Protein AF-A0A955NQJ9-F1 (afdb_monomer)

Nearest PDB structures (foldseek):
  6jz8-assembly1_B  TM=4.207E-01  e=6.990E-09  Mediterraneibacter gnavus
  6jz1-assembly1_A  TM=3.235E-01  e=3.595E-09  Mediterraneibacter gnavus
  5z18-assembly1_B  TM=3.178E-01  e=2.880E-09  Mediterraneibacter gnavus
  1nqj-assembly2_B  TM=5.755E-01  e=1.131E-02  Hathewaya histolytica
  5iku-assembly1_A  TM=2.889E-01  e=1.303E-03  Hathewaya histolytica

Radius of gyration: 28.22 Å; Cα contacts (8 Å, |Δi|>4): 952; chains: 1; bounding box: 62×56×79 Å

Mean predicted aligned error: 14.25 Å

Foldseek 3Di:
DVVQLQLAWPRDCVVPDDDDFQAWVCLVQPVPDAWKDKDKDKDAAAQVCQPFFKKFKFQFFAFWKWKHKNSHTFDIGWDDPDVPDPDDDDPVPTHGRRRPMDMTGCNVRDDHRDMMMMMMMGTHNDDIGGSNFDDGDMDSDPVPDDPDWGWGWGADPPVQFIKIKTAPPVVDQVCPPKDKFKWWDAPVDIFGFPDWDDDDRGMIIGGHHPVRHDAQQRTWIWIAIGDPDDDPTDTHGGHHSPDPADDPPGRVWADPDSFKIWQDKDKDFAPDKDKDKGQAQAWDKKKKKKADPDQKDKWKAKPVVRQTADWQQQQPHRITMFMAIDGGGMIMMIMHMHGIIMMIMMGGHAFEDEEPFDDDPDNVVGTCHPVVCSHPNLRPHQEYEYADDDDPVVLCSNVSSNGAYEYEDEQPAPPHNHDDPVVRCVRQCPTCLNVPPSHPHYDYD

Solvent-accessible surface area (backbone atoms only — not comparable to full-atom values): 25281 Å² total; per-residue (Å²): 94,78,95,73,41,57,44,38,61,83,52,88,57,90,88,56,85,92,78,69,77,28,33,41,43,41,78,72,78,42,72,84,66,65,38,78,50,77,49,75,49,78,46,74,37,60,52,86,52,62,94,49,66,31,35,39,37,34,30,6,30,20,26,15,37,37,41,21,35,57,47,40,81,73,51,76,41,45,56,74,66,60,95,92,54,91,62,82,77,61,85,88,78,59,46,68,22,42,90,38,67,46,78,47,80,43,51,91,58,62,48,62,61,34,76,38,28,39,19,37,43,30,38,21,92,60,89,69,23,35,44,38,22,44,58,68,49,76,38,72,62,73,83,78,52,89,88,70,66,45,66,39,65,48,73,34,79,93,79,68,26,30,36,38,40,36,46,36,56,90,70,47,84,80,50,82,81,51,48,74,45,62,37,42,38,36,103,88,48,76,40,69,46,80,41,76,46,80,45,92,81,46,32,34,43,32,33,28,57,63,88,72,51,62,67,81,20,53,34,28,37,36,46,39,62,46,63,93,59,82,63,81,70,48,76,43,78,36,70,48,78,76,71,82,55,48,63,82,96,43,46,86,43,49,57,77,53,102,59,32,32,45,52,41,75,46,82,42,58,40,82,41,82,44,79,44,75,34,66,32,93,53,63,44,39,33,38,39,38,41,40,55,102,55,93,72,52,73,51,38,28,34,63,71,90,64,43,65,62,40,74,42,70,35,73,90,77,60,28,40,34,34,39,34,71,44,66,55,44,82,43,41,40,39,36,31,28,71,41,68,32,38,40,40,34,28,39,41,67,90,32,75,46,78,49,52,77,40,70,57,94,53,73,92,70,50,67,48,42,74,67,50,32,57,66,76,40,55,84,77,38,47,29,42,26,21,78,70,93,70,62,67,66,61,53,49,54,46,47,55,31,43,38,45,35,30,21,49,43,70,61,78,36,86,90,56,76,75,62,54,73,66,59,50,47,63,55,56,59,71,32,64,13,64,69,35,89,82,29,79,27,70,47,75,97

pLDDT: mean 86.45, std 10.1, range [50.06, 98.38]

Sequence (445 aa):
GFKQAWYAPYCQDDDWAVIDAGLRWEDQGFSDLDGTAWYRKRFDVPKDWEGQAVWFLLGGANDSYILYCNGQEVARFGDRPDPGSDRKMNAAEQTTVAQIATMADLSPFLQYGAENSIALSFHDWGGSGGPWREPCLLTTDVDSLPRIPQVHQYPSERLGGFVVEIDGKGLGQDFSASNIEVQIESDSKSVSPMSLKREGKGEWIALFDPKELPKDGAGVIRVVPKGWVSFPSEEIPLRSQRERGWPEPNDNLKVLNNFVTELASRDLQGDSWSGVEVANPRKGWVFVSISSDRPVKAEAKWLEGAKQIQWRTNPDNGNLESITELAEGEHRLSVEVSHEAKLVIRRIPELAYSYYPCTPHLEPHGDYDWNYLTQYVLPHVTTLITHGDIDEAIKKEWLNEGRLWVGNASLPGLSGPPPNATEVYEYWSKNIGIQSPDFGGLIVD

Structure (mmCIF, N/CA/C/O backbone):
data_AF-A0A955NQJ9-F1
#
_entry.id   AF-A0A955NQJ9-F1
#
loop_
_atom_site.group_PDB
_atom_site.id
_atom_site.type_symbol
_atom_site.label_atom_id
_atom_site.label_alt_id
_atom_site.label_comp_id
_atom_site.label_asym_id
_atom_site.label_entity_id
_atom_site.label_seq_id
_atom_site.pdbx_PDB_ins_code
_atom_site.Cartn_x
_atom_site.Cartn_y
_atom_site.Cartn_z
_atom_site.occupancy
_atom_site.B_iso_or_equiv
_atom_site.auth_seq_id
_atom_site.auth_comp_id
_atom_site.auth_asym_id
_atom_site.auth_atom_id
_atom_site.pdbx_PDB_model_num
ATOM 1 N N . GLY A 1 1 ? 16.981 -8.842 -2.970 1.00 80.56 1 GLY A N 1
ATOM 2 C CA . GLY A 1 1 ? 17.189 -9.411 -4.312 1.00 80.56 1 GLY A CA 1
ATOM 3 C C . GLY A 1 1 ? 18.507 -10.108 -4.507 1.00 80.56 1 GLY A C 1
ATOM 4 O O . GLY A 1 1 ? 18.541 -11.329 -4.473 1.00 80.56 1 GLY A O 1
ATOM 5 N N . PHE A 1 2 ? 19.594 -9.367 -4.732 1.00 84.81 2 PHE A N 1
ATOM 6 C CA . PHE A 1 2 ? 20.868 -9.970 -5.150 1.00 84.81 2 PHE A CA 1
ATOM 7 C C . PHE A 1 2 ? 21.432 -11.004 -4.174 1.00 84.81 2 PHE A C 1
ATOM 9 O O . PHE A 1 2 ? 21.787 -12.100 -4.594 1.00 84.81 2 PHE A O 1
ATOM 16 N N . LYS A 1 3 ? 21.458 -10.689 -2.871 1.00 85.81 3 LYS A N 1
ATOM 17 C CA . LYS A 1 3 ? 21.929 -11.623 -1.831 1.00 85.81 3 LYS A CA 1
ATOM 18 C C . LYS A 1 3 ? 21.057 -12.878 -1.729 1.00 85.81 3 LYS A C 1
ATOM 20 O O . LYS A 1 3 ? 21.552 -13.935 -1.370 1.00 85.81 3 LYS A O 1
ATOM 25 N N . GLN A 1 4 ? 19.775 -12.744 -2.052 1.00 88.38 4 GLN A N 1
ATOM 26 C CA . GLN A 1 4 ? 18.789 -13.822 -2.055 1.00 88.38 4 GLN A CA 1
ATOM 27 C C . GLN A 1 4 ? 18.729 -14.567 -3.399 1.00 88.38 4 GLN A C 1
ATOM 29 O O . GLN A 1 4 ? 17.891 -15.443 -3.565 1.00 88.38 4 GLN A O 1
ATOM 34 N N . ALA A 1 5 ? 19.591 -14.215 -4.360 1.00 91.88 5 ALA A N 1
ATOM 35 C CA . ALA A 1 5 ? 19.650 -14.818 -5.687 1.00 91.88 5 ALA A CA 1
ATOM 36 C C . ALA A 1 5 ? 18.301 -14.835 -6.435 1.00 91.88 5 ALA A C 1
ATOM 38 O O . ALA A 1 5 ? 18.008 -15.774 -7.169 1.00 91.88 5 ALA A O 1
ATOM 39 N N . TRP A 1 6 ? 17.499 -13.769 -6.318 1.00 94.06 6 TRP A N 1
ATOM 40 C CA . TRP A 1 6 ? 16.193 -13.669 -6.997 1.00 94.06 6 TRP A CA 1
ATOM 41 C C . TRP A 1 6 ? 16.268 -13.682 -8.534 1.00 94.06 6 TRP A C 1
ATOM 43 O O . TRP A 1 6 ? 15.244 -13.798 -9.198 1.00 94.06 6 TRP A O 1
ATOM 53 N N . TYR A 1 7 ? 17.462 -13.598 -9.122 1.00 94.31 7 TYR A N 1
ATOM 54 C CA . TYR A 1 7 ? 17.679 -13.812 -10.555 1.00 94.31 7 TYR A CA 1
ATOM 55 C C . TYR A 1 7 ? 17.727 -15.298 -10.947 1.00 94.31 7 TYR A C 1
ATOM 57 O O . TYR A 1 7 ? 17.558 -15.619 -12.120 1.00 94.31 7 TYR A O 1
ATOM 65 N N . ALA A 1 8 ? 17.962 -16.211 -9.999 1.00 94.00 8 ALA A N 1
ATOM 66 C CA . ALA A 1 8 ? 18.131 -17.635 -10.273 1.00 94.00 8 ALA A CA 1
ATOM 67 C C . ALA A 1 8 ? 16.846 -18.264 -10.848 1.00 94.00 8 ALA A C 1
ATOM 69 O O . ALA A 1 8 ? 15.745 -17.877 -10.449 1.00 94.00 8 ALA A O 1
ATOM 70 N N . PRO A 1 9 ? 16.951 -19.259 -11.748 1.00 87.38 9 PRO A N 1
ATOM 71 C CA . PRO A 1 9 ? 15.788 -19.813 -12.441 1.00 87.38 9 PRO A CA 1
ATOM 72 C C . PRO A 1 9 ? 14.757 -20.427 -11.485 1.00 87.38 9 PRO A C 1
ATOM 74 O O . PRO A 1 9 ? 13.565 -20.184 -11.635 1.00 87.38 9 PRO A O 1
ATOM 77 N N . TYR A 1 10 ? 15.219 -21.110 -10.434 1.00 85.50 10 TYR A N 1
ATOM 78 C CA . TYR A 1 10 ? 14.373 -21.832 -9.474 1.00 85.50 10 TYR A CA 1
ATOM 79 C C . TYR A 1 10 ? 14.214 -21.117 -8.124 1.00 85.50 10 TYR A C 1
ATOM 81 O O . TYR A 1 10 ? 13.994 -21.762 -7.099 1.00 85.50 10 TYR A O 1
ATOM 89 N N . CYS A 1 11 ? 14.367 -19.788 -8.097 1.00 86.69 11 CYS A N 1
ATOM 90 C CA . CYS A 1 11 ? 14.023 -19.015 -6.906 1.00 86.69 11 CYS A CA 1
ATOM 91 C C . CYS A 1 11 ? 12.532 -19.203 -6.595 1.00 86.69 11 CYS A C 1
ATOM 93 O O . CYS A 1 11 ? 11.709 -19.060 -7.497 1.00 86.69 11 CYS A O 1
ATOM 95 N N . GLN A 1 12 ? 12.214 -19.522 -5.339 1.00 86.75 12 GLN A N 1
ATOM 96 C CA . GLN A 1 12 ? 10.835 -19.545 -4.854 1.00 86.75 12 GLN A CA 1
ATOM 97 C C . GLN A 1 12 ? 10.320 -18.106 -4.788 1.00 86.75 12 GLN A C 1
ATOM 99 O O . GLN A 1 12 ? 11.008 -17.230 -4.256 1.00 86.75 12 GLN A O 1
ATOM 104 N N . ASP A 1 13 ? 9.162 -17.880 -5.391 1.00 86.50 13 ASP A N 1
ATOM 105 C CA . ASP A 1 13 ? 8.496 -16.584 -5.525 1.00 86.50 13 ASP A CA 1
ATOM 106 C C . ASP A 1 13 ? 6.983 -16.689 -5.265 1.00 86.50 13 ASP A C 1
ATOM 108 O O . ASP A 1 13 ? 6.229 -15.785 -5.610 1.00 86.50 13 ASP A O 1
ATOM 112 N N . ASP A 1 14 ? 6.531 -17.781 -4.637 1.00 86.88 14 ASP A N 1
ATOM 113 C CA . ASP A 1 14 ? 5.109 -18.059 -4.384 1.00 86.88 14 ASP A CA 1
ATOM 114 C C . ASP A 1 14 ? 4.464 -17.070 -3.396 1.00 86.88 14 ASP A C 1
ATOM 116 O O . ASP A 1 14 ? 3.244 -16.932 -3.361 1.00 86.88 14 ASP A O 1
ATOM 120 N N . ASP A 1 15 ? 5.275 -16.372 -2.600 1.00 87.06 15 ASP A N 1
ATOM 121 C CA . ASP A 1 15 ? 4.858 -15.313 -1.680 1.00 87.06 15 ASP A CA 1
ATOM 122 C C . ASP A 1 15 ? 4.871 -13.912 -2.320 1.00 87.06 15 ASP A C 1
ATOM 124 O O . ASP A 1 15 ? 4.545 -12.923 -1.657 1.00 87.06 15 ASP A O 1
ATOM 128 N N . TRP A 1 16 ? 5.247 -13.792 -3.600 1.00 91.19 16 TRP A N 1
ATOM 129 C CA . TRP A 1 16 ? 5.292 -12.506 -4.291 1.00 91.19 16 TRP A CA 1
ATOM 130 C C . TRP A 1 16 ? 3.917 -12.112 -4.818 1.00 91.19 16 TRP A C 1
ATOM 132 O O . TRP A 1 16 ? 3.129 -12.927 -5.293 1.00 91.19 16 TRP A O 1
ATOM 142 N N . ALA A 1 17 ? 3.648 -10.810 -4.794 1.00 88.75 17 ALA A N 1
ATOM 143 C CA . ALA A 1 17 ? 2.440 -10.270 -5.391 1.00 88.75 17 ALA A CA 1
ATOM 144 C C . ALA A 1 17 ? 2.442 -10.440 -6.918 1.00 88.75 17 ALA A C 1
ATOM 146 O O . ALA A 1 17 ? 3.447 -10.201 -7.590 1.00 88.75 17 ALA A O 1
ATOM 147 N N . VAL A 1 18 ? 1.277 -10.779 -7.472 1.00 87.31 18 VAL A N 1
ATOM 148 C CA . VAL A 1 18 ? 1.067 -10.863 -8.920 1.00 87.31 18 VAL A CA 1
ATOM 149 C C . VAL A 1 18 ? 0.558 -9.523 -9.443 1.00 87.31 18 VAL A C 1
ATOM 151 O O . VAL A 1 18 ? -0.603 -9.161 -9.231 1.00 87.31 18 VAL A O 1
ATOM 154 N N . ILE A 1 19 ? 1.416 -8.818 -10.177 1.00 86.94 19 ILE A N 1
ATOM 155 C CA . ILE A 1 19 ? 1.108 -7.535 -10.817 1.00 86.94 19 ILE A CA 1
ATOM 156 C C . ILE A 1 19 ? 1.342 -7.578 -12.326 1.00 86.94 19 ILE A C 1
ATOM 158 O O . ILE A 1 19 ? 2.080 -8.421 -12.842 1.00 86.94 19 ILE A O 1
ATOM 162 N N . ASP A 1 20 ? 0.705 -6.654 -13.029 1.00 84.12 20 ASP A N 1
ATOM 163 C CA . ASP A 1 20 ? 0.776 -6.513 -14.471 1.00 84.12 20 ASP A CA 1
ATOM 164 C C . ASP A 1 20 ? 1.975 -5.656 -14.897 1.00 84.12 20 ASP A C 1
ATOM 166 O O . ASP A 1 20 ? 2.278 -4.608 -14.322 1.00 84.12 20 ASP A O 1
ATOM 170 N N . ALA A 1 21 ? 2.635 -6.077 -15.977 1.00 87.06 21 ALA A N 1
ATOM 171 C CA . ALA A 1 21 ? 3.558 -5.218 -16.712 1.00 87.06 21 ALA A CA 1
ATOM 172 C C . ALA A 1 21 ? 2.783 -4.257 -17.631 1.00 87.06 21 ALA A C 1
ATOM 174 O O . ALA A 1 21 ? 1.663 -4.557 -18.062 1.00 87.06 21 ALA A O 1
ATOM 175 N N . GLY A 1 22 ? 3.397 -3.123 -17.962 1.00 86.31 22 GLY A N 1
ATOM 176 C CA . GLY A 1 22 ? 2.789 -2.023 -18.715 1.00 86.31 22 GLY A CA 1
ATOM 177 C C . GLY A 1 22 ? 2.040 -1.016 -17.836 1.00 86.31 22 GLY A C 1
ATOM 178 O O . GLY A 1 22 ? 1.339 -0.165 -18.372 1.00 86.31 22 GLY A O 1
ATOM 179 N N . LEU A 1 23 ? 2.169 -1.129 -16.510 1.00 84.56 23 LEU A N 1
ATOM 180 C CA . LEU A 1 23 ? 1.557 -0.267 -15.500 1.00 84.56 23 LEU A CA 1
ATOM 181 C C . LEU A 1 23 ? 2.600 0.079 -14.430 1.00 84.56 23 LEU A C 1
ATOM 183 O O . LEU A 1 23 ? 3.508 -0.710 -14.162 1.00 84.56 23 LEU A O 1
ATOM 187 N N . ARG A 1 24 ? 2.464 1.250 -13.805 1.00 87.62 24 ARG A N 1
ATOM 188 C CA . ARG A 1 24 ? 3.299 1.645 -12.658 1.00 87.62 24 ARG A CA 1
ATOM 189 C C . ARG A 1 24 ? 2.980 0.748 -11.465 1.00 87.62 24 ARG A C 1
ATOM 191 O O . ARG A 1 24 ? 1.833 0.311 -11.325 1.00 87.62 24 ARG A O 1
ATOM 198 N N . TRP A 1 25 ? 3.949 0.443 -10.606 1.00 89.25 25 TRP A N 1
ATOM 199 C CA . TRP A 1 25 ? 3.655 -0.399 -9.437 1.00 89.25 25 TRP A CA 1
ATOM 200 C C . TRP A 1 25 ? 2.794 0.336 -8.395 1.00 89.25 25 TRP A C 1
ATOM 202 O O . TRP A 1 25 ? 2.000 -0.298 -7.696 1.00 89.25 25 TRP A O 1
ATOM 212 N N . GLU A 1 26 ? 2.849 1.668 -8.339 1.00 85.19 26 GLU A N 1
ATOM 213 C CA . GLU A 1 26 ? 2.041 2.499 -7.436 1.00 85.19 26 GLU A CA 1
ATOM 214 C C . GLU A 1 26 ? 0.549 2.371 -7.742 1.00 85.19 26 GLU A C 1
ATOM 216 O O . GLU A 1 26 ? -0.278 2.271 -6.833 1.00 85.19 26 GLU A O 1
ATOM 221 N N . ASP A 1 27 ? 0.205 2.289 -9.030 1.00 81.12 27 ASP A N 1
ATOM 222 C CA . ASP A 1 27 ? -1.175 2.099 -9.484 1.00 81.12 27 ASP A CA 1
ATOM 223 C C . ASP A 1 27 ? -1.701 0.688 -9.180 1.00 81.12 27 ASP A C 1
ATOM 225 O O . ASP A 1 27 ? -2.901 0.436 -9.283 1.00 81.12 27 ASP A O 1
ATOM 229 N N . GLN A 1 28 ? -0.811 -0.225 -8.787 1.00 82.00 28 GLN A N 1
ATOM 230 C CA . GLN A 1 28 ? -1.085 -1.640 -8.544 1.00 82.00 28 GLN A CA 1
ATOM 231 C C . GLN A 1 28 ? -0.949 -2.028 -7.064 1.00 82.00 28 GLN A C 1
ATOM 233 O O . GLN A 1 28 ? -0.862 -3.210 -6.739 1.00 82.00 28 GLN A O 1
ATOM 238 N N . GLY A 1 29 ? -0.953 -1.040 -6.162 1.00 82.00 29 GLY A N 1
ATOM 239 C CA . GLY A 1 29 ? -0.979 -1.254 -4.710 1.00 82.00 29 GLY A CA 1
ATOM 240 C C . GLY A 1 29 ? 0.349 -1.017 -3.987 1.00 82.00 29 GLY A C 1
ATOM 241 O O . GLY A 1 29 ? 0.406 -1.217 -2.776 1.00 82.00 29 GLY A O 1
ATOM 242 N N . PHE A 1 30 ? 1.391 -0.555 -4.685 1.00 84.75 30 PHE A N 1
ATOM 243 C CA . PHE A 1 30 ? 2.717 -0.274 -4.116 1.00 84.75 30 PHE A CA 1
ATOM 244 C C . PHE A 1 30 ? 3.013 1.234 -4.074 1.00 84.75 30 PHE A C 1
ATOM 246 O O . PHE A 1 30 ? 4.022 1.676 -4.607 1.00 84.75 30 PHE A O 1
ATOM 253 N N . SER A 1 31 ? 2.117 2.039 -3.489 1.00 80.69 31 SER A N 1
ATOM 254 C CA . SER A 1 31 ? 2.150 3.516 -3.580 1.00 80.69 31 SER A CA 1
ATOM 255 C C . SER A 1 31 ? 3.384 4.194 -2.983 1.00 80.69 31 SER A C 1
ATOM 257 O O . SER A 1 31 ? 3.703 5.308 -3.379 1.00 80.69 31 SER A O 1
ATOM 259 N N . ASP A 1 32 ? 4.042 3.541 -2.024 1.00 80.50 32 ASP A N 1
ATOM 260 C CA . ASP A 1 32 ? 5.135 4.127 -1.235 1.00 80.50 32 ASP A CA 1
ATOM 261 C C . ASP A 1 32 ? 6.505 3.536 -1.626 1.00 80.50 32 ASP A C 1
ATOM 263 O O . ASP A 1 32 ? 7.494 3.687 -0.904 1.00 80.50 32 ASP A O 1
ATOM 267 N N . LEU A 1 33 ? 6.556 2.777 -2.726 1.00 81.25 33 LEU A N 1
ATOM 268 C CA . LEU A 1 33 ? 7.753 2.068 -3.156 1.00 81.25 33 LEU A CA 1
ATOM 269 C C . LEU A 1 33 ? 8.631 2.971 -4.029 1.00 81.25 33 LEU A C 1
ATOM 271 O O . LEU A 1 33 ? 8.523 2.953 -5.245 1.00 81.25 33 LEU A O 1
ATOM 275 N N . ASP A 1 34 ? 9.575 3.667 -3.402 1.00 83.75 34 ASP A N 1
ATOM 276 C CA . ASP A 1 34 ? 10.726 4.255 -4.092 1.00 83.75 34 ASP A CA 1
ATOM 277 C C . ASP A 1 34 ? 11.939 3.313 -3.962 1.00 83.75 34 ASP A C 1
ATOM 279 O O . ASP A 1 34 ? 12.279 2.841 -2.869 1.00 83.75 34 ASP A O 1
ATOM 283 N N . GLY A 1 35 ? 12.630 3.028 -5.069 1.00 86.75 35 GLY A N 1
ATOM 284 C CA . GLY A 1 35 ? 13.858 2.231 -5.069 1.00 86.75 35 GLY A CA 1
ATOM 285 C C . GLY A 1 35 ? 13.769 0.937 -5.875 1.00 86.75 35 GLY A C 1
ATOM 286 O O . GLY A 1 35 ? 13.516 0.954 -7.073 1.00 86.75 35 GLY A O 1
ATOM 287 N N . THR A 1 36 ? 14.123 -0.204 -5.271 1.00 89.81 36 THR A N 1
ATOM 288 C CA . THR A 1 36 ? 14.360 -1.450 -6.031 1.00 89.81 36 THR A CA 1
ATOM 289 C C . THR A 1 36 ? 13.200 -2.429 -5.934 1.00 89.81 36 THR A C 1
ATOM 291 O O . THR A 1 36 ? 12.935 -2.960 -4.857 1.00 89.81 36 THR A O 1
ATOM 294 N N . ALA A 1 37 ? 12.629 -2.786 -7.083 1.00 93.00 37 ALA A N 1
ATOM 295 C CA . ALA A 1 37 ? 11.634 -3.846 -7.218 1.00 93.00 37 ALA A CA 1
ATOM 296 C C . ALA A 1 37 ? 12.182 -5.004 -8.060 1.00 93.00 37 ALA A C 1
ATOM 298 O O . ALA A 1 37 ? 12.997 -4.805 -8.968 1.00 93.00 37 ALA A O 1
ATOM 299 N N . TRP A 1 38 ? 11.731 -6.223 -7.773 1.00 95.06 38 TRP A N 1
ATOM 300 C CA . TRP A 1 38 ? 12.037 -7.388 -8.597 1.00 95.06 38 TRP A CA 1
ATOM 301 C C . TRP A 1 38 ? 10.768 -7.959 -9.206 1.00 95.06 38 TRP A C 1
ATOM 303 O O . TRP A 1 38 ? 9.759 -8.093 -8.527 1.00 95.06 38 TRP A O 1
ATOM 313 N N . TYR A 1 39 ? 10.859 -8.326 -10.478 1.00 95.44 39 TYR A N 1
ATOM 314 C CA . TYR A 1 39 ? 9.808 -9.017 -11.215 1.00 95.44 39 TYR A CA 1
ATOM 315 C C . TYR A 1 39 ? 10.361 -10.345 -11.699 1.00 95.44 39 TYR A C 1
ATOM 317 O O . TYR A 1 39 ? 11.538 -10.434 -12.061 1.00 95.44 39 TYR A O 1
ATOM 325 N N . ARG A 1 40 ? 9.515 -11.369 -11.732 1.00 95.12 40 ARG A N 1
ATOM 326 C CA . ARG A 1 40 ? 9.861 -12.693 -12.242 1.00 95.12 40 ARG A CA 1
ATOM 327 C C . ARG A 1 40 ? 8.718 -13.242 -13.076 1.00 95.12 40 ARG A C 1
ATOM 329 O O . ARG A 1 40 ? 7.552 -12.978 -12.794 1.00 95.12 40 ARG A O 1
ATOM 336 N N . LYS A 1 41 ? 9.060 -13.998 -14.116 1.00 91.31 41 LYS A N 1
ATOM 337 C CA . LYS A 1 41 ? 8.084 -14.728 -14.926 1.00 91.31 41 LYS A CA 1
ATOM 338 C C . LYS A 1 41 ? 8.693 -16.018 -15.451 1.00 91.31 41 LYS A C 1
ATOM 340 O O . LYS A 1 41 ? 9.773 -15.991 -16.042 1.00 91.31 41 LYS A O 1
ATOM 345 N N . ARG A 1 42 ? 7.979 -17.127 -15.250 1.00 89.69 42 ARG A N 1
ATOM 346 C CA . ARG A 1 42 ? 8.209 -18.399 -15.944 1.00 89.69 42 ARG A CA 1
ATOM 347 C C . ARG A 1 42 ? 7.349 -18.449 -17.207 1.00 89.69 42 ARG A C 1
ATOM 349 O O . ARG A 1 42 ? 6.232 -17.928 -17.206 1.00 89.69 42 ARG A O 1
ATOM 356 N N . PHE A 1 43 ? 7.892 -18.985 -18.292 1.00 85.50 43 PHE A N 1
ATOM 357 C CA . PHE A 1 43 ? 7.212 -19.065 -19.586 1.00 85.50 43 PHE A CA 1
ATOM 358 C C . PHE A 1 43 ? 7.819 -20.161 -20.459 1.00 85.50 43 PHE A C 1
ATOM 360 O O . PHE A 1 43 ? 9.030 -20.364 -20.459 1.00 85.50 43 PHE A O 1
ATOM 367 N N . ASP A 1 44 ? 6.987 -20.828 -21.252 1.00 81.31 44 ASP A N 1
ATOM 368 C CA . ASP A 1 44 ? 7.446 -21.810 -22.230 1.00 81.31 44 ASP A CA 1
ATOM 369 C C . ASP A 1 44 ? 7.883 -21.131 -23.528 1.00 81.31 44 ASP A C 1
ATOM 371 O O . ASP A 1 44 ? 7.180 -20.265 -24.057 1.00 81.31 44 ASP A O 1
ATOM 375 N N . VAL A 1 45 ? 9.030 -21.549 -24.069 1.00 81.31 45 VAL A N 1
ATOM 376 C CA . VAL A 1 45 ? 9.473 -21.135 -25.407 1.00 81.31 45 VAL A CA 1
ATOM 377 C C . VAL A 1 45 ? 9.233 -22.274 -26.393 1.00 81.31 45 VAL A C 1
ATOM 379 O O . VAL A 1 45 ? 9.782 -23.363 -26.204 1.00 81.31 45 VAL A O 1
ATOM 382 N N . PRO A 1 46 ? 8.453 -22.055 -27.464 1.00 82.69 46 PRO A N 1
ATOM 383 C CA . PRO A 1 46 ? 8.230 -23.057 -28.498 1.00 82.69 46 PRO A CA 1
ATOM 384 C C . PRO A 1 46 ? 9.525 -23.534 -29.172 1.00 82.69 46 PRO A C 1
ATOM 386 O O . PRO A 1 46 ? 10.482 -22.780 -29.347 1.00 82.69 46 PRO A O 1
ATOM 389 N N . LYS A 1 47 ? 9.568 -24.808 -29.579 1.00 84.81 47 LYS A N 1
ATOM 390 C CA . LYS A 1 47 ? 10.754 -25.382 -30.240 1.00 84.81 47 LYS A CA 1
ATOM 391 C C . LYS A 1 47 ? 11.013 -24.785 -31.628 1.00 84.81 47 LYS A C 1
ATOM 393 O O . LYS A 1 47 ? 12.153 -24.715 -32.063 1.00 84.81 47 LYS A O 1
ATOM 398 N N . ASP A 1 48 ? 9.972 -24.362 -32.330 1.00 89.50 48 ASP A N 1
ATOM 399 C CA . ASP A 1 48 ? 10.058 -23.760 -33.666 1.00 89.50 48 ASP A CA 1
ATOM 400 C C . ASP A 1 48 ? 10.668 -22.347 -33.672 1.00 89.50 48 ASP A C 1
ATOM 402 O O . ASP A 1 48 ? 11.009 -21.835 -34.738 1.00 89.50 48 ASP A O 1
ATOM 406 N N . TRP A 1 49 ? 10.870 -21.737 -32.501 1.00 89.06 49 TRP A N 1
ATOM 407 C CA . TRP A 1 49 ? 11.650 -20.505 -32.357 1.00 89.06 49 TRP A CA 1
ATOM 408 C C . TRP A 1 49 ? 13.164 -20.750 -32.431 1.00 89.06 49 TRP A C 1
ATOM 410 O O . TRP A 1 49 ? 13.928 -19.796 -32.568 1.00 89.06 49 TRP A O 1
ATOM 420 N N . GLU A 1 50 ? 13.618 -22.006 -32.360 1.00 90.38 50 GLU A N 1
ATOM 421 C CA . GLU A 1 50 ? 15.039 -22.352 -32.427 1.00 90.38 50 GLU A CA 1
ATOM 422 C C . GLU A 1 50 ? 15.669 -21.842 -33.737 1.00 90.38 50 GLU A C 1
ATOM 424 O O . GLU A 1 50 ? 15.203 -22.134 -34.839 1.00 90.38 50 GLU A O 1
ATOM 429 N N . GLY A 1 51 ? 16.743 -21.057 -33.611 1.00 90.00 51 GLY A N 1
ATOM 430 C CA . GLY A 1 51 ? 17.427 -20.423 -34.743 1.00 90.00 51 GLY A CA 1
ATOM 431 C C . GLY A 1 51 ? 16.831 -19.086 -35.200 1.00 90.00 51 GLY A C 1
ATOM 432 O O . GLY A 1 51 ? 17.397 -18.465 -36.100 1.00 90.00 51 GLY A O 1
ATOM 433 N N . GLN A 1 52 ? 15.739 -18.618 -34.586 1.00 92.69 52 GLN A N 1
ATOM 434 C CA . GLN A 1 52 ? 15.221 -17.259 -34.763 1.00 92.69 52 GLN A CA 1
ATOM 435 C C . GLN A 1 52 ? 15.822 -16.315 -33.709 1.00 92.69 52 GLN A C 1
ATOM 437 O O . GLN A 1 52 ? 16.179 -16.737 -32.610 1.00 92.69 52 GLN A O 1
ATOM 442 N N . ALA A 1 53 ? 15.916 -15.023 -34.033 1.00 91.38 53 ALA A N 1
ATOM 443 C CA . ALA A 1 53 ? 16.204 -14.005 -33.026 1.00 91.38 53 ALA A CA 1
ATOM 444 C C . ALA A 1 53 ? 14.957 -13.811 -32.154 1.00 91.38 53 ALA A C 1
ATOM 446 O O . ALA A 1 53 ? 13.859 -13.639 -32.685 1.00 91.38 53 ALA A O 1
ATOM 447 N N . VAL A 1 54 ? 15.125 -13.840 -30.833 1.00 90.88 54 VAL A N 1
ATOM 448 C CA . VAL A 1 54 ? 14.020 -13.710 -29.879 1.00 90.88 54 VAL A CA 1
ATOM 449 C C . VAL A 1 54 ? 14.253 -12.461 -29.046 1.00 90.88 54 VAL A C 1
ATOM 451 O O . VAL A 1 54 ? 15.201 -12.394 -28.268 1.00 90.88 54 VAL A O 1
ATOM 454 N N . TRP A 1 55 ? 13.377 -11.476 -29.189 1.00 92.75 55 TRP A N 1
ATOM 455 C CA . TRP A 1 55 ? 13.544 -10.154 -28.600 1.00 92.75 55 TRP A CA 1
ATOM 456 C C . TRP A 1 55 ? 12.634 -9.957 -27.399 1.00 92.75 55 TRP A C 1
ATOM 458 O O . TRP A 1 55 ? 11.424 -10.160 -27.496 1.00 92.75 55 TRP A O 1
ATOM 468 N N . PHE A 1 56 ? 13.210 -9.518 -26.282 1.00 93.19 56 PHE A N 1
ATOM 469 C CA . PHE A 1 56 ? 12.472 -8.994 -25.136 1.00 93.19 56 PHE A CA 1
ATOM 470 C C . PHE A 1 56 ? 12.367 -7.481 -25.242 1.00 93.19 56 PHE A C 1
ATOM 472 O O . PHE A 1 56 ? 13.391 -6.819 -25.422 1.00 93.19 56 PHE A O 1
ATOM 479 N N . LEU A 1 57 ? 11.153 -6.946 -25.109 1.00 90.81 57 LEU A N 1
ATOM 480 C CA . LEU A 1 57 ? 10.878 -5.521 -25.236 1.00 90.81 57 LEU A CA 1
ATOM 481 C C . LEU A 1 57 ? 10.092 -4.983 -24.048 1.00 90.81 57 LEU A C 1
ATOM 483 O O . LEU A 1 57 ? 9.093 -5.579 -23.638 1.00 90.81 57 LEU A O 1
ATOM 487 N N . LEU A 1 58 ? 10.506 -3.808 -23.577 1.00 90.81 58 LEU A N 1
ATOM 488 C CA . LEU A 1 58 ? 9.721 -2.945 -22.697 1.00 90.81 58 LEU A CA 1
ATOM 489 C C . LEU A 1 58 ? 9.586 -1.573 -23.355 1.00 90.81 58 LEU A C 1
ATOM 491 O O . LEU A 1 58 ? 10.599 -0.972 -23.712 1.00 90.81 58 LEU A O 1
ATOM 495 N N . GLY A 1 59 ? 8.361 -1.065 -23.486 1.00 85.25 59 GLY A N 1
ATOM 496 C CA . GLY A 1 59 ? 8.080 0.265 -24.034 1.00 85.25 59 GLY A CA 1
ATOM 497 C C . GLY A 1 59 ? 8.627 1.405 -23.177 1.00 85.25 59 GLY A C 1
ATOM 498 O O . GLY A 1 59 ? 8.874 2.494 -23.686 1.00 85.25 59 GLY A O 1
ATOM 499 N N . GLY A 1 60 ? 8.876 1.132 -21.897 1.00 88.62 60 GLY A N 1
ATOM 500 C CA . GLY A 1 60 ? 9.459 2.066 -20.942 1.00 88.62 60 GLY A CA 1
ATOM 501 C C . GLY A 1 60 ? 9.545 1.446 -19.552 1.00 88.62 60 GLY A C 1
ATOM 502 O O . GLY A 1 60 ? 8.691 0.657 -19.136 1.00 88.62 60 GLY A O 1
ATOM 503 N N . ALA A 1 61 ? 10.624 1.780 -18.857 1.00 91.31 61 ALA A N 1
ATOM 504 C CA . ALA A 1 61 ? 11.019 1.185 -17.590 1.00 91.31 61 ALA A CA 1
ATOM 505 C C . ALA A 1 61 ? 11.546 2.288 -16.676 1.00 91.31 61 ALA A C 1
ATOM 507 O O . ALA A 1 61 ? 12.580 2.873 -16.985 1.00 91.31 61 ALA A O 1
ATOM 508 N N . ASN A 1 62 ? 10.851 2.599 -15.582 1.00 89.56 62 ASN A N 1
ATOM 509 C CA . ASN A 1 62 ? 11.252 3.717 -14.732 1.00 89.56 62 ASN A CA 1
ATOM 510 C C . ASN A 1 62 ? 12.106 3.249 -13.537 1.00 89.56 62 ASN A C 1
ATOM 512 O O . ASN A 1 62 ? 11.662 2.372 -12.791 1.00 89.56 62 ASN A O 1
ATOM 516 N N . ASP A 1 63 ? 13.331 3.741 -13.321 1.00 89.56 63 ASP A N 1
ATOM 517 C CA . ASP A 1 63 ? 14.200 4.547 -14.216 1.00 89.56 63 ASP A CA 1
ATOM 518 C C . ASP A 1 63 ? 15.236 3.685 -14.954 1.00 89.56 63 ASP A C 1
ATOM 520 O O . ASP A 1 63 ? 15.755 4.044 -16.013 1.00 89.56 63 ASP A O 1
ATOM 524 N N . SER A 1 64 ? 15.569 2.537 -14.369 1.00 93.12 64 SER A N 1
ATOM 525 C CA . SER A 1 64 ? 16.598 1.620 -14.850 1.00 93.12 64 SER A CA 1
ATOM 526 C C . SER A 1 64 ? 16.246 0.189 -14.473 1.00 93.12 64 SER A C 1
ATOM 528 O O . SER A 1 64 ? 15.493 -0.053 -13.523 1.00 93.12 64 SER A O 1
ATOM 530 N N . TYR A 1 65 ? 16.802 -0.787 -15.185 1.00 94.81 65 TYR A N 1
ATOM 531 C CA . TYR A 1 65 ? 16.648 -2.184 -14.806 1.00 94.81 65 TYR A CA 1
ATOM 532 C C . TYR A 1 65 ? 17.777 -3.081 -15.305 1.00 94.81 65 TYR A C 1
ATOM 534 O O . TYR A 1 65 ? 18.522 -2.749 -16.228 1.00 94.81 65 TYR A O 1
ATOM 542 N N . ILE A 1 66 ? 17.882 -4.257 -14.687 1.00 96.00 66 ILE A N 1
ATOM 543 C CA . ILE A 1 66 ? 18.707 -5.358 -15.187 1.00 96.00 66 ILE A CA 1
ATOM 544 C C . ILE A 1 66 ? 17.816 -6.523 -15.578 1.00 96.00 66 ILE A C 1
ATOM 546 O O . ILE A 1 66 ? 16.965 -6.931 -14.785 1.00 96.00 66 ILE A O 1
ATOM 550 N N . LEU A 1 67 ? 18.053 -7.064 -16.770 1.00 97.19 67 LEU A N 1
ATOM 551 C CA . LEU A 1 67 ? 17.405 -8.258 -17.291 1.00 97.19 67 LEU A CA 1
ATOM 552 C C . LEU A 1 67 ? 18.268 -9.493 -17.043 1.00 97.19 67 LEU A C 1
ATOM 554 O O . LEU A 1 67 ? 19.433 -9.540 -17.440 1.00 97.19 67 LEU A O 1
ATOM 558 N N . TYR A 1 68 ? 17.651 -10.514 -16.461 1.00 97.94 68 TYR A N 1
ATOM 559 C CA . TYR A 1 68 ? 18.191 -11.857 -16.338 1.00 97.94 68 TYR A CA 1
ATOM 560 C C . TYR A 1 68 ? 17.307 -12.848 -17.087 1.00 97.94 68 TYR A C 1
ATOM 562 O O . TYR A 1 68 ? 16.082 -12.754 -17.023 1.00 97.94 68 TYR A O 1
ATOM 570 N N . CYS A 1 69 ? 17.925 -13.835 -17.727 1.00 97.56 69 CYS A N 1
ATOM 571 C CA . CYS A 1 69 ? 17.253 -14.985 -18.318 1.00 97.56 69 CYS A CA 1
ATOM 572 C C . CYS A 1 69 ? 17.933 -16.263 -17.834 1.00 97.56 69 CYS A C 1
ATOM 574 O O . CYS A 1 69 ? 19.152 -16.399 -17.931 1.00 97.56 69 CYS A O 1
ATOM 576 N N . ASN A 1 70 ? 17.158 -17.185 -17.265 1.00 96.06 70 ASN A N 1
ATOM 577 C CA . ASN A 1 70 ? 17.649 -18.452 -16.719 1.00 96.06 70 ASN A CA 1
ATOM 578 C C . ASN A 1 70 ? 18.844 -18.290 -15.756 1.00 96.06 70 ASN A C 1
ATOM 580 O O . ASN A 1 70 ? 19.772 -19.098 -15.741 1.00 96.06 70 ASN A O 1
ATOM 584 N N . GLY A 1 71 ? 18.831 -17.229 -14.941 1.00 95.94 71 GLY A N 1
ATOM 585 C CA . GLY A 1 71 ? 19.904 -16.914 -13.993 1.00 95.94 71 GLY A CA 1
ATOM 586 C C . GLY A 1 71 ? 21.110 -16.177 -14.571 1.00 95.94 71 GLY A C 1
ATOM 587 O O . GLY A 1 71 ? 21.981 -15.782 -13.799 1.00 95.94 71 GLY A O 1
ATOM 588 N N . GLN A 1 72 ? 21.171 -15.966 -15.885 1.00 97.19 72 GLN A N 1
ATOM 589 C CA . GLN A 1 72 ? 22.254 -15.239 -16.544 1.00 97.19 72 GLN A CA 1
ATOM 590 C C . GLN A 1 72 ? 21.849 -13.789 -16.798 1.00 97.19 72 GLN A C 1
ATOM 592 O O . GLN A 1 72 ? 20.726 -13.524 -17.217 1.00 97.19 72 GLN A O 1
ATOM 597 N N . GLU A 1 73 ? 22.756 -12.849 -16.532 1.00 96.75 73 GLU A N 1
ATOM 598 C CA . GLU A 1 73 ? 22.541 -11.439 -16.858 1.00 96.75 73 GLU A CA 1
ATOM 599 C C . GLU A 1 73 ? 22.610 -11.240 -18.374 1.00 96.75 73 GLU A C 1
ATOM 601 O O . GLU A 1 73 ? 23.593 -11.627 -19.005 1.00 96.75 73 GLU A O 1
ATOM 606 N N . VAL A 1 74 ? 21.568 -10.642 -18.944 1.00 97.50 74 VAL A N 1
ATOM 607 C CA . VAL A 1 74 ? 21.438 -10.400 -20.386 1.00 97.50 74 VAL A CA 1
ATOM 608 C C . VAL A 1 74 ? 21.886 -8.982 -20.720 1.00 97.50 74 VAL A C 1
ATOM 610 O O . VAL A 1 74 ? 22.725 -8.778 -21.593 1.00 97.50 74 VAL A O 1
ATOM 613 N N . ALA A 1 75 ? 21.309 -7.991 -20.034 1.00 94.94 75 ALA A N 1
ATOM 614 C CA . ALA A 1 75 ? 21.526 -6.578 -20.320 1.00 94.94 75 ALA A CA 1
ATOM 615 C C . ALA A 1 75 ? 21.176 -5.687 -19.120 1.00 94.94 75 ALA A C 1
ATOM 617 O O . ALA A 1 75 ? 20.369 -6.054 -18.261 1.00 94.94 75 ALA A O 1
ATOM 618 N N . ARG A 1 76 ? 21.756 -4.482 -19.110 1.00 94.56 76 ARG A N 1
ATOM 619 C CA . ARG A 1 76 ? 21.435 -3.390 -18.184 1.00 94.56 76 ARG A CA 1
ATOM 620 C C . ARG A 1 76 ? 20.940 -2.193 -18.978 1.00 94.56 76 ARG A C 1
ATOM 622 O O . ARG A 1 76 ? 21.537 -1.849 -19.997 1.00 94.56 76 ARG A O 1
ATOM 629 N N . PHE A 1 77 ? 19.882 -1.562 -18.493 1.00 93.81 77 PHE A N 1
ATOM 630 C CA . PHE A 1 77 ? 19.276 -0.395 -19.115 1.00 93.81 77 PHE A CA 1
ATOM 631 C C . PHE A 1 77 ? 19.129 0.721 -18.093 1.00 93.81 77 PHE A C 1
ATOM 633 O O . PHE A 1 77 ? 18.637 0.486 -16.990 1.00 93.81 77 PHE A O 1
ATOM 640 N N . GLY A 1 78 ? 19.534 1.926 -18.487 1.00 89.75 78 GLY A N 1
ATOM 641 C CA . GLY A 1 78 ? 19.638 3.069 -17.591 1.00 89.75 78 GLY A CA 1
ATOM 642 C C . GLY A 1 78 ? 20.778 2.937 -16.577 1.00 89.75 78 GLY A C 1
ATOM 643 O O . GLY A 1 78 ? 21.374 1.869 -16.404 1.00 89.75 78 GLY A O 1
ATOM 644 N N . ASP A 1 79 ? 21.086 4.043 -15.914 1.00 85.44 79 ASP A N 1
ATOM 645 C CA . ASP A 1 79 ? 22.148 4.110 -14.918 1.00 85.44 79 ASP A CA 1
ATOM 646 C C . ASP A 1 79 ? 21.604 3.831 -13.517 1.00 85.44 79 ASP A C 1
ATOM 648 O O . ASP A 1 79 ? 20.543 4.297 -13.114 1.00 85.44 79 ASP A O 1
ATOM 652 N N . ARG A 1 80 ? 22.341 3.053 -12.731 1.00 81.00 80 ARG A N 1
ATOM 653 C CA . ARG A 1 80 ? 22.015 2.840 -11.321 1.00 81.00 80 ARG A CA 1
ATOM 654 C C . ARG A 1 80 ? 23.261 2.510 -10.519 1.00 81.00 80 ARG A C 1
ATOM 656 O O . ARG A 1 80 ? 24.218 1.982 -11.092 1.00 81.00 80 ARG A O 1
ATOM 663 N N . PRO A 1 81 ? 23.250 2.742 -9.195 1.00 71.38 81 PRO A N 1
ATOM 664 C CA . PRO A 1 81 ? 24.302 2.237 -8.331 1.00 71.38 81 PRO A CA 1
ATOM 665 C C . PRO A 1 81 ? 24.449 0.721 -8.489 1.00 71.38 81 PRO A C 1
ATOM 667 O O . PRO A 1 81 ? 23.456 -0.009 -8.591 1.00 71.38 81 PRO A O 1
ATOM 670 N N . ASP A 1 82 ? 25.691 0.235 -8.478 1.00 69.44 82 ASP A N 1
ATOM 671 C CA . ASP A 1 82 ? 25.917 -1.203 -8.420 1.00 69.44 82 ASP A CA 1
ATOM 672 C C . ASP A 1 82 ? 25.245 -1.784 -7.169 1.00 69.44 82 ASP A C 1
ATOM 674 O O . ASP A 1 82 ? 25.295 -1.166 -6.097 1.00 69.44 82 ASP A O 1
ATOM 678 N N . PRO A 1 83 ? 24.629 -2.976 -7.266 1.00 63.22 83 PRO A N 1
ATOM 679 C CA . PRO A 1 83 ? 23.988 -3.601 -6.120 1.00 63.22 83 PRO A CA 1
ATOM 680 C C . PRO A 1 83 ? 24.940 -3.722 -4.921 1.00 63.22 83 PRO A C 1
ATOM 682 O O . PRO A 1 83 ? 25.913 -4.472 -4.966 1.00 63.22 83 PRO A O 1
ATOM 685 N N . GLY A 1 84 ? 24.637 -3.008 -3.831 1.00 59.03 84 GLY A N 1
ATOM 686 C CA . GLY A 1 84 ? 25.453 -2.990 -2.609 1.00 59.03 84 GLY A CA 1
ATOM 687 C C . GLY A 1 84 ? 26.522 -1.892 -2.544 1.00 59.03 84 GLY A C 1
ATOM 688 O O . GLY A 1 84 ? 27.369 -1.945 -1.657 1.00 59.03 84 GLY A O 1
ATOM 689 N N . SER A 1 85 ? 26.501 -0.919 -3.458 1.00 64.12 85 SER A N 1
ATOM 690 C CA . SER A 1 85 ? 27.354 0.269 -3.406 1.00 64.12 85 SER A CA 1
ATOM 691 C C . SER A 1 85 ? 26.687 1.416 -2.638 1.00 64.12 85 SER A C 1
ATOM 693 O O . SER A 1 85 ? 25.558 1.784 -2.946 1.00 64.12 85 SER A O 1
ATOM 695 N N . ASP A 1 86 ? 27.420 2.049 -1.716 1.00 59.69 86 ASP A N 1
ATOM 696 C CA . ASP A 1 86 ? 27.004 3.297 -1.044 1.00 59.69 86 ASP A CA 1
ATOM 697 C C . ASP A 1 86 ? 27.253 4.550 -1.913 1.00 59.69 86 ASP A C 1
ATOM 699 O O . ASP A 1 86 ? 27.076 5.693 -1.473 1.00 59.69 86 ASP A O 1
ATOM 703 N N . ARG A 1 87 ? 27.721 4.370 -3.156 1.00 61.34 87 ARG A N 1
ATOM 704 C CA . ARG A 1 87 ? 28.054 5.475 -4.056 1.00 61.34 87 ARG A CA 1
ATOM 705 C C . ARG A 1 87 ? 26.778 6.169 -4.534 1.00 61.34 87 ARG A C 1
ATOM 707 O O . ARG A 1 87 ? 26.031 5.629 -5.343 1.00 61.34 87 ARG A O 1
ATOM 714 N N . LYS A 1 88 ? 26.600 7.429 -4.129 1.00 59.25 88 LYS A N 1
ATOM 715 C CA . LYS A 1 88 ? 25.633 8.339 -4.758 1.00 59.25 88 LYS A CA 1
ATOM 716 C C . LYS A 1 88 ? 26.126 8.695 -6.162 1.00 59.25 88 LYS A C 1
ATOM 718 O O . LYS A 1 88 ? 27.207 9.269 -6.309 1.00 59.25 88 LYS A O 1
ATOM 723 N N . MET A 1 89 ? 25.366 8.326 -7.191 1.00 62.44 89 MET A N 1
ATOM 724 C CA . MET A 1 89 ? 25.631 8.785 -8.555 1.00 62.44 89 MET A CA 1
ATOM 725 C C . MET A 1 89 ? 25.292 10.273 -8.676 1.00 62.44 89 MET A C 1
ATOM 727 O O . MET A 1 89 ? 24.370 10.761 -8.023 1.00 62.44 89 MET A O 1
ATOM 731 N N . ASN A 1 90 ? 26.056 11.020 -9.477 1.00 61.78 90 ASN A N 1
ATOM 732 C CA . ASN A 1 90 ? 25.734 12.424 -9.723 1.00 61.78 90 ASN A CA 1
ATOM 733 C C . ASN A 1 90 ? 24.551 12.507 -10.709 1.00 61.78 90 ASN A C 1
ATOM 735 O O . ASN A 1 90 ? 24.393 11.637 -11.561 1.00 61.78 90 ASN A O 1
ATOM 739 N N . ALA A 1 91 ? 23.682 13.509 -10.567 1.00 59.31 91 ALA A N 1
ATOM 740 C CA . ALA A 1 91 ? 22.460 13.618 -11.378 1.00 59.31 91 ALA A CA 1
ATOM 741 C C . ALA A 1 91 ? 22.727 13.980 -12.854 1.00 59.31 91 ALA A C 1
ATOM 743 O O . ALA A 1 91 ? 21.834 13.874 -13.684 1.00 59.31 91 ALA A O 1
ATOM 744 N N . ALA A 1 92 ? 23.944 14.424 -13.188 1.00 59.62 92 ALA A N 1
ATOM 745 C CA . ALA A 1 92 ? 24.317 14.831 -14.542 1.00 59.62 92 ALA A CA 1
ATOM 746 C C . ALA A 1 92 ? 24.825 13.665 -15.417 1.00 59.62 92 ALA A C 1
ATOM 748 O O . ALA A 1 92 ? 24.910 13.821 -16.631 1.00 59.62 92 ALA A O 1
ATOM 749 N N . GLU A 1 93 ? 25.158 12.519 -14.815 1.00 59.47 93 GLU A N 1
ATOM 750 C CA . GLU A 1 93 ? 25.650 11.302 -15.486 1.00 59.47 93 GLU A CA 1
ATOM 751 C C . GLU A 1 93 ? 24.580 10.206 -15.597 1.00 59.47 93 GLU A C 1
ATOM 753 O O . GLU A 1 93 ? 24.901 9.087 -15.973 1.00 59.47 93 GLU A O 1
ATOM 758 N N . GLN A 1 94 ? 23.329 10.498 -15.238 1.00 72.88 94 GLN A N 1
ATOM 759 C CA . GLN A 1 94 ? 22.272 9.496 -15.132 1.00 72.88 94 GLN A CA 1
ATOM 760 C C . GLN A 1 94 ? 21.409 9.432 -16.395 1.00 72.88 94 GLN A C 1
ATOM 762 O O . GLN A 1 94 ? 20.732 10.394 -16.763 1.00 72.88 94 GLN A O 1
ATOM 767 N N . THR A 1 95 ? 21.406 8.270 -17.039 1.00 82.12 95 THR A N 1
ATOM 768 C CA . THR A 1 95 ? 20.529 7.932 -18.161 1.00 82.12 95 THR A CA 1
ATOM 769 C C . THR A 1 95 ? 19.329 7.156 -17.639 1.00 82.12 95 THR A C 1
ATOM 771 O O . THR A 1 95 ? 19.485 6.069 -17.092 1.00 82.12 95 THR A O 1
ATOM 774 N N . THR A 1 96 ? 18.126 7.696 -17.811 1.00 88.12 96 THR A N 1
ATOM 775 C CA . THR A 1 96 ? 16.872 6.988 -17.515 1.00 88.12 96 THR A CA 1
ATOM 776 C C . THR A 1 96 ? 16.331 6.328 -18.782 1.00 88.12 96 THR A C 1
ATOM 778 O O . THR A 1 96 ? 16.471 6.870 -19.884 1.00 88.12 96 THR A O 1
ATOM 781 N N . VAL A 1 97 ? 15.696 5.166 -18.634 1.00 90.06 97 VAL A N 1
ATOM 782 C CA . VAL A 1 97 ? 14.912 4.499 -19.685 1.00 90.06 97 VAL A CA 1
ATOM 783 C C . VAL A 1 97 ? 13.406 4.574 -19.419 1.00 90.06 97 VAL A C 1
ATOM 785 O O . VAL A 1 97 ? 12.627 3.850 -20.041 1.00 90.06 97 VAL A O 1
ATOM 788 N N . ALA A 1 98 ? 12.971 5.507 -18.562 1.00 88.00 98 ALA A N 1
ATOM 789 C CA . ALA A 1 98 ? 11.561 5.722 -18.248 1.00 88.00 98 ALA A CA 1
ATOM 790 C C . ALA A 1 98 ? 10.715 5.903 -19.513 1.00 88.00 98 ALA A C 1
ATOM 792 O O . ALA A 1 98 ? 9.685 5.262 -19.671 1.00 88.00 98 ALA A O 1
ATOM 793 N N . GLN A 1 99 ? 11.178 6.735 -20.443 1.00 81.00 99 GLN A N 1
ATOM 794 C CA . GLN A 1 99 ? 10.440 7.115 -21.654 1.00 81.00 99 GLN A CA 1
ATOM 795 C C . GLN A 1 99 ? 11.017 6.469 -22.923 1.00 81.00 99 GLN A C 1
ATOM 797 O O . GLN A 1 99 ? 10.743 6.929 -24.031 1.00 81.00 99 GLN A O 1
ATOM 802 N N . ILE A 1 100 ? 11.897 5.476 -22.774 1.00 81.94 100 ILE A N 1
ATOM 803 C CA . ILE A 1 100 ? 12.661 4.907 -23.885 1.00 81.94 100 ILE A CA 1
ATOM 804 C C . ILE A 1 100 ? 12.351 3.421 -23.972 1.00 81.94 100 ILE A C 1
ATOM 806 O O . ILE A 1 100 ? 12.591 2.672 -23.026 1.00 81.94 100 ILE A O 1
ATOM 810 N N . ALA A 1 101 ? 11.877 2.990 -25.140 1.00 86.38 101 ALA A N 1
ATOM 811 C CA . ALA A 1 101 ? 11.726 1.574 -25.416 1.00 86.38 101 ALA A CA 1
ATOM 812 C C . ALA A 1 101 ? 13.097 0.884 -25.382 1.00 86.38 101 ALA A C 1
ATOM 814 O O . ALA A 1 101 ? 14.063 1.337 -26.001 1.00 86.38 101 ALA A O 1
ATOM 815 N N . THR A 1 102 ? 13.176 -0.226 -24.662 1.00 91.00 102 THR A N 1
ATOM 816 C CA . THR A 1 102 ? 14.391 -1.028 -24.504 1.00 91.00 102 THR A CA 1
ATOM 817 C C . THR A 1 102 ? 14.178 -2.403 -25.111 1.00 91.00 102 THR A C 1
ATOM 819 O O . THR A 1 102 ? 13.067 -2.933 -25.089 1.00 91.00 102 THR A O 1
ATOM 822 N N . MET A 1 103 ? 15.242 -2.969 -25.678 1.00 91.88 103 MET A N 1
ATOM 823 C CA . MET A 1 103 ? 15.183 -4.253 -26.364 1.00 91.88 103 MET A CA 1
ATOM 824 C C . MET A 1 103 ? 16.464 -5.054 -26.130 1.00 91.88 103 MET A C 1
ATOM 826 O O . MET A 1 103 ? 17.562 -4.497 -26.195 1.00 91.88 103 MET A O 1
ATOM 830 N N . ALA A 1 104 ? 16.323 -6.354 -25.874 1.00 94.69 104 ALA A N 1
ATOM 831 C CA . ALA A 1 104 ? 17.435 -7.284 -25.695 1.00 94.69 104 ALA A CA 1
ATOM 832 C C . ALA A 1 104 ? 17.196 -8.589 -26.463 1.00 94.69 104 ALA A C 1
ATOM 834 O O . ALA A 1 104 ? 16.076 -9.100 -26.484 1.00 94.69 104 ALA A O 1
ATOM 835 N N . ASP A 1 105 ? 18.255 -9.130 -27.067 1.00 94.94 105 ASP A N 1
ATOM 836 C CA . ASP A 1 105 ? 18.226 -10.450 -27.699 1.00 94.94 105 ASP A CA 1
ATOM 837 C C . ASP A 1 105 ? 18.372 -11.534 -26.624 1.00 94.94 105 ASP A C 1
ATOM 839 O O . ASP A 1 105 ? 19.415 -11.662 -25.978 1.00 94.94 105 ASP A O 1
ATOM 843 N N . LEU A 1 106 ? 17.304 -12.300 -26.417 1.00 95.75 106 LEU A N 1
ATOM 844 C CA . LEU A 1 106 ? 17.270 -13.426 -25.492 1.00 95.75 106 LEU A CA 1
ATOM 845 C C . LEU A 1 106 ? 17.692 -14.741 -26.142 1.00 95.75 106 LEU A C 1
ATOM 847 O O . LEU A 1 106 ? 17.937 -15.702 -25.413 1.00 95.75 106 LEU A O 1
ATOM 851 N N . SER A 1 107 ? 17.819 -14.808 -27.469 1.00 92.94 107 SER A N 1
ATOM 852 C CA . SER A 1 107 ? 18.078 -16.063 -28.181 1.00 92.94 107 SER A CA 1
ATOM 853 C C . SER A 1 107 ? 19.268 -16.891 -27.652 1.00 92.94 107 SER A C 1
ATOM 855 O O . SER A 1 107 ? 19.126 -18.119 -27.631 1.00 92.94 107 SER A O 1
ATOM 857 N N . PRO A 1 108 ? 20.383 -16.312 -27.139 1.00 96.56 108 PRO A N 1
ATOM 858 C CA . PRO A 1 108 ? 21.498 -17.091 -26.583 1.00 96.56 108 PRO A CA 1
ATOM 859 C C . PRO A 1 108 ? 21.223 -17.706 -25.202 1.00 96.56 108 PRO A C 1
ATOM 861 O O . PRO A 1 108 ? 21.988 -18.556 -24.748 1.00 96.56 108 PRO A O 1
ATOM 864 N N . PHE A 1 109 ? 20.171 -17.256 -24.516 1.00 96.75 109 PHE A N 1
ATOM 865 C CA . PHE A 1 109 ? 19.887 -17.569 -23.111 1.00 96.75 109 PHE A CA 1
ATOM 866 C C . PHE A 1 109 ? 18.682 -18.502 -22.930 1.00 96.75 109 PHE A C 1
ATOM 868 O O . PHE A 1 109 ? 18.407 -18.941 -21.808 1.00 96.75 109 PHE A O 1
ATOM 875 N N . LEU A 1 110 ? 17.953 -18.789 -24.013 1.00 92.88 110 LEU A N 1
ATOM 876 C CA . LEU A 1 110 ? 16.720 -19.573 -24.003 1.00 92.88 110 LEU A CA 1
ATOM 877 C C . LEU A 1 110 ? 16.968 -21.072 -24.197 1.00 92.88 110 LEU A C 1
ATOM 879 O O . LEU A 1 110 ? 17.858 -21.506 -24.927 1.00 92.88 110 LEU A O 1
ATOM 883 N N . GLN A 1 111 ? 16.106 -21.865 -23.572 1.00 92.81 111 GLN A N 1
ATOM 884 C CA . GLN A 1 111 ? 15.944 -23.297 -23.785 1.00 92.81 111 GLN A CA 1
ATOM 885 C C . GLN A 1 111 ? 14.692 -23.516 -24.643 1.00 92.81 111 GLN A C 1
ATOM 887 O O . GLN A 1 111 ? 13.569 -23.365 -24.165 1.00 92.81 111 GLN A O 1
ATOM 892 N N . TYR A 1 112 ? 14.874 -23.842 -25.921 1.00 89.56 112 TYR A N 1
ATOM 893 C CA . TYR A 1 112 ? 13.765 -24.023 -26.862 1.00 89.56 112 TYR A CA 1
ATOM 894 C C . TYR A 1 112 ? 13.030 -25.349 -26.627 1.00 89.56 112 TYR A C 1
ATOM 896 O O . TYR A 1 112 ? 13.648 -26.397 -26.434 1.00 89.56 112 TYR A O 1
ATOM 904 N N . GLY A 1 113 ? 11.698 -25.316 -26.678 1.00 85.31 113 GLY A N 1
ATOM 905 C CA . GLY A 1 113 ? 10.837 -26.459 -26.365 1.00 85.31 113 GLY A CA 1
ATOM 906 C C . GLY A 1 113 ? 10.744 -26.782 -24.871 1.00 85.31 113 GLY A C 1
ATOM 907 O O . GLY A 1 113 ? 10.388 -27.909 -24.528 1.00 85.31 113 GLY A O 1
ATOM 908 N N . ALA A 1 114 ? 11.092 -25.831 -24.003 1.00 86.81 114 ALA A N 1
ATOM 909 C CA . ALA A 1 114 ? 11.110 -25.991 -22.554 1.00 86.81 114 ALA A CA 1
ATOM 910 C C . ALA A 1 114 ? 10.666 -24.707 -21.831 1.00 86.81 114 ALA A C 1
ATOM 912 O O . ALA A 1 114 ? 10.593 -23.625 -22.428 1.00 86.81 114 ALA A O 1
ATOM 913 N N . GLU A 1 115 ? 10.406 -24.839 -20.529 1.00 88.69 115 GLU A N 1
ATOM 914 C CA . GLU A 1 115 ? 10.153 -23.708 -19.640 1.00 88.69 115 GLU A CA 1
ATOM 915 C C . GLU A 1 115 ? 11.442 -22.898 -19.435 1.00 88.69 115 GLU A C 1
ATOM 917 O O . GLU A 1 115 ? 12.536 -23.434 -19.242 1.00 88.69 115 GLU A O 1
ATOM 922 N N . ASN A 1 116 ? 11.299 -21.581 -19.471 1.00 91.88 116 ASN A N 1
ATOM 923 C CA . ASN A 1 116 ? 12.332 -20.593 -19.221 1.00 91.88 116 ASN A CA 1
ATOM 924 C C . ASN A 1 116 ? 11.882 -19.639 -18.117 1.00 91.88 116 ASN A C 1
ATOM 926 O O . ASN A 1 116 ? 10.708 -19.563 -17.755 1.00 91.88 116 ASN A O 1
ATOM 930 N N . SER A 1 117 ? 12.829 -18.867 -17.596 1.00 95.12 117 SER A N 1
ATOM 931 C CA . SER A 1 117 ? 12.566 -17.846 -16.586 1.00 95.12 117 SER A CA 1
ATOM 932 C C . SER A 1 117 ? 13.248 -16.535 -16.946 1.00 95.12 117 SER A C 1
ATOM 934 O O . SER A 1 117 ? 14.404 -16.523 -17.368 1.00 95.12 117 SER A O 1
ATOM 936 N N . ILE A 1 118 ? 12.548 -15.425 -16.727 1.00 96.19 118 ILE A N 1
ATOM 937 C CA . ILE A 1 118 ? 13.141 -14.088 -16.697 1.00 96.19 118 ILE A CA 1
ATOM 938 C C . ILE A 1 118 ? 13.004 -13.495 -15.302 1.00 96.19 118 ILE A C 1
ATOM 940 O O . ILE A 1 118 ? 12.007 -13.717 -14.611 1.00 96.19 118 ILE A O 1
ATOM 944 N N . ALA A 1 119 ? 14.004 -12.712 -14.913 1.00 97.00 119 ALA A N 1
ATOM 945 C CA . ALA A 1 119 ? 13.945 -11.859 -13.738 1.00 97.00 119 ALA A CA 1
ATOM 946 C C . ALA A 1 119 ? 14.398 -10.447 -14.109 1.00 97.00 119 ALA A C 1
ATOM 948 O O . ALA A 1 119 ? 15.379 -10.268 -14.830 1.00 97.00 119 ALA A O 1
ATOM 949 N N . LEU A 1 120 ? 13.691 -9.443 -13.607 1.00 96.06 120 LEU A N 1
ATOM 950 C CA . LEU A 1 120 ? 13.985 -8.035 -13.836 1.00 96.06 120 LEU A CA 1
ATOM 951 C C . LEU A 1 120 ? 14.228 -7.371 -12.486 1.00 96.06 120 LEU A C 1
ATOM 953 O O . LEU A 1 120 ? 13.409 -7.506 -11.579 1.00 96.06 120 LEU A O 1
ATOM 957 N N . SER A 1 121 ? 15.334 -6.647 -12.348 1.00 95.31 121 SER A N 1
ATOM 958 C CA . SER A 1 121 ? 15.602 -5.813 -11.173 1.00 95.31 121 SER A CA 1
ATOM 959 C C . SER A 1 121 ? 15.480 -4.352 -11.568 1.00 95.31 121 SER A C 1
ATOM 961 O O . SER A 1 121 ? 16.438 -3.803 -12.108 1.00 95.31 121 SER A O 1
ATOM 963 N N . PHE A 1 122 ? 14.333 -3.738 -11.288 1.00 94.06 122 PHE A N 1
ATOM 964 C CA . PHE A 1 122 ? 14.101 -2.313 -11.514 1.00 94.06 122 PHE A CA 1
ATOM 965 C C . PHE A 1 122 ? 14.699 -1.481 -10.389 1.00 94.06 122 PHE A C 1
ATOM 967 O O . PHE A 1 122 ? 14.798 -1.947 -9.252 1.00 94.06 122 PHE A O 1
ATOM 974 N N . HIS A 1 123 ? 15.097 -0.259 -10.713 1.00 91.19 123 HIS A N 1
ATOM 975 C CA . HIS A 1 123 ? 15.488 0.752 -9.749 1.00 91.19 123 HIS A CA 1
ATOM 976 C C . HIS A 1 123 ? 14.896 2.096 -10.175 1.00 91.19 123 HIS A C 1
ATOM 978 O O . HIS A 1 123 ? 15.291 2.642 -11.208 1.00 91.19 123 HIS A O 1
ATOM 984 N N . ASP A 1 124 ? 13.937 2.567 -9.388 1.00 87.06 124 ASP A N 1
ATOM 985 C CA . ASP A 1 124 ? 13.312 3.882 -9.486 1.00 87.06 124 ASP A CA 1
ATOM 986 C C . ASP A 1 124 ? 14.088 4.873 -8.612 1.00 87.06 124 ASP A C 1
ATOM 988 O O . ASP A 1 124 ? 14.420 4.565 -7.459 1.00 87.06 124 ASP A O 1
ATOM 992 N N . TRP A 1 125 ? 14.432 6.032 -9.173 1.00 82.12 125 TRP A N 1
ATOM 993 C CA . TRP A 1 125 ? 15.132 7.090 -8.445 1.00 82.12 125 TRP A CA 1
ATOM 994 C C . TRP A 1 125 ? 14.169 7.967 -7.634 1.00 82.12 125 TRP A C 1
ATOM 996 O O . TRP A 1 125 ? 14.624 8.725 -6.770 1.00 82.12 125 TRP A O 1
ATOM 1006 N N . GLY A 1 126 ? 12.866 7.844 -7.888 1.00 79.38 126 GLY A N 1
ATOM 1007 C CA . GLY A 1 126 ? 11.779 8.378 -7.085 1.00 79.38 126 GLY A CA 1
ATOM 1008 C C . GLY A 1 126 ? 10.537 8.691 -7.919 1.00 79.38 126 GLY A C 1
ATOM 1009 O O . GLY A 1 126 ? 10.622 9.093 -9.081 1.00 79.38 126 GLY A O 1
ATOM 1010 N N . GLY A 1 127 ? 9.373 8.638 -7.283 1.00 82.31 127 GLY A N 1
ATOM 1011 C CA . GLY A 1 127 ? 8.116 9.074 -7.877 1.00 82.31 127 GLY A CA 1
ATOM 1012 C C . GLY A 1 127 ? 7.246 7.912 -8.325 1.00 82.31 127 GLY A C 1
ATOM 1013 O O . GLY A 1 127 ? 6.272 7.623 -7.641 1.00 82.31 127 GLY A O 1
ATOM 1014 N N . SER A 1 128 ? 7.499 7.338 -9.502 1.00 84.94 128 SER A N 1
ATOM 1015 C CA . SER A 1 128 ? 6.721 6.173 -9.935 1.00 84.94 128 SER A CA 1
ATOM 1016 C C . SER A 1 128 ? 7.559 5.146 -10.662 1.00 84.94 128 SER A C 1
ATOM 1018 O O . SER A 1 128 ? 8.204 5.520 -11.639 1.00 84.94 128 SER A O 1
ATOM 1020 N N . GLY A 1 129 ? 7.463 3.866 -10.329 1.00 89.12 129 GLY A N 1
ATOM 1021 C CA . GLY A 1 129 ? 8.397 2.883 -10.867 1.00 89.12 129 GLY A CA 1
ATOM 1022 C C . GLY A 1 129 ? 7.812 1.724 -11.671 1.00 89.12 129 GLY A C 1
ATOM 1023 O O . GLY A 1 129 ? 6.603 1.489 -11.754 1.00 89.12 129 GLY A O 1
ATOM 1024 N N . GLY A 1 130 ? 8.730 0.955 -12.267 1.00 91.06 130 GLY A N 1
ATOM 1025 C CA . GLY A 1 130 ? 8.450 -0.348 -12.876 1.00 91.06 130 GLY A CA 1
ATOM 1026 C C . GLY A 1 130 ? 8.387 -0.343 -14.405 1.00 91.06 130 GLY A C 1
ATOM 1027 O O . GLY A 1 130 ? 8.696 0.667 -15.047 1.00 91.06 130 GLY A O 1
ATOM 1028 N N . PRO A 1 131 ? 8.018 -1.485 -15.021 1.00 91.38 131 PRO A N 1
ATOM 1029 C CA . PRO A 1 131 ? 7.762 -1.587 -16.456 1.00 91.38 131 PRO A CA 1
ATOM 1030 C C . PRO A 1 131 ? 6.439 -0.892 -16.784 1.00 91.38 131 PRO A C 1
ATOM 1032 O O . PRO A 1 131 ? 5.416 -1.537 -16.990 1.00 91.38 131 PRO A O 1
ATOM 1035 N N . TRP A 1 132 ? 6.442 0.434 -16.771 1.00 85.75 132 TRP A N 1
ATOM 1036 C CA . TRP A 1 132 ? 5.220 1.233 -16.774 1.00 85.75 132 TRP A CA 1
ATOM 1037 C C . TRP A 1 132 ? 4.664 1.527 -18.170 1.00 85.75 132 TRP A C 1
ATOM 1039 O O . TRP A 1 132 ? 3.587 2.110 -18.279 1.00 85.75 132 TRP A O 1
ATOM 1049 N N . ARG A 1 133 ? 5.374 1.115 -19.231 1.00 84.25 133 ARG A N 1
ATOM 1050 C CA . ARG A 1 133 ? 4.943 1.308 -20.616 1.00 84.25 133 ARG A CA 1
ATOM 1051 C C . ARG A 1 133 ? 4.953 0.026 -21.445 1.00 84.25 133 ARG A C 1
ATOM 1053 O O . ARG A 1 133 ? 5.950 -0.688 -21.532 1.00 84.25 133 ARG A O 1
ATOM 1060 N N . GLU A 1 134 ? 3.835 -0.210 -22.116 1.00 80.69 134 GLU A N 1
ATOM 1061 C CA . GLU A 1 134 ? 3.685 -1.145 -23.229 1.00 80.69 134 GLU A CA 1
ATOM 1062 C C . GLU A 1 134 ? 4.472 -0.730 -24.495 1.00 80.69 134 GLU A C 1
ATOM 1064 O O . GLU A 1 134 ? 4.697 0.459 -24.726 1.00 80.69 134 GLU A O 1
ATOM 1069 N N . PRO A 1 135 ? 4.853 -1.689 -25.358 1.00 80.38 135 PRO A N 1
ATOM 1070 C CA . PRO A 1 135 ? 4.667 -3.134 -25.201 1.00 80.38 135 PRO A CA 1
ATOM 1071 C C . PRO A 1 135 ? 5.556 -3.729 -24.098 1.00 80.38 135 PRO A C 1
ATOM 1073 O O . PRO A 1 135 ? 6.646 -3.236 -23.836 1.00 80.38 135 PRO A O 1
ATOM 1076 N N . CYS A 1 136 ? 5.102 -4.809 -23.460 1.00 86.88 136 CYS A N 1
ATOM 1077 C CA . CYS A 1 136 ? 5.916 -5.628 -22.555 1.00 86.88 136 CYS A CA 1
ATOM 1078 C C . CYS A 1 136 ? 5.843 -7.082 -23.025 1.00 86.88 136 CYS A C 1
ATOM 1080 O O . CYS A 1 136 ? 4.944 -7.817 -22.612 1.00 86.88 136 CYS A O 1
ATOM 1082 N N . LEU A 1 137 ? 6.712 -7.483 -23.955 1.00 87.56 137 LEU A N 1
ATOM 1083 C CA . LEU A 1 137 ? 6.536 -8.749 -24.672 1.00 87.56 137 LEU A CA 1
ATOM 1084 C C . LEU A 1 137 ? 7.841 -9.403 -25.124 1.00 87.56 137 LEU A C 1
ATOM 1086 O O . LEU A 1 137 ? 8.903 -8.781 -25.161 1.00 87.56 137 LEU A O 1
ATOM 1090 N N . LEU A 1 138 ? 7.710 -10.677 -25.489 1.00 87.31 138 LEU A N 1
ATOM 1091 C CA . LEU A 1 138 ? 8.719 -11.489 -26.154 1.00 87.31 138 LEU A CA 1
ATOM 1092 C C . LEU A 1 138 ? 8.241 -11.775 -27.585 1.00 87.31 138 LEU A C 1
ATOM 1094 O O . LEU A 1 138 ? 7.118 -12.250 -27.748 1.00 87.31 138 LEU A O 1
ATOM 1098 N N . THR A 1 139 ? 9.052 -11.497 -28.606 1.00 87.62 139 THR A N 1
ATOM 1099 C CA . THR A 1 139 ? 8.665 -11.724 -30.012 1.00 87.62 139 THR A CA 1
ATOM 1100 C C . THR A 1 139 ? 9.835 -12.180 -30.877 1.00 87.62 139 THR A C 1
ATOM 1102 O O . THR A 1 139 ? 10.979 -11.785 -30.650 1.00 87.62 139 THR A O 1
ATOM 1105 N N . THR A 1 140 ? 9.541 -12.982 -31.898 1.00 87.31 140 THR A N 1
ATOM 1106 C CA . THR A 1 140 ? 10.442 -13.241 -33.033 1.00 87.31 140 THR A CA 1
ATOM 1107 C C . THR A 1 140 ? 10.167 -12.313 -34.220 1.00 87.31 140 THR A C 1
ATOM 1109 O O . THR A 1 140 ? 11.012 -12.169 -35.101 1.00 87.31 140 THR A O 1
ATOM 1112 N N . ASP A 1 141 ? 9.012 -11.646 -34.226 1.00 86.19 141 ASP A N 1
ATOM 1113 C CA . ASP A 1 141 ? 8.586 -10.685 -35.239 1.00 86.19 141 ASP A CA 1
ATOM 1114 C C . ASP A 1 141 ? 8.615 -9.272 -34.645 1.00 86.19 141 ASP A C 1
ATOM 1116 O O . ASP A 1 141 ? 7.683 -8.816 -33.982 1.00 86.19 141 ASP A O 1
ATOM 1120 N N . VAL A 1 142 ? 9.746 -8.591 -34.812 1.00 77.81 142 VAL A N 1
ATOM 1121 C CA . VAL A 1 142 ? 9.898 -7.186 -34.398 1.00 77.81 142 VAL A CA 1
ATOM 1122 C C . VAL A 1 142 ? 9.259 -6.218 -35.391 1.00 77.81 142 VAL A C 1
ATOM 1124 O O . VAL A 1 142 ? 8.979 -5.073 -35.038 1.00 77.81 142 VAL A O 1
ATOM 1127 N N . ASP A 1 143 ? 9.007 -6.654 -36.625 1.00 78.50 143 ASP A N 1
ATOM 1128 C CA . ASP A 1 143 ? 8.425 -5.803 -37.657 1.00 78.50 143 ASP A CA 1
ATOM 1129 C C . ASP A 1 143 ? 6.921 -5.597 -37.454 1.00 78.50 143 ASP A C 1
ATOM 1131 O O . ASP A 1 143 ? 6.398 -4.562 -37.881 1.00 78.50 143 ASP A O 1
ATOM 1135 N N . SER A 1 144 ? 6.255 -6.518 -36.749 1.00 74.00 144 SER A N 1
ATOM 1136 C CA . SER A 1 144 ? 4.847 -6.415 -36.353 1.00 74.00 144 SER A CA 1
ATOM 1137 C C . SER A 1 144 ? 4.583 -5.482 -35.165 1.00 74.00 144 SER A C 1
ATOM 1139 O O . SER A 1 144 ? 3.430 -5.331 -34.761 1.00 74.00 144 SER A O 1
ATOM 1141 N N . LEU A 1 145 ? 5.615 -4.888 -34.556 1.00 70.12 145 LEU A N 1
ATOM 1142 C CA . LEU A 1 145 ? 5.436 -4.003 -33.404 1.00 70.12 145 LEU A CA 1
ATOM 1143 C C . LEU A 1 145 ? 4.760 -2.682 -33.814 1.00 70.12 145 LEU A C 1
ATOM 1145 O O . LEU A 1 145 ? 5.153 -2.086 -34.825 1.00 70.12 145 LEU A O 1
ATOM 1149 N N . PRO A 1 146 ? 3.786 -2.180 -33.025 1.00 64.62 146 PRO A N 1
ATOM 1150 C CA . PRO A 1 146 ? 3.155 -0.892 -33.289 1.00 64.62 146 PRO A CA 1
ATOM 1151 C C . PRO A 1 146 ? 4.218 0.205 -33.245 1.00 64.62 146 PRO A C 1
ATOM 1153 O O . PRO A 1 146 ? 4.942 0.362 -32.259 1.00 64.62 146 PRO A O 1
ATOM 1156 N N . ARG A 1 147 ? 4.363 0.933 -34.358 1.00 64.00 147 ARG A N 1
ATOM 1157 C CA . ARG A 1 147 ? 5.510 1.827 -34.545 1.00 64.00 147 ARG A CA 1
ATOM 1158 C C . ARG A 1 147 ? 5.335 3.183 -33.881 1.00 64.00 147 ARG A C 1
ATOM 1160 O O . ARG A 1 147 ? 6.367 3.728 -33.533 1.00 64.00 147 ARG A O 1
ATOM 1167 N N . ILE A 1 148 ? 4.104 3.702 -33.738 1.00 66.56 148 ILE A N 1
ATOM 1168 C CA . ILE A 1 148 ? 3.679 4.957 -33.065 1.00 66.56 148 ILE A CA 1
ATOM 1169 C C . ILE A 1 148 ? 2.165 5.164 -33.363 1.00 66.56 148 ILE A C 1
ATOM 1171 O O . ILE A 1 148 ? 1.754 4.848 -34.482 1.00 66.56 148 ILE A O 1
ATOM 1175 N N . PRO A 1 149 ? 1.364 5.788 -32.469 1.00 70.06 149 PRO A N 1
ATOM 1176 C CA . PRO A 1 149 ? 1.737 6.320 -31.156 1.00 70.06 149 PRO A CA 1
ATOM 1177 C C . PRO A 1 149 ? 1.719 5.261 -30.054 1.00 70.06 149 PRO A C 1
ATOM 1179 O O . PRO A 1 149 ? 0.916 4.333 -30.084 1.00 70.06 149 PRO A O 1
ATOM 1182 N N . GLN A 1 150 ? 2.602 5.418 -29.066 1.00 78.12 150 GLN A N 1
ATOM 1183 C CA . GLN A 1 150 ? 2.539 4.597 -27.857 1.00 78.12 150 GLN A CA 1
ATOM 1184 C C . GLN A 1 150 ? 1.398 5.105 -26.984 1.00 78.12 150 GLN A C 1
ATOM 1186 O O . GLN A 1 150 ? 1.273 6.312 -26.770 1.00 78.12 150 GLN A O 1
ATOM 1191 N N . VAL A 1 151 ? 0.564 4.189 -26.500 1.00 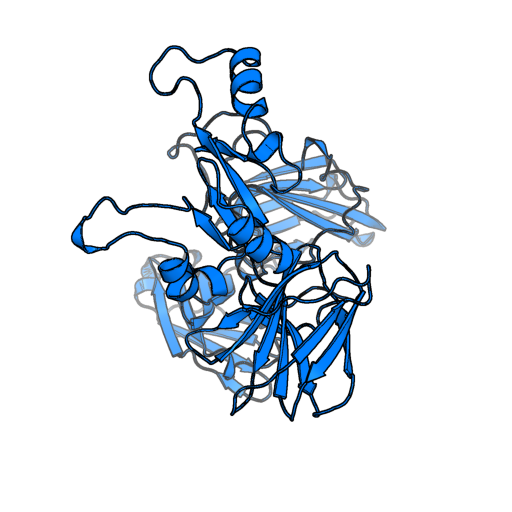81.75 151 VAL A N 1
ATOM 1192 C CA . VAL A 1 151 ? -0.586 4.516 -25.660 1.00 81.75 151 VAL A CA 1
ATOM 1193 C C . VAL A 1 151 ? -0.454 3.795 -24.330 1.00 81.75 151 VAL A C 1
ATOM 1195 O O . VAL A 1 151 ? -0.271 2.581 -24.292 1.00 81.75 151 VAL A O 1
ATOM 1198 N N . HIS A 1 152 ? -0.565 4.549 -23.242 1.00 84.44 152 HIS A N 1
ATOM 1199 C CA . HIS A 1 152 ? -0.609 4.024 -21.881 1.00 84.44 152 HIS A CA 1
ATOM 1200 C C . HIS A 1 152 ? -1.918 4.361 -21.222 1.00 84.44 152 HIS A C 1
ATOM 1202 O O . HIS A 1 152 ? -2.516 5.393 -21.500 1.00 84.44 152 HIS A O 1
ATOM 1208 N N . GLN A 1 153 ? -2.359 3.478 -20.339 1.00 88.12 153 GLN A N 1
ATOM 1209 C CA . GLN A 1 153 ? -3.644 3.592 -19.681 1.00 88.12 153 GLN A CA 1
ATOM 1210 C C . GLN A 1 153 ? -3.501 3.208 -18.212 1.00 88.12 153 GLN A C 1
ATOM 1212 O O . GLN A 1 153 ? -2.876 2.195 -17.912 1.00 88.12 153 GLN A O 1
ATOM 1217 N N . TYR A 1 154 ? -4.040 4.012 -17.298 1.00 83.94 154 TYR A N 1
ATOM 1218 C CA . TYR A 1 154 ? -3.945 3.747 -15.861 1.00 83.94 154 TYR A CA 1
ATOM 1219 C C . TYR A 1 154 ? -4.997 4.530 -15.056 1.00 83.94 154 TYR A C 1
ATOM 1221 O O . TYR A 1 154 ? -5.412 5.622 -15.456 1.00 83.94 154 TYR A O 1
ATOM 1229 N N . PRO A 1 155 ? -5.446 4.024 -13.896 1.00 82.31 155 PRO A N 1
ATOM 1230 C CA . PRO A 1 155 ? -6.248 4.811 -12.962 1.00 82.31 155 PRO A CA 1
ATOM 1231 C C . PRO A 1 155 ? -5.393 5.885 -12.266 1.00 82.31 155 PRO A C 1
ATOM 1233 O O . PRO A 1 155 ? -4.264 5.628 -11.867 1.00 82.31 155 PRO A O 1
ATOM 1236 N N . SER A 1 156 ? -5.924 7.096 -12.077 1.00 80.75 156 SER A N 1
ATOM 1237 C CA . SER A 1 156 ? -5.250 8.186 -11.362 1.00 80.75 156 SER A CA 1
ATOM 1238 C C . SER A 1 156 ? -6.138 8.777 -10.275 1.00 80.75 156 SER A C 1
ATOM 1240 O O . SER A 1 156 ? -7.127 9.451 -10.559 1.00 80.75 156 SER A O 1
ATOM 1242 N N . GLU A 1 157 ? -5.734 8.610 -9.016 1.00 73.00 157 GLU A N 1
ATOM 1243 C CA . GLU A 1 157 ? -6.406 9.263 -7.884 1.00 73.00 157 GLU A CA 1
ATOM 1244 C C . GLU A 1 157 ? -6.187 10.775 -7.894 1.00 73.00 157 GLU A C 1
ATOM 1246 O O . GLU A 1 157 ? -7.124 11.541 -7.684 1.00 73.00 157 GLU A O 1
ATOM 1251 N N . ARG A 1 158 ? -4.964 11.215 -8.222 1.00 78.44 158 ARG A N 1
ATOM 1252 C CA . ARG A 1 158 ? -4.600 12.638 -8.298 1.00 78.44 158 ARG A CA 1
ATOM 1253 C C . ARG A 1 158 ? -5.474 13.409 -9.286 1.00 78.44 158 ARG A C 1
ATOM 1255 O O . ARG A 1 158 ? -5.834 14.553 -9.020 1.00 78.44 158 ARG A O 1
ATOM 1262 N N . LEU A 1 159 ? -5.766 12.808 -10.439 1.00 82.00 159 LEU A N 1
ATOM 1263 C CA . LEU A 1 159 ? -6.616 13.413 -11.468 1.00 82.00 159 LEU A CA 1
ATOM 1264 C C . LEU A 1 159 ? -8.093 13.019 -11.327 1.00 82.00 159 LEU A C 1
ATOM 1266 O O . LEU A 1 159 ? -8.927 13.570 -12.039 1.00 82.00 159 LEU A O 1
ATOM 1270 N N . GLY A 1 160 ? -8.417 12.104 -10.409 1.00 84.38 160 GLY A N 1
ATOM 1271 C CA . GLY A 1 160 ? -9.778 11.648 -10.148 1.00 84.38 160 GLY A CA 1
ATOM 1272 C C . GLY A 1 160 ? -10.418 10.909 -11.325 1.00 84.38 160 GLY A C 1
ATOM 1273 O O . GLY A 1 160 ? -11.605 11.102 -11.578 1.00 84.38 160 GLY A O 1
ATOM 1274 N N . GLY A 1 161 ? -9.662 10.097 -12.070 1.00 88.94 161 GLY A N 1
ATOM 1275 C CA . GLY A 1 161 ? -10.217 9.375 -13.216 1.00 88.94 161 GLY A CA 1
ATOM 1276 C C . GLY A 1 161 ? -9.275 8.367 -13.862 1.00 88.94 161 GLY A C 1
ATOM 1277 O O . GLY A 1 161 ? -8.211 8.062 -13.331 1.00 88.94 161 GLY A O 1
ATOM 1278 N N . PHE A 1 162 ? -9.676 7.837 -15.015 1.00 89.31 162 PHE A N 1
ATOM 1279 C CA . PHE A 1 162 ? -8.852 6.937 -15.818 1.00 89.31 162 PHE A CA 1
ATOM 1280 C C . PHE A 1 162 ? -8.100 7.727 -16.876 1.00 89.31 162 PHE A C 1
ATOM 1282 O O . PHE A 1 162 ? -8.699 8.479 -17.645 1.00 89.31 162 PHE A O 1
ATOM 1289 N N . VAL A 1 163 ? -6.788 7.581 -16.896 1.00 91.12 163 VAL A N 1
ATOM 1290 C CA . VAL A 1 163 ? -5.903 8.327 -17.775 1.00 91.12 163 VAL A CA 1
ATOM 1291 C C . VAL A 1 163 ? -5.523 7.451 -18.953 1.00 91.12 163 VAL A C 1
ATOM 1293 O O . VAL A 1 163 ? -5.170 6.292 -18.771 1.00 91.12 163 VAL A O 1
ATOM 1296 N N . VAL A 1 164 ? -5.563 8.035 -20.145 1.00 91.50 164 VAL A N 1
ATOM 1297 C CA . VAL A 1 164 ? -4.923 7.516 -21.348 1.00 91.50 164 VAL A CA 1
ATOM 1298 C C . VAL A 1 164 ? -3.871 8.531 -21.791 1.00 91.50 164 VAL A C 1
ATOM 1300 O O . VAL A 1 164 ? -4.207 9.647 -22.196 1.00 91.50 164 VAL A O 1
ATOM 1303 N N . GLU A 1 165 ? -2.601 8.157 -21.690 1.00 89.31 165 GLU A N 1
ATOM 1304 C CA . GLU A 1 165 ? -1.469 8.923 -22.207 1.00 89.31 165 GLU A CA 1
ATOM 1305 C C . GLU A 1 165 ? -1.121 8.461 -23.616 1.00 89.31 165 GLU A C 1
ATOM 1307 O O . GLU A 1 165 ? -1.066 7.265 -23.888 1.00 89.31 165 GLU A O 1
ATOM 1312 N N . ILE A 1 166 ? -0.857 9.407 -24.510 1.00 86.19 166 ILE A N 1
ATOM 1313 C CA . ILE A 1 166 ? -0.442 9.138 -25.885 1.00 86.19 166 ILE A CA 1
ATOM 1314 C C . ILE A 1 166 ? 0.897 9.830 -26.126 1.00 86.19 166 ILE A C 1
ATOM 1316 O O . ILE A 1 166 ? 0.962 11.060 -26.084 1.00 86.19 166 ILE A O 1
ATOM 1320 N N . ASP A 1 167 ? 1.944 9.057 -26.410 1.00 80.94 167 ASP A N 1
ATOM 1321 C CA . ASP A 1 167 ? 3.258 9.566 -26.808 1.00 80.94 167 ASP A CA 1
ATOM 1322 C C . ASP A 1 167 ? 3.397 9.543 -28.335 1.00 80.94 167 ASP A C 1
ATOM 1324 O O . ASP A 1 167 ? 3.491 8.493 -28.982 1.00 80.94 167 ASP A O 1
ATOM 1328 N N . GLY A 1 168 ? 3.398 10.740 -28.915 1.00 77.00 168 GLY A N 1
ATOM 1329 C CA . GLY A 1 168 ? 3.619 10.984 -30.333 1.00 77.00 168 GLY A CA 1
ATOM 1330 C C . GLY A 1 168 ? 4.912 11.737 -30.620 1.00 77.00 168 GLY A C 1
ATOM 1331 O O . GLY A 1 168 ? 5.033 12.293 -31.711 1.00 77.00 168 GLY A O 1
ATOM 1332 N N . LYS A 1 169 ? 5.897 11.777 -29.711 1.00 74.81 169 LYS A N 1
ATOM 1333 C CA . LYS A 1 169 ? 7.193 12.450 -29.962 1.00 74.81 169 LYS A CA 1
ATOM 1334 C C . LYS A 1 169 ? 7.877 11.942 -31.235 1.00 74.81 169 LYS A C 1
ATOM 1336 O O . LYS A 1 169 ? 8.528 12.714 -31.941 1.00 74.81 169 LYS A O 1
ATOM 1341 N N . GLY A 1 170 ? 7.681 10.663 -31.562 1.00 69.44 170 GLY A N 1
ATOM 1342 C CA . GLY A 1 170 ? 8.172 10.034 -32.791 1.00 69.44 170 GLY A CA 1
ATOM 1343 C C . GLY A 1 170 ? 7.500 10.509 -34.090 1.00 69.44 170 GLY A C 1
ATOM 1344 O O . GLY A 1 170 ? 8.008 10.211 -35.166 1.00 69.44 170 GLY A O 1
ATOM 1345 N N . LEU A 1 171 ? 6.403 11.277 -34.021 1.00 70.25 171 LEU A N 1
ATOM 1346 C CA . LEU A 1 171 ? 5.668 11.804 -35.186 1.00 70.25 171 LEU A CA 1
ATOM 1347 C C . LEU A 1 171 ? 6.252 13.108 -35.756 1.00 70.25 171 LEU A C 1
ATOM 1349 O O . LEU A 1 171 ? 5.749 13.619 -36.757 1.00 70.25 171 LEU A O 1
ATOM 1353 N N . GLY A 1 172 ? 7.316 13.644 -35.149 1.00 64.00 172 GLY A N 1
ATOM 1354 C CA . GLY A 1 172 ? 8.005 14.857 -35.601 1.00 64.00 172 GLY A CA 1
ATOM 1355 C C . GLY A 1 172 ? 7.562 16.143 -34.890 1.00 64.00 172 GLY A C 1
ATOM 1356 O O . GLY A 1 172 ? 6.498 16.228 -34.283 1.00 64.00 172 GLY A O 1
ATOM 1357 N N . GLN A 1 173 ? 8.407 17.180 -34.949 1.00 59.72 173 GLN A N 1
ATOM 1358 C CA . GLN A 1 173 ? 8.220 18.425 -34.178 1.00 59.72 173 GLN A CA 1
ATOM 1359 C C . GLN A 1 173 ? 7.146 19.363 -34.761 1.00 59.72 173 GLN A C 1
ATOM 1361 O O . GLN A 1 173 ? 6.529 20.132 -34.020 1.00 59.72 173 GLN A O 1
ATOM 1366 N N . ASP A 1 174 ? 6.871 19.261 -36.066 1.00 57.16 174 ASP A N 1
ATOM 1367 C CA . ASP A 1 174 ? 5.844 20.051 -36.766 1.00 57.16 174 ASP A CA 1
ATOM 1368 C C . ASP A 1 174 ? 4.410 19.565 -36.477 1.00 57.16 174 ASP A C 1
ATOM 1370 O O . ASP A 1 174 ? 3.429 20.192 -36.878 1.00 57.16 174 ASP A O 1
ATOM 1374 N N . PHE A 1 175 ? 4.269 18.496 -35.685 1.00 59.19 175 PHE A N 1
ATOM 1375 C CA . PHE A 1 175 ? 2.995 17.959 -35.205 1.00 59.19 175 PHE A CA 1
ATOM 1376 C C . PHE A 1 175 ? 2.213 18.944 -34.310 1.00 59.19 175 PHE A C 1
ATOM 1378 O O . PHE A 1 175 ? 1.037 18.738 -34.019 1.00 59.19 175 PHE A O 1
ATOM 1385 N N . SER A 1 176 ? 2.829 20.065 -33.913 1.00 50.06 176 SER A N 1
ATOM 1386 C CA . SER A 1 176 ? 2.229 21.115 -33.076 1.00 50.06 176 SER A CA 1
ATOM 1387 C C . SER A 1 176 ? 0.910 21.719 -33.602 1.00 50.06 176 SER A C 1
ATOM 1389 O O . SER A 1 176 ? 0.198 22.348 -32.811 1.00 50.06 176 SER A O 1
ATOM 1391 N N . ALA A 1 177 ? 0.566 21.496 -34.880 1.00 52.34 177 ALA A N 1
ATOM 1392 C CA . ALA A 1 177 ? -0.664 21.955 -35.537 1.00 52.34 177 ALA A CA 1
ATOM 1393 C C . ALA A 1 177 ? -1.770 20.884 -35.709 1.00 52.34 177 ALA A C 1
ATOM 1395 O O . ALA A 1 177 ? -2.862 21.230 -36.160 1.00 52.34 177 ALA A O 1
ATOM 1396 N N . SER A 1 178 ? -1.521 19.609 -35.378 1.00 59.22 178 SER A N 1
ATOM 1397 C CA . SER A 1 178 ? -2.512 18.525 -35.525 1.00 59.22 178 SER A CA 1
ATOM 1398 C C . SER A 1 178 ? -3.236 18.239 -34.208 1.00 59.22 178 SER A C 1
ATOM 1400 O O . SER A 1 178 ? -2.623 18.242 -33.140 1.00 59.22 178 SER A O 1
ATOM 1402 N N . ASN A 1 179 ? -4.543 17.973 -34.284 1.00 74.00 179 ASN A N 1
ATOM 1403 C CA . ASN A 1 179 ? -5.336 17.507 -33.147 1.00 74.00 179 ASN A CA 1
ATOM 1404 C C . ASN A 1 179 ? -5.458 15.979 -33.204 1.00 74.00 179 ASN A C 1
ATOM 1406 O O . ASN A 1 179 ? -5.351 15.386 -34.275 1.00 74.00 179 ASN A O 1
ATOM 1410 N N . ILE A 1 180 ? -5.715 15.343 -32.066 1.00 81.56 180 ILE A N 1
ATOM 1411 C CA . ILE A 1 180 ? -6.138 13.941 -32.015 1.00 81.56 180 ILE A CA 1
ATOM 1412 C C . ILE A 1 180 ? -7.539 13.868 -31.420 1.00 81.56 180 ILE A C 1
ATOM 1414 O O . ILE A 1 180 ? -7.942 14.732 -30.640 1.00 81.56 180 ILE A O 1
ATOM 1418 N N . GLU A 1 181 ? -8.275 12.840 -31.801 1.00 88.00 181 GLU A N 1
ATOM 1419 C CA . GLU A 1 181 ? -9.477 12.397 -31.116 1.00 88.00 181 GLU A CA 1
ATOM 1420 C C . GLU A 1 181 ? -9.157 11.077 -30.418 1.00 88.00 181 GLU A C 1
ATOM 1422 O O . GLU A 1 181 ? -8.520 10.200 -31.000 1.00 88.00 181 GLU A O 1
ATOM 1427 N N . VAL A 1 182 ? -9.579 10.960 -29.162 1.00 90.56 182 VAL A N 1
ATOM 1428 C CA . VAL A 1 182 ? -9.403 9.756 -28.351 1.00 90.56 182 VAL A CA 1
ATOM 1429 C C . VAL A 1 182 ? -10.779 9.338 -27.866 1.00 90.56 182 VAL A C 1
ATOM 1431 O O . VAL A 1 182 ? -11.510 10.170 -27.325 1.00 90.56 182 VAL A O 1
ATOM 1434 N N . GLN A 1 183 ? -11.134 8.076 -28.067 1.00 93.12 183 GLN A N 1
ATOM 1435 C CA . GLN A 1 183 ? -12.375 7.487 -27.569 1.00 93.12 183 GLN A CA 1
ATOM 1436 C C . GLN A 1 183 ? -12.091 6.109 -26.976 1.00 93.12 183 GLN A C 1
ATOM 1438 O O . GLN A 1 183 ? -11.146 5.440 -27.387 1.00 93.12 183 GLN A O 1
ATOM 1443 N N . ILE A 1 184 ? -12.913 5.687 -26.019 1.00 93.19 184 ILE A N 1
ATOM 1444 C CA . ILE A 1 184 ? -12.956 4.292 -25.576 1.00 93.19 184 ILE A CA 1
ATOM 1445 C C . ILE A 1 184 ? -14.222 3.675 -2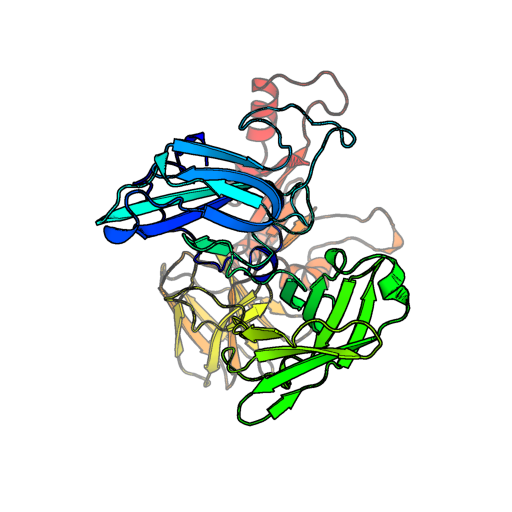6.157 1.00 93.19 184 ILE A C 1
ATOM 1447 O O 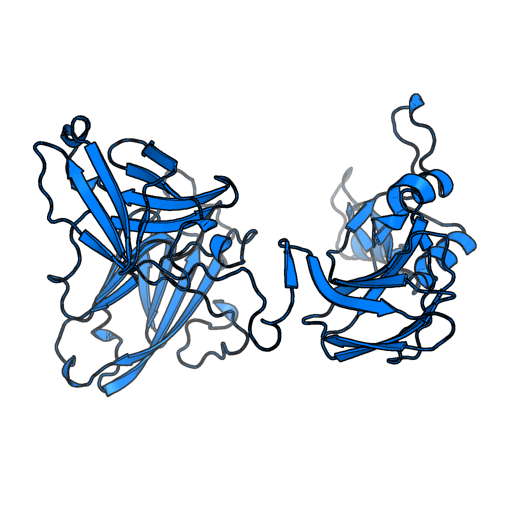. ILE A 1 184 ? -15.329 4.107 -25.834 1.00 93.19 184 ILE A O 1
ATOM 1451 N N . GLU A 1 185 ? -14.052 2.699 -27.042 1.00 92.56 185 GLU A N 1
ATOM 1452 C CA . GLU A 1 185 ? -15.124 2.029 -27.774 1.00 92.56 185 GLU A CA 1
ATOM 1453 C C . GLU A 1 185 ? -15.312 0.595 -27.251 1.00 92.56 185 GLU A C 1
ATOM 1455 O O . GLU A 1 185 ? -14.363 -0.114 -26.933 1.00 92.56 185 GLU A O 1
ATOM 1460 N N . SER A 1 186 ? -16.562 0.165 -27.149 1.00 88.75 186 SER A N 1
ATOM 1461 C CA . SER A 1 186 ? -16.988 -1.199 -26.827 1.00 88.75 186 SER A CA 1
ATOM 1462 C C . SER A 1 186 ? -18.199 -1.541 -27.691 1.00 88.75 186 SER A C 1
ATOM 1464 O O . SER A 1 186 ? -18.847 -0.633 -28.218 1.00 88.75 186 SER A O 1
ATOM 1466 N N . ASP A 1 187 ? -18.578 -2.819 -27.760 1.00 82.31 187 ASP A N 1
ATOM 1467 C CA . ASP A 1 187 ? -19.727 -3.289 -28.555 1.00 82.31 187 ASP A CA 1
ATOM 1468 C C . ASP A 1 187 ? -21.036 -2.523 -28.285 1.00 82.31 187 ASP A C 1
ATOM 1470 O O . ASP A 1 187 ? -21.922 -2.461 -29.136 1.00 82.31 187 ASP A O 1
ATOM 1474 N N . SER A 1 188 ? -21.174 -1.942 -27.088 1.00 77.31 188 SER A N 1
ATOM 1475 C CA . SER A 1 188 ? -22.397 -1.277 -26.629 1.00 77.31 188 SER A CA 1
ATOM 1476 C C . SER A 1 188 ? -22.275 0.236 -26.434 1.00 77.31 188 SER A C 1
ATOM 1478 O O . SER A 1 188 ? -23.296 0.908 -26.268 1.00 77.31 188 SER A O 1
ATOM 1480 N N . LYS A 1 189 ? -21.056 0.792 -26.411 1.00 85.75 189 LYS A N 1
ATOM 1481 C CA . LYS A 1 189 ? -20.818 2.169 -25.950 1.00 85.75 189 LYS A CA 1
ATOM 1482 C C . LYS A 1 189 ? -19.522 2.752 -26.509 1.00 85.75 189 LYS A C 1
ATOM 1484 O O . LYS A 1 189 ? -18.497 2.082 -26.487 1.00 85.75 189 LYS A O 1
ATOM 1489 N N . SER A 1 190 ? -19.566 4.025 -26.906 1.00 91.94 190 SER A N 1
ATOM 1490 C CA . SER A 1 190 ? -18.382 4.875 -27.087 1.00 91.94 190 SER A CA 1
ATOM 1491 C C . SER A 1 190 ? -18.363 5.949 -25.997 1.00 91.94 190 SER A C 1
ATOM 1493 O O . SER A 1 190 ? -19.400 6.545 -25.688 1.00 91.94 190 SER A O 1
ATOM 1495 N N . VAL A 1 191 ? -17.202 6.154 -25.382 1.00 93.69 191 VAL A N 1
ATOM 1496 C CA . VAL A 1 191 ? -16.976 7.096 -24.283 1.00 93.69 191 VAL A CA 1
ATOM 1497 C C . VAL A 1 191 ? -15.947 8.122 -24.735 1.00 93.69 191 VAL A C 1
ATOM 1499 O O . VAL A 1 191 ? -14.858 7.767 -25.188 1.00 93.69 191 VAL A O 1
ATOM 1502 N N . SER A 1 192 ? -16.282 9.403 -24.600 1.00 94.88 192 SER A N 1
ATOM 1503 C CA . SER A 1 192 ? -15.346 10.509 -24.813 1.00 94.88 192 SER A CA 1
ATOM 1504 C C . SER A 1 192 ? -14.648 10.895 -23.505 1.00 94.88 192 SER A C 1
ATOM 1506 O O . SER A 1 192 ? -15.247 10.773 -22.435 1.00 94.88 192 SER A O 1
ATOM 1508 N N . PRO A 1 193 ? -13.403 11.394 -23.556 1.00 95.81 193 PRO A N 1
ATOM 1509 C CA . PRO A 1 193 ? -12.724 11.862 -22.361 1.00 95.81 193 PRO A CA 1
ATOM 1510 C C . PRO A 1 193 ? -13.409 13.117 -21.807 1.00 95.81 193 PRO A C 1
ATOM 1512 O O . PRO A 1 193 ? -13.806 14.010 -22.556 1.00 95.81 193 PRO A O 1
ATOM 1515 N N . MET A 1 194 ? -13.464 13.227 -20.481 1.00 95.38 194 MET A N 1
ATOM 1516 C CA . MET A 1 194 ? -13.840 14.450 -19.763 1.00 95.38 194 MET A CA 1
ATOM 1517 C C . MET A 1 194 ? -12.907 15.614 -20.111 1.00 95.38 194 MET A C 1
ATOM 1519 O O . MET A 1 194 ? -13.318 16.774 -20.135 1.00 95.38 194 MET A O 1
ATOM 1523 N N . SER A 1 195 ? -11.630 15.316 -20.369 1.00 93.88 195 SER A N 1
ATOM 1524 C CA . SER A 1 195 ? -10.676 16.294 -20.884 1.00 93.88 195 SER A CA 1
ATOM 1525 C C . SER A 1 195 ? -9.592 15.626 -21.717 1.00 93.88 195 SER A C 1
ATOM 1527 O O . SER A 1 195 ? -9.127 14.549 -21.361 1.00 93.88 195 SER A O 1
ATOM 1529 N N . LEU A 1 196 ? -9.155 16.298 -22.778 1.00 91.88 196 LEU A N 1
ATOM 1530 C CA . LEU A 1 196 ? -7.984 15.931 -23.567 1.00 91.88 196 LEU A CA 1
ATOM 1531 C C . LEU A 1 196 ? -7.027 17.121 -23.560 1.00 91.88 196 LEU A C 1
ATOM 1533 O O . LEU A 1 196 ? -7.349 18.189 -24.084 1.00 91.88 196 LEU A O 1
ATOM 1537 N N . LYS A 1 197 ? -5.869 16.955 -22.928 1.00 89.31 197 LYS A N 1
ATOM 1538 C CA . LYS A 1 197 ? -4.847 17.996 -22.805 1.00 89.31 197 LYS A CA 1
ATOM 1539 C C . LYS A 1 197 ? -3.588 17.569 -23.533 1.00 89.31 197 LYS A C 1
ATOM 1541 O O . LYS A 1 197 ? -3.282 16.388 -23.611 1.00 89.31 197 LYS A O 1
ATOM 1546 N N . ARG A 1 198 ? -2.857 18.549 -24.051 1.00 81.56 198 ARG A N 1
ATOM 1547 C CA . ARG A 1 198 ? -1.516 18.342 -24.593 1.00 81.56 198 ARG A CA 1
ATOM 1548 C C . ARG A 1 198 ? -0.496 18.706 -23.525 1.00 81.56 198 ARG A C 1
ATOM 1550 O O . ARG A 1 198 ? -0.558 19.819 -23.000 1.00 81.56 198 ARG A O 1
ATOM 1557 N N . GLU A 1 199 ? 0.441 17.809 -23.261 1.00 79.56 199 GLU A N 1
ATOM 1558 C CA . GLU A 1 199 ? 1.602 18.066 -22.413 1.00 79.56 199 GLU A CA 1
ATOM 1559 C C . GLU A 1 199 ? 2.878 18.094 -23.262 1.00 79.56 199 GLU A C 1
ATOM 1561 O O . GLU A 1 199 ? 3.030 17.362 -24.241 1.00 79.56 199 GLU A O 1
ATOM 1566 N N . GLY A 1 200 ? 3.777 19.027 -22.945 1.00 72.25 200 GLY A N 1
ATOM 1567 C CA . GLY A 1 200 ? 5.065 19.146 -23.627 1.00 72.25 200 GLY A CA 1
ATOM 1568 C C . GLY A 1 200 ? 4.988 19.230 -25.161 1.00 72.25 200 GLY A C 1
ATOM 1569 O O . GLY A 1 200 ? 4.121 19.886 -25.748 1.00 72.25 200 GLY A O 1
ATOM 1570 N N . LYS A 1 201 ? 5.965 18.594 -25.819 1.00 70.81 201 LYS A N 1
ATOM 1571 C CA . LYS A 1 201 ? 6.091 18.516 -27.281 1.00 70.81 201 LYS A CA 1
ATOM 1572 C C . LYS A 1 201 ? 5.706 17.112 -27.757 1.00 70.81 201 LYS A C 1
ATOM 1574 O O . LYS A 1 201 ? 6.585 16.282 -27.949 1.00 70.81 201 LYS A O 1
ATOM 1579 N N . GLY A 1 202 ? 4.412 16.883 -27.981 1.00 73.56 202 GLY A N 1
ATOM 1580 C CA . GLY A 1 202 ? 3.917 15.656 -28.620 1.00 73.56 202 GLY A CA 1
ATOM 1581 C C . GLY A 1 202 ? 3.388 14.585 -27.668 1.00 73.56 202 GLY A C 1
ATOM 1582 O O . GLY A 1 202 ? 3.361 13.426 -28.060 1.00 73.56 202 GLY A O 1
ATOM 1583 N N . GLU A 1 203 ? 2.966 14.952 -26.455 1.00 83.69 203 GLU A N 1
ATOM 1584 C CA . GLU A 1 203 ? 2.237 14.059 -25.549 1.00 83.69 203 GLU A CA 1
ATOM 1585 C C . GLU A 1 203 ? 0.810 14.564 -25.333 1.00 83.69 203 GLU A C 1
ATOM 1587 O O . GLU A 1 203 ? 0.559 15.775 -25.270 1.00 83.69 203 GLU A O 1
ATOM 1592 N N . TRP A 1 204 ? -0.137 13.640 -25.198 1.00 87.56 204 TRP A N 1
ATOM 1593 C CA . TRP A 1 204 ? -1.514 13.951 -24.824 1.00 87.56 204 TRP A CA 1
ATOM 1594 C C . TRP A 1 204 ? -1.950 13.131 -23.627 1.00 87.56 204 TRP A C 1
ATOM 1596 O O . TRP A 1 204 ? -1.584 11.970 -23.496 1.00 87.56 204 TRP A O 1
ATOM 1606 N N . ILE A 1 205 ? -2.784 13.742 -22.794 1.00 91.25 205 ILE A N 1
ATOM 1607 C CA . ILE A 1 205 ? -3.416 13.124 -21.637 1.00 91.25 205 ILE A CA 1
ATOM 1608 C C . ILE A 1 205 ? -4.925 13.253 -21.817 1.00 91.25 205 ILE A C 1
ATOM 1610 O O . ILE A 1 205 ? -5.476 14.359 -21.775 1.00 91.25 205 ILE A O 1
ATOM 1614 N N . ALA A 1 206 ? -5.588 12.122 -22.031 1.00 94.25 206 ALA A N 1
ATOM 1615 C CA . ALA A 1 206 ? -7.036 12.000 -22.044 1.00 94.25 206 ALA A CA 1
ATOM 1616 C C . ALA A 1 206 ? -7.510 11.456 -20.688 1.00 94.25 206 ALA A C 1
ATOM 1618 O O . ALA A 1 206 ? -7.045 10.414 -20.241 1.00 94.25 206 ALA A O 1
ATOM 1619 N N . LEU A 1 207 ? -8.424 12.160 -20.025 1.00 95.06 207 LEU A N 1
ATOM 1620 C CA . LEU A 1 207 ? -8.987 11.771 -18.730 1.00 95.06 207 LEU A CA 1
ATOM 1621 C C . LEU A 1 207 ? -10.442 11.340 -18.912 1.00 95.06 207 LEU A C 1
ATOM 1623 O O . LEU A 1 207 ? -11.247 12.132 -19.395 1.00 95.06 207 LEU A O 1
ATOM 1627 N N . PHE A 1 208 ? -10.784 10.131 -18.486 1.00 94.44 208 PHE A N 1
ATOM 1628 C CA . PHE A 1 208 ? -12.117 9.532 -18.574 1.00 94.44 208 PHE A CA 1
ATOM 1629 C C . PHE A 1 208 ? -12.730 9.333 -17.186 1.00 94.44 208 PHE A C 1
ATOM 1631 O O . PHE A 1 208 ? -12.003 9.106 -16.216 1.00 94.44 208 PHE A O 1
ATOM 1638 N N . ASP A 1 209 ? -14.063 9.404 -17.089 1.00 91.31 209 ASP A N 1
ATOM 1639 C CA . ASP A 1 209 ? -14.786 9.019 -15.871 1.00 91.31 209 ASP A CA 1
ATOM 1640 C C . ASP A 1 209 ? -14.789 7.484 -15.763 1.00 91.31 209 ASP A C 1
ATOM 1642 O O . ASP A 1 209 ? -15.386 6.826 -16.622 1.00 91.31 209 ASP A O 1
ATOM 1646 N N . PRO A 1 210 ? -14.174 6.890 -14.723 1.00 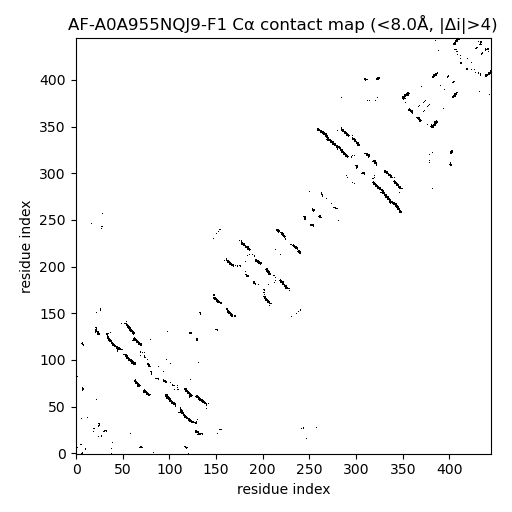87.19 210 PRO A N 1
ATOM 1647 C CA . PRO A 1 210 ? -14.167 5.443 -14.523 1.00 87.19 210 PRO A CA 1
ATOM 1648 C C . PRO A 1 210 ? -15.566 4.816 -14.526 1.00 87.19 210 PRO A C 1
ATOM 1650 O O . PRO A 1 210 ? -15.733 3.690 -14.985 1.00 87.19 210 PRO A O 1
ATOM 1653 N N . LYS A 1 211 ? -16.591 5.545 -14.065 1.00 86.19 211 LYS A N 1
ATOM 1654 C CA . LYS A 1 211 ? -17.978 5.050 -14.000 1.00 86.19 211 LYS A CA 1
ATOM 1655 C C . LYS A 1 211 ? -18.615 4.886 -15.372 1.00 86.19 211 LYS A C 1
ATOM 1657 O O . LYS A 1 211 ? -19.605 4.167 -15.506 1.00 86.19 211 LYS A O 1
ATOM 1662 N N . GLU A 1 212 ? -18.091 5.579 -16.376 1.00 88.88 212 GLU A N 1
ATOM 1663 C CA . GLU A 1 212 ? -18.593 5.495 -17.738 1.00 88.88 212 GLU A CA 1
ATOM 1664 C C . GLU A 1 212 ? -17.897 4.415 -18.566 1.00 88.88 212 GLU A C 1
ATOM 1666 O O . GLU A 1 212 ? -18.409 4.076 -19.637 1.00 88.88 212 GLU A O 1
ATOM 1671 N N . LEU A 1 213 ? -16.776 3.872 -18.090 1.00 87.88 213 LEU A N 1
ATOM 1672 C CA . LEU A 1 213 ? -15.992 2.897 -18.835 1.00 87.88 213 LEU A CA 1
ATOM 1673 C C . LEU A 1 213 ? -16.644 1.509 -18.853 1.00 87.88 213 LEU A C 1
ATOM 1675 O O . LEU A 1 213 ? -17.357 1.136 -17.916 1.00 87.88 213 LEU A O 1
ATOM 1679 N N . PRO A 1 214 ? -16.396 0.720 -19.913 1.00 85.50 214 PRO A N 1
ATOM 1680 C CA . PRO A 1 214 ? -16.743 -0.694 -19.921 1.00 85.50 214 PRO A CA 1
ATOM 1681 C C . PRO A 1 214 ? -16.092 -1.435 -18.747 1.00 85.50 214 PRO A C 1
ATOM 1683 O O . PRO A 1 214 ? -14.931 -1.194 -18.410 1.00 85.50 214 PRO A O 1
ATOM 1686 N N . LYS A 1 215 ? -16.838 -2.359 -18.132 1.00 79.25 215 LYS A N 1
ATOM 1687 C CA . LYS A 1 215 ? -16.309 -3.219 -17.065 1.00 79.25 215 LYS A CA 1
ATOM 1688 C C . LYS A 1 215 ? -15.313 -4.234 -17.623 1.00 79.25 215 LYS A C 1
ATOM 1690 O O . LYS A 1 215 ? -15.368 -4.574 -18.803 1.00 79.25 215 LYS A O 1
ATOM 1695 N N . ASP A 1 216 ? -14.411 -4.698 -16.763 1.00 71.56 216 ASP A N 1
ATOM 1696 C CA . ASP A 1 216 ? -13.476 -5.801 -17.029 1.00 71.56 216 ASP A CA 1
ATOM 1697 C C . ASP A 1 216 ? -12.580 -5.617 -18.269 1.00 71.56 216 ASP A C 1
ATOM 1699 O O . ASP A 1 216 ? -12.066 -6.584 -18.819 1.00 71.56 216 ASP A O 1
ATOM 1703 N N . GLY A 1 217 ? -12.368 -4.374 -18.718 1.00 70.88 217 GLY A N 1
ATOM 1704 C CA . GLY A 1 217 ? -11.548 -4.094 -19.902 1.00 70.88 217 GLY A CA 1
ATOM 1705 C C . GLY A 1 217 ? -12.224 -4.468 -21.226 1.00 70.88 217 GLY A C 1
ATOM 1706 O O . GLY A 1 217 ? -11.557 -4.623 -22.243 1.00 70.88 217 GLY A O 1
ATOM 1707 N N . ALA A 1 218 ? -13.550 -4.620 -21.250 1.00 81.44 218 ALA A N 1
ATOM 1708 C CA . ALA A 1 218 ? -14.287 -4.951 -22.467 1.00 81.44 218 ALA A CA 1
ATOM 1709 C C . ALA A 1 218 ? -14.363 -3.752 -23.437 1.00 81.44 218 ALA A C 1
ATOM 1711 O O . ALA A 1 218 ? -15.374 -3.052 -23.502 1.00 81.44 218 ALA A O 1
ATOM 1712 N N . GLY A 1 219 ? -13.294 -3.494 -24.190 1.00 87.69 219 GLY A N 1
ATOM 1713 C CA . GLY A 1 219 ? -13.261 -2.443 -25.205 1.00 87.69 219 GLY A CA 1
ATOM 1714 C C . GLY A 1 219 ? -11.873 -2.178 -25.776 1.00 87.69 219 GLY A C 1
ATOM 1715 O O . GLY A 1 219 ? -10.906 -2.875 -25.471 1.00 87.69 219 GLY A O 1
ATOM 1716 N N . VAL A 1 220 ? -11.785 -1.137 -26.596 1.00 90.44 220 VAL A N 1
ATOM 1717 C CA . VAL A 1 220 ? -10.543 -0.631 -27.178 1.00 90.44 220 VAL A CA 1
ATOM 1718 C C . VAL A 1 220 ? -10.446 0.879 -26.995 1.00 90.44 220 VAL A C 1
ATOM 1720 O O . VAL A 1 220 ? -11.432 1.611 -27.076 1.00 90.44 220 VAL A O 1
ATOM 1723 N N . ILE A 1 221 ? -9.238 1.361 -26.752 1.00 90.56 221 ILE A N 1
ATOM 1724 C CA . ILE A 1 221 ? -8.873 2.763 -26.873 1.00 90.56 221 ILE A CA 1
ATOM 1725 C C . ILE A 1 221 ? -8.591 3.016 -28.346 1.00 90.56 221 ILE A C 1
ATOM 1727 O O . ILE A 1 221 ? -7.710 2.392 -28.938 1.00 90.56 221 ILE A O 1
ATOM 1731 N N . ARG A 1 222 ? -9.318 3.965 -28.923 1.00 89.31 222 ARG A N 1
ATOM 1732 C CA . ARG A 1 222 ? -9.162 4.378 -30.308 1.00 89.31 222 ARG A CA 1
ATOM 1733 C C . ARG A 1 222 ? -8.550 5.766 -30.377 1.00 89.31 222 ARG A C 1
ATOM 1735 O O . ARG A 1 222 ? -9.106 6.723 -29.833 1.00 89.31 222 ARG A O 1
ATOM 1742 N N . VAL A 1 223 ? -7.427 5.880 -31.083 1.00 87.00 223 VAL A N 1
ATOM 1743 C CA . VAL A 1 223 ? -6.736 7.156 -31.316 1.00 87.00 223 VAL A CA 1
ATOM 1744 C C . VAL A 1 223 ? -6.815 7.507 -32.795 1.00 87.00 223 VAL A C 1
ATOM 1746 O O . VAL A 1 223 ? -6.287 6.797 -33.650 1.00 87.00 223 VAL A O 1
ATOM 1749 N N . VAL A 1 224 ? -7.482 8.617 -33.106 1.00 83.69 224 VAL A N 1
ATOM 1750 C CA . VAL A 1 224 ? -7.722 9.066 -34.481 1.00 83.69 224 VAL A CA 1
ATOM 1751 C C . VAL A 1 224 ? -7.054 10.422 -34.704 1.00 83.69 224 VAL A C 1
ATOM 1753 O O . VAL A 1 224 ? -7.435 11.404 -34.060 1.00 83.69 224 VAL A O 1
ATOM 1756 N N . PRO A 1 225 ? -6.091 10.543 -35.633 1.00 78.44 225 PRO A N 1
ATOM 1757 C CA . PRO A 1 225 ? -5.533 11.842 -35.971 1.00 78.44 225 PRO A CA 1
ATOM 1758 C C . PRO A 1 225 ? -6.565 12.727 -36.686 1.00 78.44 225 PRO A C 1
ATOM 1760 O O . PRO A 1 225 ? -7.320 12.282 -37.554 1.00 78.44 225 PRO A O 1
ATOM 1763 N N . LYS A 1 226 ? -6.581 14.017 -36.348 1.00 76.62 226 LYS A N 1
ATOM 1764 C CA . LYS A 1 226 ? -7.377 15.064 -37.000 1.00 76.62 226 LYS A CA 1
ATOM 1765 C C . LYS A 1 226 ? -6.429 16.1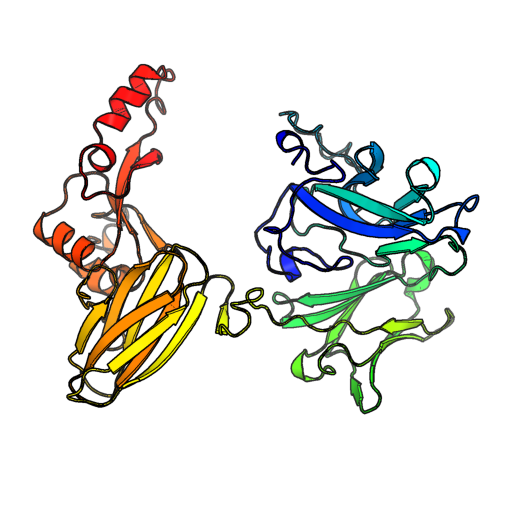01 -37.597 1.00 76.62 226 LYS A C 1
ATOM 1767 O O . LYS A 1 226 ? -5.950 16.998 -36.902 1.00 76.62 226 LYS A O 1
ATOM 1772 N N . GLY A 1 227 ? -6.169 16.002 -38.898 1.00 67.25 227 GLY A N 1
ATOM 1773 C CA . GLY A 1 227 ? -5.338 16.974 -39.604 1.00 67.25 227 GLY A CA 1
ATOM 1774 C C . GLY A 1 227 ? -4.543 16.368 -40.751 1.00 67.25 227 GLY A C 1
ATOM 1775 O O . GLY A 1 227 ? -4.906 15.332 -41.297 1.00 67.25 227 GLY A O 1
ATOM 1776 N N . TRP A 1 228 ? -3.464 17.056 -41.124 1.00 57.59 228 TRP A N 1
ATOM 1777 C CA . TRP A 1 228 ? -2.598 16.689 -42.250 1.00 57.59 228 TRP A CA 1
ATOM 1778 C C . TRP A 1 228 ? -1.694 15.486 -41.962 1.00 57.59 228 TRP A C 1
ATOM 1780 O O . TRP A 1 228 ? -1.105 14.935 -42.887 1.00 57.59 228 TRP A O 1
ATOM 1790 N N . VAL A 1 229 ? -1.580 15.076 -40.698 1.00 54.78 229 VAL A N 1
ATOM 1791 C CA . VAL A 1 229 ? -0.812 13.893 -40.312 1.00 54.78 229 VAL A CA 1
ATOM 1792 C C . VAL A 1 229 ? -1.747 12.694 -40.239 1.00 54.78 229 VAL A C 1
ATOM 1794 O O . VAL A 1 229 ? -2.729 12.721 -39.504 1.00 54.78 229 VAL A O 1
ATOM 1797 N N . SER A 1 230 ? -1.437 11.642 -40.994 1.00 59.16 230 SER A N 1
ATOM 1798 C CA . SER A 1 230 ? -2.162 10.374 -40.982 1.00 59.16 230 SER A CA 1
ATOM 1799 C C . SER A 1 230 ? -1.240 9.270 -40.471 1.00 59.16 230 SER A C 1
ATOM 1801 O O . SER A 1 230 ? -0.335 8.840 -41.187 1.00 59.16 230 SER A O 1
ATOM 1803 N N . PHE A 1 231 ? -1.472 8.803 -39.250 1.00 65.62 231 PHE A N 1
ATOM 1804 C CA . PHE A 1 231 ? -1.122 7.438 -38.866 1.00 65.62 231 PHE A CA 1
ATOM 1805 C C . PHE A 1 231 ? -2.402 6.585 -38.924 1.00 65.62 231 PHE A C 1
ATOM 1807 O O . PHE A 1 231 ? -3.501 7.150 -38.832 1.00 65.62 231 PHE A O 1
ATOM 1814 N N . PRO A 1 232 ? -2.296 5.264 -39.157 1.00 64.06 232 PRO A N 1
ATOM 1815 C CA . PRO A 1 232 ? -3.441 4.364 -39.052 1.00 64.06 232 PRO A CA 1
ATOM 1816 C C . PRO A 1 232 ? -4.131 4.558 -37.702 1.00 64.06 232 PRO A C 1
ATOM 1818 O O . PRO A 1 232 ? -3.458 4.770 -36.700 1.00 64.06 232 PRO A O 1
ATOM 1821 N N . SER A 1 233 ? -5.464 4.528 -37.658 1.00 65.50 233 SER A N 1
ATOM 1822 C CA . SER A 1 233 ? -6.141 4.493 -36.362 1.00 65.50 233 SER A CA 1
ATOM 1823 C C . SER A 1 233 ? -5.718 3.224 -35.633 1.00 65.50 233 SER A C 1
ATOM 1825 O O . SER A 1 233 ? -5.924 2.133 -36.163 1.00 65.50 233 SER A O 1
ATOM 1827 N N . GLU A 1 234 ? -5.143 3.383 -34.449 1.00 68.62 234 GLU A N 1
ATOM 1828 C CA . GLU A 1 234 ? -4.742 2.270 -33.594 1.00 68.62 234 GLU A CA 1
ATOM 1829 C C . GLU A 1 234 ? -5.899 1.913 -32.655 1.00 68.62 234 GLU A C 1
ATOM 1831 O O . GLU A 1 234 ? -6.566 2.803 -32.110 1.00 68.62 234 GLU A O 1
ATOM 1836 N N . GLU A 1 235 ? -6.124 0.613 -32.480 1.00 77.62 235 GLU A N 1
ATOM 1837 C CA . GLU A 1 235 ? -7.049 0.045 -31.499 1.00 77.62 235 GLU A CA 1
ATOM 1838 C C . GLU A 1 235 ? -6.222 -0.671 -30.432 1.00 77.62 235 GLU A C 1
ATOM 1840 O O . GLU A 1 235 ? -5.663 -1.742 -30.669 1.00 77.62 235 GLU A O 1
ATOM 1845 N N . ILE A 1 236 ? -6.115 -0.058 -29.255 1.00 82.31 236 ILE A N 1
ATOM 1846 C CA . ILE A 1 236 ? -5.390 -0.634 -28.119 1.00 82.31 236 ILE A CA 1
ATOM 1847 C C . ILE A 1 236 ? -6.406 -1.291 -27.183 1.00 82.31 236 ILE A C 1
ATOM 1849 O O . ILE A 1 236 ? -7.347 -0.611 -26.777 1.00 82.31 236 ILE A O 1
ATOM 1853 N N . PRO A 1 237 ? -6.252 -2.568 -26.793 1.00 84.12 237 PRO A N 1
ATOM 1854 C CA . PRO A 1 237 ? -7.147 -3.204 -25.830 1.00 84.12 237 PRO A CA 1
ATOM 1855 C C . PRO A 1 237 ? -7.280 -2.387 -24.540 1.00 84.12 237 PRO A C 1
ATOM 1857 O O . PRO A 1 237 ? -6.281 -1.969 -23.953 1.00 84.12 237 PRO A O 1
ATOM 1860 N N . LEU A 1 238 ? -8.511 -2.161 -24.083 1.00 84.94 238 LEU A N 1
ATOM 1861 C CA . LEU A 1 238 ? -8.769 -1.542 -22.788 1.00 84.94 238 LEU A CA 1
ATOM 1862 C C . LEU A 1 238 ? -8.424 -2.552 -21.687 1.00 84.94 238 LEU A C 1
ATOM 1864 O O . LEU A 1 238 ? -8.893 -3.686 -21.698 1.00 84.94 238 LEU A O 1
ATOM 1868 N N . ARG A 1 239 ? -7.609 -2.160 -20.713 1.00 74.75 239 ARG A N 1
ATOM 1869 C CA . ARG A 1 239 ? -7.296 -3.021 -19.572 1.00 74.75 239 ARG A CA 1
ATOM 1870 C C . ARG A 1 239 ? -8.390 -2.934 -18.522 1.00 74.75 239 ARG A C 1
ATOM 1872 O O . ARG A 1 239 ? -8.966 -1.872 -18.280 1.00 74.75 239 ARG A O 1
ATOM 1879 N N . SER A 1 240 ? -8.649 -4.066 -17.868 1.00 66.12 240 SER A N 1
ATOM 1880 C CA . SER A 1 240 ? -9.506 -4.098 -16.691 1.00 66.12 240 SER A CA 1
ATOM 1881 C C . SER A 1 240 ? -8.947 -3.144 -15.646 1.00 66.12 240 SER A C 1
ATOM 1883 O O . SER A 1 240 ? -7.768 -3.223 -15.292 1.00 66.12 240 SER A O 1
ATOM 1885 N N . GLN A 1 241 ? -9.796 -2.272 -15.118 1.00 65.50 241 GLN A N 1
ATOM 1886 C CA . GLN A 1 241 ? -9.467 -1.553 -13.901 1.00 65.50 241 GLN A CA 1
ATOM 1887 C C . GLN A 1 241 ? -9.462 -2.583 -12.780 1.00 65.50 241 GLN A C 1
ATOM 1889 O O . GLN A 1 241 ? -10.529 -2.957 -12.302 1.00 65.50 241 GLN A O 1
ATOM 1894 N N . ARG A 1 242 ? -8.293 -3.121 -12.412 1.00 56.47 242 ARG A N 1
ATOM 1895 C CA . ARG A 1 242 ? -8.208 -3.959 -11.215 1.00 56.47 242 ARG A CA 1
ATOM 1896 C C . ARG A 1 242 ? -8.686 -3.096 -10.053 1.00 56.47 242 ARG A C 1
ATOM 1898 O O . ARG A 1 242 ? -8.045 -2.101 -9.713 1.00 56.47 242 ARG A O 1
ATOM 1905 N N . GLU A 1 243 ? -9.847 -3.434 -9.500 1.00 54.72 243 GLU A N 1
ATOM 1906 C CA . GLU A 1 243 ? -10.287 -2.845 -8.245 1.00 54.72 243 GLU A CA 1
ATOM 1907 C C . GLU A 1 243 ? -9.186 -3.116 -7.217 1.00 54.72 243 GLU A C 1
ATOM 1909 O O . GLU A 1 243 ? -8.658 -4.227 -7.133 1.00 54.72 243 GLU A O 1
ATOM 1914 N N . ARG A 1 244 ? -8.772 -2.079 -6.481 1.00 57.66 244 ARG A N 1
ATOM 1915 C CA . ARG A 1 244 ? -7.801 -2.245 -5.398 1.00 57.66 244 ARG A CA 1
ATOM 1916 C C . ARG A 1 244 ? -8.398 -3.229 -4.394 1.00 57.66 244 ARG A C 1
ATOM 1918 O O . ARG A 1 244 ? -9.383 -2.909 -3.734 1.00 57.66 244 ARG A O 1
ATOM 1925 N N . GLY A 1 245 ? -7.798 -4.407 -4.296 1.00 60.84 245 GLY A N 1
ATOM 1926 C CA . GLY A 1 245 ? -8.276 -5.516 -3.483 1.00 60.84 245 GLY A CA 1
ATOM 1927 C C . GLY A 1 245 ? -7.108 -6.315 -2.931 1.00 60.84 245 GLY A C 1
ATOM 1928 O O . GLY A 1 245 ? -5.971 -6.188 -3.393 1.00 60.84 245 GLY A O 1
ATOM 1929 N N . TRP A 1 246 ? -7.381 -7.121 -1.914 1.00 63.97 246 TRP A N 1
ATOM 1930 C CA . TRP A 1 246 ? -6.409 -8.112 -1.470 1.00 63.97 246 TRP A CA 1
ATOM 1931 C C . TRP A 1 246 ? -6.305 -9.233 -2.514 1.00 63.97 246 TRP A C 1
ATOM 1933 O O . TRP A 1 246 ? -7.271 -9.485 -3.232 1.00 63.97 246 TRP A O 1
ATOM 1943 N N . PRO A 1 247 ? -5.154 -9.911 -2.632 1.00 65.19 247 PRO A N 1
ATOM 1944 C CA . PRO A 1 247 ? -5.100 -11.148 -3.394 1.00 65.19 247 PRO A CA 1
ATOM 1945 C C . PRO A 1 247 ? -5.960 -12.227 -2.718 1.00 65.19 247 PRO A C 1
ATOM 1947 O O . PRO A 1 247 ? -6.216 -12.180 -1.510 1.00 65.19 247 PRO A O 1
ATOM 1950 N N . GLU A 1 248 ? -6.351 -13.231 -3.499 1.00 63.44 248 GLU A N 1
ATOM 1951 C CA . GLU A 1 248 ? -6.884 -14.500 -2.993 1.00 63.44 248 GLU A CA 1
ATOM 1952 C C . GLU A 1 248 ? -6.004 -15.032 -1.839 1.00 63.44 248 GLU A C 1
ATOM 1954 O O . GLU A 1 248 ? -4.772 -14.980 -1.942 1.00 63.44 248 GLU A O 1
ATOM 1959 N N . PRO A 1 249 ? -6.588 -15.518 -0.726 1.00 75.94 249 PRO A N 1
ATOM 1960 C CA . PRO A 1 249 ? -8.014 -15.812 -0.516 1.00 75.94 249 PRO A CA 1
ATOM 1961 C C . PRO A 1 249 ? -8.850 -14.648 0.061 1.00 75.94 249 PRO A C 1
ATOM 1963 O O . PRO A 1 249 ? -9.969 -14.865 0.519 1.00 75.94 249 PRO A O 1
ATOM 1966 N N . ASN A 1 250 ? -8.302 -13.431 0.127 1.00 77.62 250 ASN A N 1
ATOM 1967 C CA . ASN A 1 250 ? -8.911 -12.288 0.823 1.00 77.62 250 ASN A CA 1
ATOM 1968 C C . ASN A 1 250 ? -9.512 -11.243 -0.133 1.00 77.62 250 ASN A C 1
ATOM 1970 O O . ASN A 1 250 ? -9.842 -10.131 0.284 1.00 77.62 250 ASN A O 1
ATOM 1974 N N . ASP A 1 251 ? -9.626 -11.564 -1.416 1.00 73.38 251 ASP A N 1
ATOM 1975 C CA . ASP A 1 251 ? -10.116 -10.678 -2.477 1.00 73.38 251 ASP A CA 1
ATOM 1976 C C . ASP A 1 251 ? -11.564 -10.204 -2.264 1.00 73.38 251 ASP A C 1
ATOM 1978 O O . ASP A 1 251 ? -11.963 -9.143 -2.743 1.00 73.38 251 ASP A O 1
ATOM 1982 N N . ASN A 1 252 ? -12.326 -10.934 -1.452 1.00 80.50 252 ASN A N 1
ATOM 1983 C CA . ASN A 1 252 ? -13.659 -10.570 -0.986 1.00 80.50 252 ASN A CA 1
ATOM 1984 C C . ASN A 1 252 ? -13.691 -9.433 0.059 1.00 80.50 252 ASN A C 1
ATOM 1986 O O . ASN A 1 252 ? -14.775 -8.918 0.365 1.00 80.50 252 ASN A O 1
ATOM 1990 N N . LEU A 1 253 ? -12.553 -9.051 0.648 1.00 84.50 253 LEU A N 1
ATOM 1991 C CA . LEU A 1 253 ? -12.496 -8.019 1.680 1.00 84.50 253 LEU A CA 1
ATOM 1992 C C . LEU A 1 253 ? -12.707 -6.623 1.094 1.00 84.50 253 LEU A C 1
ATOM 1994 O O . LEU A 1 253 ? -12.122 -6.225 0.087 1.00 84.50 253 LEU A O 1
ATOM 1998 N N . LYS A 1 254 ? -13.488 -5.809 1.804 1.00 85.31 254 LYS A N 1
ATOM 1999 C CA . LYS A 1 254 ? -13.801 -4.449 1.368 1.00 85.31 254 LYS A CA 1
ATOM 2000 C C . LYS A 1 254 ? -12.678 -3.482 1.748 1.00 85.31 254 LYS A C 1
ATOM 2002 O O . LYS A 1 254 ? -12.582 -3.030 2.894 1.00 85.31 254 LYS A O 1
ATOM 2007 N N . VAL A 1 255 ? -11.855 -3.117 0.769 1.00 80.31 255 VAL A N 1
ATOM 2008 C CA . VAL A 1 255 ? -10.829 -2.071 0.902 1.00 80.31 255 VAL A CA 1
ATOM 2009 C C . VAL A 1 255 ? -11.500 -0.693 0.906 1.00 80.31 255 VAL A C 1
ATOM 2011 O O . VAL A 1 255 ? -12.220 -0.338 -0.023 1.00 80.31 255 VAL A O 1
ATOM 2014 N N . LEU A 1 256 ? -11.299 0.089 1.973 1.00 75.69 256 LEU A N 1
ATOM 2015 C CA . LEU A 1 256 ? -11.858 1.444 2.098 1.00 75.69 256 LEU A CA 1
ATOM 2016 C C . LEU A 1 256 ? -10.863 2.519 1.649 1.00 75.69 256 LEU A C 1
ATOM 2018 O O . LEU A 1 256 ? -11.273 3.558 1.138 1.00 75.69 256 LEU A O 1
ATOM 2022 N N . ASN A 1 257 ? -9.571 2.277 1.872 1.00 76.75 257 ASN A N 1
ATOM 2023 C CA . ASN A 1 257 ? -8.441 3.056 1.365 1.00 76.75 257 ASN A CA 1
ATOM 2024 C C . ASN A 1 257 ? -7.148 2.222 1.488 1.00 76.75 257 ASN A C 1
ATOM 2026 O O . ASN A 1 257 ? -7.194 1.055 1.873 1.00 76.75 257 ASN A O 1
ATOM 2030 N N . ASN A 1 258 ? -5.996 2.825 1.190 1.00 66.50 258 ASN A N 1
ATOM 2031 C CA . ASN A 1 258 ? -4.674 2.192 1.257 1.00 66.50 258 ASN A CA 1
ATOM 2032 C C . ASN A 1 258 ? -4.275 1.662 2.652 1.00 66.50 258 ASN A C 1
ATOM 2034 O O . ASN A 1 258 ? -3.437 0.768 2.746 1.00 66.50 258 ASN A O 1
ATOM 2038 N N . PHE A 1 259 ? -4.881 2.160 3.732 1.00 76.38 259 PHE A N 1
ATOM 2039 C CA . PHE A 1 259 ? -4.570 1.747 5.104 1.00 76.38 259 PHE A CA 1
ATOM 2040 C C . PHE A 1 259 ? -5.682 0.946 5.791 1.00 76.38 259 PHE A C 1
ATOM 2042 O O . PHE A 1 259 ? -5.407 0.216 6.747 1.00 76.38 259 PHE A O 1
ATOM 2049 N N . VAL A 1 260 ? -6.929 1.086 5.334 1.00 85.94 260 VAL A N 1
ATOM 2050 C CA . VAL A 1 260 ? -8.114 0.581 6.032 1.00 85.94 260 VAL A CA 1
ATOM 2051 C C . VAL A 1 260 ? -8.858 -0.447 5.189 1.00 85.94 260 VAL A C 1
ATOM 2053 O O . VAL A 1 260 ? -9.305 -0.173 4.075 1.00 85.94 260 VAL A O 1
ATOM 2056 N N . THR A 1 261 ? -9.060 -1.626 5.768 1.00 89.25 261 THR A N 1
ATOM 2057 C CA . THR A 1 261 ? -9.877 -2.707 5.198 1.00 89.25 261 THR A CA 1
ATOM 2058 C C . THR A 1 261 ? -10.971 -3.078 6.189 1.00 89.25 261 THR A C 1
ATOM 2060 O O . THR A 1 261 ? -10.695 -3.291 7.368 1.00 89.25 261 THR A O 1
ATOM 2063 N N . GLU A 1 262 ? -12.216 -3.147 5.732 1.00 95.50 262 GLU A N 1
ATOM 2064 C CA . GLU A 1 262 ? -13.337 -3.640 6.532 1.00 95.50 262 GLU A CA 1
ATOM 2065 C C . GLU A 1 262 ? -13.337 -5.169 6.523 1.00 95.50 262 GLU A C 1
ATOM 2067 O O . GLU A 1 262 ? -13.482 -5.789 5.472 1.00 95.50 262 GLU A O 1
ATOM 2072 N N . LEU A 1 263 ? -13.140 -5.755 7.706 1.00 95.75 263 LEU A N 1
ATOM 2073 C CA . LEU A 1 263 ? -13.079 -7.204 7.908 1.00 95.75 263 LEU A CA 1
ATOM 2074 C C . LEU A 1 263 ? -14.473 -7.782 8.170 1.00 95.75 263 LEU A C 1
ATOM 2076 O O . LEU A 1 263 ? -14.788 -8.884 7.736 1.00 95.75 263 LEU A O 1
ATOM 2080 N N . ALA A 1 264 ? -15.330 -7.030 8.868 1.00 96.44 264 ALA A N 1
ATOM 2081 C CA . ALA A 1 264 ? -16.720 -7.407 9.089 1.00 96.44 264 ALA A CA 1
ATOM 2082 C C . ALA A 1 264 ? -17.610 -6.181 9.327 1.00 96.44 264 ALA A C 1
ATOM 2084 O O . ALA A 1 264 ? -17.207 -5.200 9.954 1.00 96.44 264 ALA A O 1
ATOM 2085 N N . SER A 1 265 ? -18.866 -6.275 8.890 1.00 96.94 265 SER A N 1
ATOM 2086 C CA . SER A 1 265 ? -19.946 -5.388 9.322 1.00 96.94 265 SER A CA 1
ATOM 2087 C C . SER A 1 265 ? -21.221 -6.200 9.534 1.00 96.94 265 SER A C 1
ATOM 2089 O O . SER A 1 265 ? -21.583 -7.038 8.696 1.00 96.94 265 SER A O 1
ATOM 2091 N N . ARG A 1 266 ? -21.863 -6.008 10.689 1.00 96.94 266 ARG A N 1
ATOM 2092 C CA . ARG A 1 266 ? -23.041 -6.770 11.121 1.00 96.94 266 ARG A CA 1
ATOM 2093 C C . ARG A 1 266 ? -23.989 -5.876 11.905 1.00 96.94 266 ARG A C 1
ATOM 2095 O O . ARG A 1 266 ? -23.542 -5.095 12.741 1.00 96.94 266 ARG A O 1
ATOM 2102 N N . ASP A 1 267 ? -25.280 -6.051 11.676 1.00 97.19 267 ASP A N 1
ATOM 2103 C CA . ASP A 1 267 ? -26.301 -5.549 12.587 1.00 97.19 267 ASP A CA 1
ATOM 2104 C C . ASP A 1 267 ? -26.447 -6.556 13.736 1.00 97.19 267 ASP A C 1
ATOM 2106 O O . ASP A 1 267 ? -26.506 -7.769 13.517 1.00 97.19 267 ASP A O 1
ATOM 2110 N N . LEU A 1 268 ? -26.427 -6.055 14.966 1.00 96.38 268 LEU A N 1
ATOM 2111 C CA . LEU A 1 268 ? -26.527 -6.830 16.195 1.00 96.38 268 LEU A CA 1
ATOM 2112 C C . LEU A 1 268 ? -27.918 -6.658 16.792 1.00 96.38 268 LEU A C 1
ATOM 2114 O O . LEU A 1 268 ? -28.456 -5.553 16.809 1.00 96.38 268 LEU A O 1
ATOM 2118 N N . GLN A 1 269 ? -28.474 -7.741 17.331 1.00 93.88 269 GLN A N 1
ATOM 2119 C CA . GLN A 1 269 ? -29.704 -7.688 18.118 1.00 93.88 269 GLN A CA 1
ATOM 2120 C C . GLN A 1 269 ? -29.387 -7.562 19.609 1.00 93.88 269 GLN A C 1
ATOM 2122 O O . GLN A 1 269 ? -28.354 -8.034 20.079 1.00 93.88 269 GLN A O 1
ATOM 2127 N N . GLY A 1 270 ? -30.293 -6.917 20.344 1.00 92.00 270 GLY A N 1
ATOM 2128 C CA . GLY A 1 270 ? -30.178 -6.754 21.791 1.00 92.00 270 GLY A CA 1
ATOM 2129 C C . GLY A 1 270 ? -30.270 -8.066 22.566 1.00 92.00 270 GLY A C 1
ATOM 2130 O O . GLY A 1 270 ? -30.865 -9.032 22.087 1.00 92.00 270 GLY A O 1
ATOM 2131 N N . ASP A 1 271 ? -29.719 -8.058 23.779 1.00 88.31 271 ASP A N 1
ATOM 2132 C CA . ASP A 1 271 ? -29.911 -9.069 24.829 1.00 88.31 271 ASP A CA 1
ATOM 2133 C C . ASP A 1 271 ? -29.612 -10.511 24.373 1.00 88.31 271 ASP A C 1
ATOM 2135 O O . ASP A 1 271 ? -30.240 -11.482 24.809 1.00 88.31 271 ASP A O 1
ATOM 2139 N N . SER A 1 272 ? -28.671 -10.655 23.435 1.00 88.06 272 SER A N 1
ATOM 2140 C CA . SER A 1 272 ? -28.196 -11.947 22.958 1.00 88.06 272 SER A CA 1
ATOM 2141 C C . SER A 1 272 ? -26.740 -11.886 22.505 1.00 88.06 272 SER A C 1
ATOM 2143 O O . SER A 1 272 ? -26.285 -10.929 21.875 1.00 88.06 272 SER A O 1
ATOM 2145 N N . TRP A 1 273 ? -26.003 -12.954 22.806 1.00 93.62 273 TRP A N 1
ATOM 2146 C CA . TRP A 1 273 ? -24.636 -13.124 22.332 1.00 93.62 273 TRP A CA 1
ATOM 2147 C C . TRP A 1 273 ? -24.617 -13.477 20.846 1.00 93.62 273 TRP A C 1
ATOM 2149 O O . TRP A 1 273 ? -25.184 -14.482 20.416 1.00 93.62 273 TRP A O 1
ATOM 2159 N N . SER A 1 274 ? -23.888 -12.678 20.079 1.00 91.88 274 SER A N 1
ATOM 2160 C CA . SER A 1 274 ? -23.600 -12.883 18.666 1.00 91.88 274 SER A CA 1
ATOM 2161 C C . SER A 1 274 ? -22.136 -13.277 18.480 1.00 91.88 274 SER A C 1
ATOM 2163 O O . SER A 1 274 ? -21.238 -12.667 19.059 1.00 91.88 274 SER A O 1
ATOM 2165 N N . GLY A 1 275 ? -21.887 -14.304 17.665 1.00 94.50 275 GLY A N 1
ATOM 2166 C CA . GLY A 1 275 ? -20.542 -14.684 17.234 1.00 94.50 275 GLY A CA 1
ATOM 2167 C C . GLY A 1 275 ? -20.257 -14.142 15.838 1.00 94.50 275 GLY A C 1
ATOM 2168 O O . GLY A 1 275 ? -21.026 -14.416 14.920 1.00 94.50 275 GLY A O 1
ATOM 2169 N N . VAL A 1 276 ? -19.159 -13.411 15.677 1.00 96.38 276 VAL A N 1
ATOM 2170 C CA . VAL A 1 276 ? -18.747 -12.793 14.413 1.00 96.38 276 VAL A CA 1
ATOM 2171 C C . VAL A 1 276 ? -17.386 -13.340 14.014 1.00 96.38 276 VAL A C 1
ATOM 2173 O O . VAL A 1 276 ? -16.416 -13.187 14.752 1.00 96.38 276 VAL A O 1
ATOM 2176 N N . GLU A 1 277 ? -17.342 -14.001 12.862 1.00 95.44 277 GLU A N 1
ATOM 2177 C CA . GLU A 1 277 ? -16.112 -14.496 12.240 1.00 95.44 277 GLU A CA 1
ATOM 2178 C C . GLU A 1 277 ? -15.378 -13.344 11.547 1.00 95.44 277 GLU A C 1
ATOM 2180 O O . GLU A 1 277 ? -16.006 -12.477 10.930 1.00 95.44 277 GLU A O 1
ATOM 2185 N N . VAL A 1 278 ? -14.056 -13.318 11.701 1.00 94.94 278 VAL A N 1
ATOM 2186 C CA . VAL A 1 278 ? -13.173 -12.251 11.231 1.00 94.94 278 VAL A CA 1
ATOM 2187 C C . VAL A 1 278 ? -11.914 -12.879 10.638 1.00 94.94 278 VAL A C 1
ATOM 2189 O O . VAL A 1 278 ? -11.016 -13.282 11.374 1.00 94.94 278 VAL A O 1
ATOM 2192 N N . ALA A 1 279 ? -11.829 -12.900 9.311 1.00 91.81 279 ALA A N 1
ATOM 2193 C CA . ALA A 1 279 ? -10.613 -13.264 8.593 1.00 91.81 279 ALA A CA 1
ATOM 2194 C C . ALA A 1 279 ? -9.668 -12.053 8.548 1.00 91.81 279 ALA A C 1
ATOM 2196 O O . ALA A 1 279 ? -9.974 -11.034 7.922 1.00 91.81 279 ALA A O 1
ATOM 2197 N N . ASN A 1 280 ? -8.535 -12.125 9.247 1.00 93.31 280 ASN A N 1
ATOM 2198 C CA . ASN A 1 280 ? -7.530 -11.068 9.244 1.00 93.31 280 ASN A CA 1
ATOM 2199 C C . ASN A 1 280 ? -6.395 -11.417 8.259 1.00 93.31 280 ASN A C 1
ATOM 2201 O O . ASN A 1 280 ? -5.629 -12.343 8.538 1.00 93.31 280 ASN A O 1
ATOM 2205 N N . PRO A 1 281 ? -6.221 -10.669 7.150 1.00 85.31 281 PRO A N 1
ATOM 2206 C CA . PRO A 1 281 ? -5.322 -11.051 6.055 1.00 85.31 281 PRO A CA 1
ATOM 2207 C C . PRO A 1 281 ? -3.831 -10.950 6.398 1.00 85.31 281 PRO A C 1
ATOM 2209 O O . PRO A 1 281 ? -3.000 -11.468 5.665 1.00 85.31 281 PRO A O 1
ATOM 2212 N N . ARG A 1 282 ? -3.473 -10.237 7.473 1.00 83.31 282 ARG A N 1
ATOM 2213 C CA . ARG A 1 282 ? -2.107 -10.172 8.012 1.00 83.31 282 ARG A CA 1
ATOM 2214 C C . ARG A 1 282 ? -2.117 -9.671 9.448 1.00 83.31 282 ARG A C 1
ATOM 2216 O O . ARG A 1 282 ? -2.998 -8.894 9.822 1.00 83.31 282 ARG A O 1
ATOM 2223 N N . LYS A 1 283 ? -1.081 -10.008 10.219 1.00 90.06 283 LYS A N 1
ATOM 2224 C CA . LYS A 1 283 ? -0.876 -9.460 11.570 1.00 90.06 283 LYS A CA 1
ATOM 2225 C C . LYS A 1 283 ? -0.968 -7.920 11.574 1.00 90.06 283 LYS A C 1
ATOM 2227 O O . LYS A 1 283 ? -0.434 -7.251 10.679 1.00 90.06 283 LYS A O 1
ATOM 2232 N N . GLY A 1 284 ? -1.636 -7.352 12.578 1.00 91.81 284 GLY A N 1
ATOM 2233 C CA . GLY A 1 284 ? -1.650 -5.907 12.820 1.00 91.81 284 GLY A CA 1
ATOM 2234 C C . GLY A 1 284 ? -2.867 -5.407 13.595 1.00 91.81 284 GLY A C 1
ATOM 2235 O O . GLY A 1 284 ? -3.610 -6.185 14.191 1.00 91.81 284 GLY A O 1
ATOM 2236 N N . TRP A 1 285 ? -3.051 -4.087 13.578 1.00 95.75 285 TRP A N 1
ATOM 2237 C CA . TRP A 1 285 ? -4.085 -3.383 14.332 1.00 95.75 285 TRP A CA 1
ATOM 2238 C C . TRP A 1 285 ? -5.488 -3.576 13.754 1.00 95.75 285 TRP A C 1
ATOM 2240 O O . TRP A 1 285 ? -5.732 -3.375 12.560 1.00 95.75 285 TRP A O 1
ATOM 2250 N N . VAL A 1 286 ? -6.422 -3.919 14.637 1.00 95.94 286 VAL A N 1
ATOM 2251 C CA . VAL A 1 286 ? -7.843 -4.091 14.354 1.00 95.94 286 VAL A CA 1
ATOM 2252 C C . VAL A 1 286 ? -8.655 -3.185 15.270 1.00 95.94 286 VAL A C 1
ATOM 2254 O O . VAL A 1 286 ? -8.549 -3.232 16.493 1.00 95.94 286 VAL A O 1
ATOM 2257 N N . PHE A 1 287 ? -9.482 -2.361 14.645 1.00 96.94 287 PHE A N 1
ATOM 2258 C CA . PHE A 1 287 ? -10.459 -1.481 15.257 1.00 96.94 287 PHE A CA 1
ATOM 2259 C C . PHE A 1 287 ? -11.830 -2.151 15.265 1.00 96.94 287 PHE A C 1
ATOM 2261 O O . PHE A 1 287 ? -12.286 -2.668 14.242 1.00 96.94 287 PHE A O 1
ATOM 2268 N N . VAL A 1 288 ? -12.501 -2.100 16.410 1.00 97.00 288 VAL A N 1
ATOM 2269 C CA . VAL A 1 288 ? -13.866 -2.583 16.611 1.00 97.00 288 VAL A CA 1
ATOM 2270 C C . VAL A 1 288 ? -14.717 -1.411 17.071 1.00 97.00 288 VAL A C 1
ATOM 2272 O O . VAL A 1 288 ? -14.360 -0.735 18.033 1.00 97.00 288 VAL A O 1
ATOM 2275 N N . SER A 1 289 ? -15.849 -1.187 16.409 1.00 97.75 289 SER A N 1
ATOM 2276 C CA . SER A 1 289 ? -16.798 -0.135 16.769 1.00 97.75 289 SER A CA 1
ATOM 2277 C C . SER A 1 289 ? -18.218 -0.668 16.838 1.00 97.75 289 SER A C 1
ATOM 2279 O O . SER A 1 289 ? -18.644 -1.428 15.965 1.00 97.75 289 SER A O 1
ATOM 2281 N N . ILE A 1 290 ? -18.943 -0.239 17.867 1.00 98.25 290 ILE A N 1
ATOM 2282 C CA . ILE A 1 290 ? -20.377 -0.441 18.023 1.00 98.25 290 ILE A CA 1
ATOM 2283 C C . ILE A 1 290 ? -21.048 0.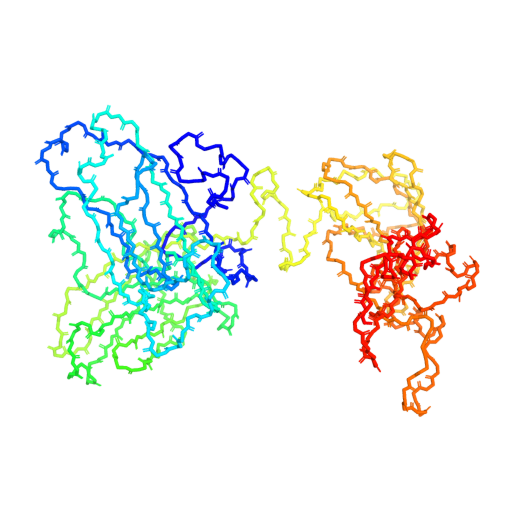929 18.047 1.00 98.25 290 ILE A C 1
ATOM 2285 O O . ILE A 1 290 ? -20.771 1.758 18.915 1.00 98.25 290 ILE A O 1
ATOM 2289 N N . SER A 1 291 ? -21.958 1.143 17.103 1.00 97.81 291 SER A N 1
ATOM 2290 C CA . SER A 1 291 ? -22.712 2.388 16.945 1.00 97.81 291 SER A CA 1
ATOM 2291 C C . SER A 1 291 ? -24.213 2.140 17.044 1.00 97.81 291 SER A C 1
ATOM 2293 O O . SER A 1 291 ? -24.701 1.132 16.533 1.00 97.81 291 SER A O 1
ATOM 2295 N N . SER A 1 292 ? -24.953 3.073 17.636 1.00 96.62 292 SER A N 1
ATOM 2296 C CA . SER A 1 292 ? -26.421 3.076 17.658 1.00 96.62 292 SER A CA 1
ATOM 2297 C C . SER A 1 292 ? -26.943 4.510 17.683 1.00 96.62 292 SER A C 1
ATOM 2299 O O . SER A 1 292 ? -26.212 5.448 17.985 1.00 96.62 292 SER A O 1
ATOM 2301 N N . ASP A 1 293 ? -28.229 4.676 17.396 1.00 94.12 293 ASP A N 1
ATOM 2302 C CA . ASP A 1 293 ? -28.983 5.931 17.520 1.00 94.12 293 ASP A CA 1
ATOM 2303 C C . ASP A 1 293 ? -29.106 6.477 18.959 1.00 94.12 293 ASP A C 1
ATOM 2305 O O . ASP A 1 293 ? -29.404 7.656 19.161 1.00 94.12 293 ASP A O 1
ATOM 2309 N N . ARG A 1 294 ? -28.883 5.631 19.967 1.00 93.69 294 ARG A N 1
ATOM 2310 C CA . ARG A 1 294 ? -28.924 5.956 21.395 1.00 93.69 294 ARG A CA 1
ATOM 2311 C C . ARG A 1 294 ? -27.793 5.239 22.145 1.00 93.69 294 ARG A C 1
ATOM 2313 O O . ARG A 1 294 ? -27.294 4.235 21.641 1.00 93.69 294 ARG A O 1
ATOM 2320 N N . PRO A 1 295 ? -27.399 5.703 23.348 1.00 93.94 295 PRO A N 1
ATOM 2321 C CA . PRO A 1 295 ? -26.307 5.094 24.105 1.00 93.94 295 PRO A CA 1
ATOM 2322 C C . PRO A 1 295 ? -26.510 3.590 24.329 1.00 93.94 295 PRO A C 1
ATOM 2324 O O . PRO A 1 295 ? -27.476 3.180 24.974 1.00 93.94 295 PRO A O 1
ATOM 2327 N N . VAL A 1 296 ? -25.573 2.792 23.819 1.00 95.25 296 VAL A N 1
ATOM 2328 C CA . VAL A 1 296 ? -25.576 1.327 23.897 1.00 95.25 296 VAL A CA 1
ATOM 2329 C C . VAL A 1 296 ? -24.585 0.852 24.957 1.00 95.25 296 VAL A C 1
ATOM 2331 O O . VAL A 1 296 ? -23.533 1.459 25.158 1.00 95.25 296 VAL A O 1
ATOM 2334 N N . LYS A 1 297 ? -24.910 -0.240 25.649 1.00 96.25 297 LYS A N 1
ATOM 2335 C CA . LYS A 1 297 ? -23.950 -1.002 26.456 1.00 96.25 297 LYS A CA 1
ATOM 2336 C C . LYS A 1 297 ? -23.576 -2.265 25.702 1.00 96.25 297 LYS A C 1
ATOM 2338 O O . LYS A 1 297 ? -24.453 -2.889 25.107 1.00 96.25 297 LYS A O 1
ATOM 2343 N N . ALA A 1 298 ? -22.303 -2.638 25.753 1.00 96.69 298 ALA A N 1
ATOM 2344 C CA . ALA A 1 298 ? -21.819 -3.840 25.101 1.00 96.69 298 ALA A CA 1
ATOM 2345 C C . ALA A 1 298 ? -20.811 -4.590 25.969 1.00 96.69 298 ALA A C 1
ATOM 2347 O O . ALA A 1 298 ? -19.955 -3.982 26.612 1.00 96.69 298 ALA A O 1
ATOM 2348 N N . GLU A 1 299 ? -20.868 -5.914 25.910 1.00 96.75 299 GLU A N 1
ATOM 2349 C CA . GLU A 1 299 ? -19.822 -6.804 26.400 1.00 96.75 299 GLU A CA 1
ATOM 2350 C C . GLU A 1 299 ? -19.282 -7.601 25.220 1.00 96.75 299 GLU A C 1
ATOM 2352 O O . GLU A 1 299 ? -20.047 -8.132 24.419 1.00 96.75 299 GLU A O 1
ATOM 2357 N N . ALA A 1 300 ? -17.959 -7.676 25.081 1.00 96.00 300 ALA A N 1
ATOM 2358 C CA . ALA A 1 300 ? -17.359 -8.450 24.008 1.00 96.00 300 ALA A CA 1
ATOM 2359 C C . ALA A 1 300 ? -16.030 -9.074 24.412 1.00 96.00 300 ALA A C 1
ATOM 2361 O O . ALA A 1 300 ? -15.316 -8.564 25.273 1.00 96.00 300 ALA A O 1
ATOM 2362 N N . LYS A 1 301 ? -15.692 -10.181 23.758 1.00 95.75 301 LYS A N 1
ATOM 2363 C CA . LYS A 1 301 ? -14.415 -10.871 23.923 1.00 95.75 301 LYS A CA 1
ATOM 2364 C C . LYS A 1 301 ? -14.006 -11.563 22.635 1.00 95.75 301 LYS A C 1
ATOM 2366 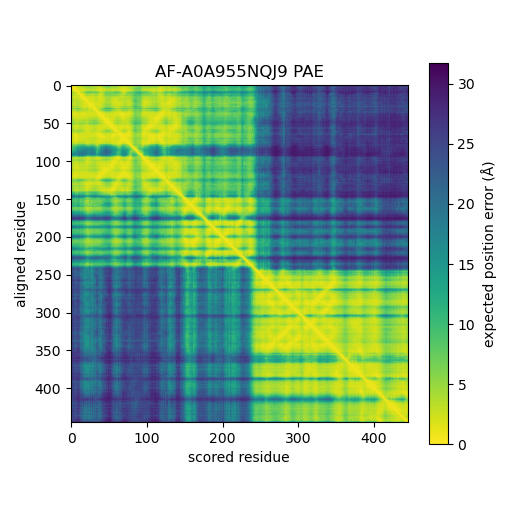O O . LYS A 1 301 ? -14.845 -12.145 21.942 1.00 95.75 301 LYS A O 1
ATOM 2371 N N . TRP A 1 302 ? -12.712 -11.549 22.366 1.00 94.69 302 TRP A N 1
ATOM 2372 C CA . TRP A 1 302 ? -12.115 -12.445 21.385 1.00 94.69 302 TRP A CA 1
ATOM 2373 C C . TRP A 1 302 ? -12.067 -13.847 21.986 1.00 94.69 302 TRP A C 1
ATOM 2375 O O . TRP A 1 302 ? -11.656 -14.022 23.140 1.00 94.69 302 TRP A O 1
ATOM 2385 N N . LEU A 1 303 ? -12.567 -14.841 21.253 1.00 92.50 303 LEU A N 1
ATOM 2386 C CA . LEU A 1 303 ? -12.610 -16.217 21.747 1.00 92.50 303 LEU A CA 1
ATOM 2387 C C . LEU A 1 303 ? -11.212 -16.835 21.775 1.00 92.50 303 LEU A C 1
ATOM 2389 O O . LEU A 1 303 ? -10.894 -17.611 22.680 1.00 92.50 303 LEU A O 1
ATOM 2393 N N . GLU A 1 304 ? -10.355 -16.431 20.845 1.00 85.31 304 GLU A N 1
ATOM 2394 C CA . GLU A 1 304 ? -8.937 -16.749 20.829 1.00 85.31 304 GLU A CA 1
ATOM 2395 C C . GLU A 1 304 ? -8.249 -16.075 22.026 1.00 85.31 304 GLU A C 1
ATOM 2397 O O . GLU A 1 304 ? -8.264 -14.856 22.190 1.00 85.31 304 GLU A O 1
ATOM 2402 N N . GLY A 1 305 ? -7.683 -16.882 22.926 1.00 75.75 305 GLY A N 1
ATOM 2403 C CA . GLY A 1 305 ? -7.035 -16.382 24.145 1.00 75.75 305 GLY A CA 1
ATOM 2404 C C . GLY A 1 305 ? -7.985 -15.787 25.195 1.00 75.75 305 GLY A C 1
ATOM 2405 O O . GLY A 1 305 ? -7.505 -15.328 26.229 1.00 75.75 305 GLY A O 1
ATOM 2406 N N . ALA A 1 306 ? -9.306 -15.817 24.969 1.00 79.12 306 ALA A N 1
ATOM 2407 C CA . ALA A 1 306 ? -10.334 -15.292 25.874 1.00 79.12 306 ALA A CA 1
ATOM 2408 C C . ALA A 1 306 ? -10.097 -13.830 26.320 1.00 79.12 306 ALA A C 1
ATOM 2410 O O . ALA A 1 306 ? -10.369 -13.469 27.468 1.00 79.12 306 ALA A O 1
ATOM 2411 N N . LYS A 1 307 ? -9.584 -12.980 25.418 1.00 84.38 307 LYS A N 1
ATOM 2412 C CA . LYS A 1 307 ? -9.282 -11.571 25.709 1.00 84.38 307 LYS A CA 1
ATOM 2413 C C . LYS A 1 307 ? -10.569 -10.742 25.726 1.00 84.38 307 LYS A C 1
ATOM 2415 O O . LYS A 1 307 ? -11.209 -10.556 24.690 1.00 84.38 307 LYS A O 1
ATOM 2420 N N . GLN A 1 308 ? -10.933 -10.231 26.900 1.00 92.44 308 GLN A N 1
ATOM 2421 C CA . GLN A 1 308 ? -12.057 -9.308 27.061 1.00 92.44 308 GLN A CA 1
ATOM 2422 C C . GLN A 1 308 ? -11.759 -7.976 26.358 1.00 92.44 308 GLN A C 1
ATOM 2424 O O . GLN A 1 308 ? -10.649 -7.453 26.463 1.00 92.44 308 GLN A O 1
ATOM 2429 N N . ILE A 1 309 ? -12.753 -7.423 25.664 1.00 93.94 309 ILE A N 1
ATOM 2430 C CA . ILE A 1 309 ? -12.684 -6.076 25.101 1.00 93.94 309 ILE A CA 1
ATOM 2431 C C . ILE A 1 309 ? -12.999 -5.054 26.191 1.00 93.94 309 ILE A C 1
ATOM 2433 O O . ILE A 1 309 ? -14.056 -5.108 26.823 1.00 93.94 309 ILE A O 1
ATOM 2437 N N . GLN A 1 310 ? -12.092 -4.094 26.355 1.00 94.00 310 GLN A N 1
ATOM 2438 C CA . GLN A 1 310 ? -12.348 -2.858 27.078 1.00 94.00 310 GLN A CA 1
ATOM 2439 C C . GLN A 1 310 ? -12.772 -1.781 26.072 1.00 94.00 310 GLN A C 1
ATOM 2441 O O . GLN A 1 310 ? -12.050 -1.491 25.115 1.00 94.00 310 GLN A O 1
ATOM 2446 N N . TRP A 1 311 ? -13.960 -1.216 26.288 1.00 94.75 311 TRP A N 1
ATOM 2447 C CA . TRP A 1 311 ? -14.528 -0.177 25.432 1.00 94.75 311 TRP A CA 1
ATOM 2448 C C . TRP A 1 311 ? -14.135 1.220 25.905 1.00 94.75 311 TRP A C 1
ATOM 2450 O O . TRP A 1 311 ? -14.219 1.519 27.099 1.00 94.75 311 TRP A O 1
ATOM 2460 N N . ARG A 1 312 ? -13.818 2.088 24.945 1.00 93.56 312 ARG A N 1
ATOM 2461 C CA . ARG A 1 312 ? -13.765 3.542 25.099 1.00 93.56 312 ARG A CA 1
ATOM 2462 C C . ARG A 1 312 ? -14.955 4.155 24.372 1.00 93.56 312 ARG A C 1
ATOM 2464 O O . ARG A 1 312 ? -15.228 3.801 23.229 1.00 93.56 312 ARG A O 1
ATOM 2471 N N . THR A 1 313 ? -15.658 5.079 25.017 1.00 95.00 313 THR A N 1
ATOM 2472 C CA . THR A 1 313 ? -16.701 5.857 24.341 1.00 95.00 313 THR A CA 1
ATOM 2473 C C . THR A 1 313 ? -16.047 6.965 23.531 1.00 95.00 313 THR A C 1
ATOM 2475 O O . THR A 1 313 ? -15.322 7.790 24.086 1.00 95.00 313 THR A O 1
ATOM 2478 N N . ASN A 1 314 ? -16.307 6.995 22.231 1.00 94.88 314 ASN A N 1
ATOM 2479 C CA . ASN A 1 314 ? -15.857 8.070 21.367 1.00 94.88 314 ASN A CA 1
ATOM 2480 C C . ASN A 1 314 ? -16.599 9.372 21.733 1.00 94.88 314 ASN A C 1
ATOM 2482 O O . ASN A 1 314 ? -17.834 9.384 21.747 1.00 94.88 314 ASN A O 1
ATOM 2486 N N . PRO A 1 315 ? -15.883 10.462 22.045 1.00 94.06 315 PRO A N 1
ATOM 2487 C CA . PRO A 1 315 ? -16.492 11.685 22.558 1.00 94.06 315 PRO A CA 1
ATOM 2488 C C . PRO A 1 315 ? -17.292 12.463 21.503 1.00 94.06 315 PRO A C 1
ATOM 2490 O O . PRO A 1 315 ? -18.194 13.214 21.873 1.00 94.06 315 PRO A O 1
ATOM 2493 N N . ASP A 1 316 ? -17.012 12.271 20.212 1.00 92.69 316 ASP A N 1
ATOM 2494 C CA . ASP A 1 316 ? -17.667 13.017 19.132 1.00 92.69 316 ASP A CA 1
ATOM 2495 C C . ASP A 1 316 ? -18.994 12.387 18.702 1.00 92.69 316 ASP A C 1
ATOM 2497 O O . ASP A 1 316 ? -19.934 13.089 18.326 1.00 92.69 316 ASP A O 1
ATOM 2501 N N . ASN A 1 317 ? -19.073 11.054 18.725 1.00 93.50 317 ASN A N 1
ATOM 2502 C CA . ASN A 1 317 ? -20.212 10.312 18.176 1.00 93.50 317 ASN A CA 1
ATOM 2503 C C . ASN A 1 317 ? -20.881 9.346 19.172 1.00 93.50 317 ASN A C 1
ATOM 2505 O O . ASN A 1 317 ? -21.960 8.836 18.881 1.00 93.50 317 ASN A O 1
ATOM 2509 N N . GLY A 1 318 ? -20.288 9.114 20.346 1.00 95.00 318 GLY A N 1
ATOM 2510 C CA . GLY A 1 318 ? -20.834 8.236 21.384 1.00 95.00 318 GLY A CA 1
ATOM 2511 C C . GLY A 1 318 ? -20.685 6.735 21.116 1.00 95.00 318 GLY A C 1
ATOM 2512 O O . GLY A 1 318 ? -21.194 5.936 21.905 1.00 95.00 318 GLY A O 1
ATOM 2513 N N . ASN A 1 319 ? -20.006 6.332 20.040 1.00 97.19 319 ASN A N 1
ATOM 2514 C CA . ASN A 1 319 ? -19.768 4.926 19.724 1.00 97.19 319 ASN A CA 1
ATOM 2515 C C . ASN A 1 319 ? -18.870 4.274 20.775 1.00 97.19 319 ASN A C 1
ATOM 2517 O O . ASN A 1 319 ? -17.973 4.911 21.329 1.00 97.19 319 ASN A O 1
ATOM 2521 N N . LEU A 1 320 ? -19.069 2.979 21.006 1.00 97.12 320 LEU A N 1
ATOM 2522 C CA . LEU A 1 320 ? -18.120 2.175 21.769 1.00 97.12 320 LEU A CA 1
ATOM 2523 C C . LEU A 1 320 ? -17.028 1.685 20.826 1.00 97.12 320 LEU A C 1
ATOM 2525 O O . LEU A 1 320 ? -17.323 1.038 19.822 1.00 97.12 320 LEU A O 1
ATOM 2529 N N . GLU A 1 321 ? -15.779 1.988 21.146 1.00 95.81 321 GLU A N 1
ATOM 2530 C CA . GLU A 1 321 ? -14.624 1.701 20.304 1.00 95.81 321 GLU A CA 1
ATOM 2531 C C . GLU A 1 321 ? -13.550 0.950 21.090 1.00 95.81 321 GLU A C 1
ATOM 2533 O O . GLU A 1 321 ? -13.331 1.187 22.280 1.00 95.81 321 GLU A O 1
ATOM 2538 N N . SER A 1 322 ? -12.879 0.021 20.422 1.00 94.31 322 SER A N 1
ATOM 2539 C CA . SER A 1 322 ? -11.726 -0.694 20.959 1.00 94.31 322 SER A CA 1
ATOM 2540 C C . SER A 1 322 ? -10.727 -0.985 19.849 1.00 94.31 322 SER A C 1
ATOM 2542 O O . SER A 1 322 ? -11.105 -1.129 18.683 1.00 94.31 322 SER A O 1
ATOM 2544 N N . ILE A 1 323 ? -9.447 -1.052 20.205 1.00 94.50 323 ILE A N 1
ATOM 2545 C CA . ILE A 1 323 ? -8.356 -1.313 19.271 1.00 94.50 323 ILE A CA 1
ATOM 2546 C C . ILE A 1 323 ? -7.464 -2.397 19.853 1.00 94.50 323 ILE A C 1
ATOM 2548 O O . ILE A 1 323 ? -6.963 -2.272 20.960 1.00 94.50 323 ILE A O 1
ATOM 2552 N N . THR A 1 324 ? -7.208 -3.449 19.091 1.00 92.38 324 THR A N 1
ATOM 2553 C CA . THR A 1 324 ? -6.282 -4.504 19.503 1.00 92.38 324 THR A CA 1
ATOM 2554 C C . THR A 1 324 ? -5.436 -4.941 18.327 1.00 92.38 324 THR A C 1
ATOM 2556 O O . THR A 1 324 ? -5.875 -4.899 17.181 1.00 92.38 324 THR A O 1
ATOM 2559 N N . GLU A 1 325 ? -4.233 -5.419 18.602 1.00 92.25 325 GLU A N 1
ATOM 2560 C CA . GLU A 1 325 ? -3.486 -6.186 17.615 1.00 92.25 325 GLU A CA 1
ATOM 2561 C C . GLU A 1 325 ? -4.055 -7.612 17.524 1.00 92.25 325 GLU A C 1
ATOM 2563 O O . GLU A 1 325 ? -4.373 -8.220 18.553 1.00 92.25 325 GLU A O 1
ATOM 2568 N N . LEU A 1 326 ? -4.187 -8.135 16.303 1.00 92.94 326 LEU A N 1
ATOM 2569 C CA . LEU A 1 326 ? -4.529 -9.529 16.020 1.00 92.94 326 LEU A CA 1
ATOM 2570 C C . LEU A 1 326 ? -3.487 -10.156 15.089 1.00 92.94 326 LEU A C 1
ATOM 2572 O O . LEU A 1 326 ? -2.901 -9.488 14.232 1.00 92.94 326 LEU A O 1
ATOM 2576 N N . ALA A 1 327 ? -3.266 -11.461 15.253 1.00 92.75 327 ALA A N 1
ATOM 2577 C CA . ALA A 1 327 ? -2.463 -12.253 14.325 1.00 92.75 327 ALA A CA 1
ATOM 2578 C C . ALA A 1 327 ? -3.169 -12.397 12.964 1.00 92.75 327 ALA A C 1
ATOM 2580 O O . ALA A 1 327 ? -4.363 -12.130 12.836 1.00 92.75 327 ALA A O 1
ATOM 2581 N N . GLU A 1 328 ? -2.432 -12.822 11.944 1.00 91.06 328 GLU A N 1
ATOM 2582 C CA . GLU A 1 328 ? -3.027 -13.279 10.685 1.00 91.06 328 GLU A CA 1
ATOM 2583 C C . GLU A 1 328 ? -3.876 -14.538 10.909 1.00 91.06 328 GLU A C 1
ATOM 2585 O O . GLU A 1 328 ? -3.529 -15.370 11.753 1.00 91.06 328 GLU A O 1
ATOM 2590 N N . GLY A 1 329 ? -4.969 -14.673 10.158 1.00 90.19 329 GLY A N 1
ATOM 2591 C CA . GLY A 1 329 ? -5.842 -15.845 10.166 1.00 90.19 329 GLY A CA 1
ATOM 2592 C C . GLY A 1 329 ? -7.259 -15.557 10.655 1.00 90.19 329 GLY A C 1
ATOM 2593 O O . GLY A 1 329 ? -7.689 -14.407 10.734 1.00 90.19 329 GLY A O 1
ATOM 2594 N N . GLU A 1 330 ? -7.982 -16.629 10.965 1.00 94.31 330 GLU A N 1
ATOM 2595 C CA . GLU A 1 330 ? -9.373 -16.585 11.418 1.00 94.31 330 GLU A CA 1
ATOM 2596 C C . GLU A 1 330 ? -9.473 -16.266 12.912 1.00 94.31 330 GLU A C 1
ATOM 2598 O O . GLU A 1 330 ? -8.814 -16.901 13.738 1.00 94.31 330 GLU A O 1
ATOM 2603 N N . HIS A 1 331 ? -10.346 -15.319 13.253 1.00 95.50 331 HIS A N 1
ATOM 2604 C CA . HIS A 1 331 ? -10.673 -14.940 14.628 1.00 95.50 331 HIS A CA 1
ATOM 2605 C C . HIS A 1 331 ? -12.180 -14.910 14.833 1.00 95.50 331 HIS A C 1
ATOM 2607 O O . HIS A 1 331 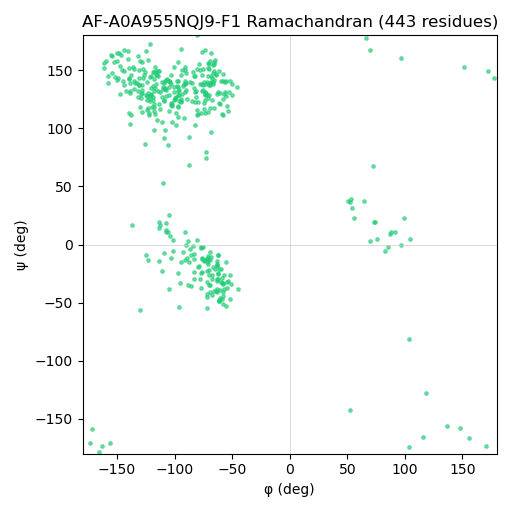? -12.953 -14.717 13.888 1.00 95.50 331 HIS A O 1
ATOM 2613 N N . ARG A 1 332 ? -12.620 -15.029 16.086 1.00 96.62 332 ARG A N 1
ATOM 2614 C CA . ARG A 1 332 ? -14.034 -14.945 16.436 1.00 96.62 332 ARG A CA 1
ATOM 2615 C C . ARG A 1 332 ? -14.278 -13.982 17.584 1.00 96.62 332 ARG A C 1
ATOM 2617 O O . ARG A 1 332 ? -13.870 -14.202 18.724 1.00 96.62 332 ARG A O 1
ATOM 2624 N N . LEU A 1 333 ? -15.055 -12.944 17.289 1.00 96.88 333 LEU A N 1
ATOM 2625 C CA . LEU A 1 333 ? -15.569 -12.016 18.283 1.00 96.88 333 LEU A CA 1
ATOM 2626 C C . LEU A 1 333 ? -16.910 -12.522 18.821 1.00 96.88 333 LEU A C 1
ATOM 2628 O O . LEU A 1 333 ? -17.845 -12.759 18.060 1.00 96.88 333 LEU A O 1
ATOM 2632 N N . SER A 1 334 ? -17.024 -12.661 20.137 1.00 97.00 334 SER A N 1
ATOM 2633 C CA . SER A 1 334 ? -18.300 -12.856 20.827 1.00 97.00 334 SER A CA 1
ATOM 2634 C C . SER A 1 334 ? -18.730 -11.520 21.412 1.00 97.00 334 SER A C 1
ATOM 2636 O O . SER A 1 334 ? -17.962 -10.938 22.174 1.00 97.00 334 SER A O 1
ATOM 2638 N N . VAL A 1 335 ? -19.927 -11.040 21.079 1.00 97.31 335 VAL A N 1
ATOM 2639 C CA . VAL A 1 335 ? -20.437 -9.726 21.503 1.00 97.31 335 VAL A CA 1
ATOM 2640 C C . VAL A 1 335 ? -21.909 -9.795 21.900 1.00 97.31 335 VAL A C 1
ATOM 2642 O O . VAL A 1 335 ? -22.700 -10.448 21.227 1.00 97.31 335 VAL A O 1
ATOM 2645 N N . GLU A 1 336 ? -22.277 -9.105 22.969 1.00 97.50 336 GLU A N 1
ATOM 2646 C CA . GLU A 1 336 ? -23.652 -8.855 23.401 1.00 97.50 336 GLU A CA 1
ATOM 2647 C C . GLU A 1 336 ? -23.861 -7.344 23.534 1.00 97.50 336 GLU A C 1
ATOM 2649 O O . GLU A 1 336 ? -22.977 -6.624 24.004 1.00 97.50 336 GLU A O 1
ATOM 2654 N N . VAL A 1 337 ? -25.025 -6.859 23.104 1.00 97.88 337 VAL A N 1
ATOM 2655 C CA . VAL A 1 337 ? -25.411 -5.442 23.158 1.00 97.88 337 VAL A CA 1
ATOM 2656 C C . VAL A 1 337 ? -26.761 -5.281 23.848 1.00 97.88 337 VAL A C 1
ATOM 2658 O O . VAL A 1 337 ? -27.611 -6.160 23.775 1.00 97.88 337 VAL A O 1
ATOM 2661 N N . SER A 1 338 ? -26.994 -4.142 24.498 1.00 96.69 338 SER A N 1
ATOM 2662 C CA . SER A 1 338 ? -28.244 -3.877 25.234 1.00 96.69 338 SER A CA 1
ATOM 2663 C C . SER A 1 338 ? -29.481 -3.638 24.357 1.00 96.69 338 SER A C 1
ATOM 2665 O O . SER A 1 338 ? -30.595 -3.563 24.863 1.00 96.69 338 SER A O 1
ATOM 2667 N N . HIS A 1 339 ? -29.300 -3.386 23.062 1.00 96.00 339 HIS A N 1
ATOM 2668 C CA . HIS A 1 339 ? -30.358 -3.235 22.059 1.00 96.00 339 HIS A CA 1
ATOM 2669 C C . HIS A 1 339 ? -29.738 -3.303 20.662 1.00 96.00 339 HIS A C 1
ATOM 2671 O O . HIS A 1 339 ? -28.527 -3.464 20.533 1.00 96.00 339 HIS A O 1
ATOM 2677 N N . GLU A 1 340 ? -30.568 -3.152 19.631 1.00 96.56 340 GLU A N 1
ATOM 2678 C CA . GLU A 1 340 ? -30.119 -3.082 18.243 1.00 96.56 340 GLU A CA 1
ATOM 2679 C C . GLU A 1 340 ? -28.991 -2.059 18.070 1.00 96.56 340 GLU A C 1
ATOM 2681 O O . GLU A 1 340 ? -29.094 -0.930 18.553 1.00 96.56 340 GLU A O 1
ATOM 2686 N N . ALA A 1 341 ? -27.901 -2.487 17.441 1.00 97.88 341 ALA A N 1
ATOM 2687 C CA . ALA A 1 341 ? -26.709 -1.683 17.207 1.00 97.88 341 ALA A CA 1
ATOM 2688 C C . ALA A 1 341 ? -25.959 -2.221 15.987 1.00 97.88 341 ALA A C 1
ATOM 2690 O O . ALA A 1 341 ? -26.156 -3.361 15.572 1.00 97.88 341 ALA A O 1
ATOM 2691 N N . LYS A 1 342 ? -25.054 -1.427 15.427 1.00 98.12 342 LYS A N 1
ATOM 2692 C CA . LYS A 1 342 ? -24.218 -1.829 14.298 1.00 98.12 342 LYS A CA 1
ATOM 2693 C C . LYS A 1 342 ? -22.785 -2.061 14.743 1.00 98.12 342 LYS A C 1
ATOM 2695 O O . LYS A 1 342 ? -22.177 -1.171 15.331 1.00 98.12 342 LYS A O 1
ATOM 2700 N N . LEU A 1 343 ? -22.249 -3.227 14.403 1.00 98.31 343 LEU A N 1
ATOM 2701 C CA . LEU A 1 343 ? -20.850 -3.597 14.572 1.00 98.31 343 LEU A CA 1
ATOM 2702 C C . LEU A 1 343 ? -20.075 -3.371 13.274 1.00 98.31 343 LEU A C 1
ATOM 2704 O O . LEU A 1 343 ? -20.499 -3.781 12.186 1.00 98.31 343 LEU A O 1
ATOM 2708 N N . VAL A 1 344 ? -18.893 -2.779 13.406 1.00 98.38 344 VAL A N 1
ATOM 2709 C CA . VAL A 1 344 ? -17.899 -2.659 12.340 1.00 98.38 344 VAL A CA 1
ATOM 2710 C C . VAL A 1 344 ? -16.541 -3.091 12.878 1.00 98.38 344 VAL A C 1
ATOM 2712 O O . VAL A 1 344 ? -16.118 -2.638 13.940 1.00 98.38 344 VAL A O 1
ATOM 2715 N N . ILE A 1 345 ? -15.853 -3.950 12.128 1.00 98.19 345 ILE A N 1
ATOM 2716 C CA . ILE A 1 345 ? -14.498 -4.418 12.422 1.00 98.19 345 ILE A CA 1
ATOM 2717 C C . ILE A 1 345 ? -13.613 -4.072 11.234 1.00 98.19 345 ILE A C 1
ATOM 2719 O O . ILE A 1 345 ? -13.921 -4.424 10.091 1.00 98.19 345 ILE A O 1
ATOM 2723 N N . ARG A 1 346 ? -12.518 -3.362 11.491 1.00 97.62 346 ARG A N 1
ATOM 2724 C CA . ARG A 1 346 ? -11.606 -2.865 10.460 1.00 97.62 346 ARG A CA 1
ATOM 2725 C C . ARG A 1 346 ? -10.168 -3.126 10.832 1.00 97.62 346 ARG A C 1
ATOM 2727 O O . ARG A 1 346 ? -9.764 -2.871 11.957 1.00 97.62 346 ARG A O 1
ATOM 2734 N N . ARG A 1 347 ? -9.376 -3.528 9.851 1.00 94.94 347 ARG A N 1
ATOM 2735 C CA . ARG A 1 347 ? -7.926 -3.415 9.920 1.00 94.94 347 ARG A CA 1
ATOM 2736 C C . ARG A 1 347 ? -7.539 -1.953 9.702 1.00 94.94 347 ARG A C 1
ATOM 2738 O O . ARG A 1 347 ? -8.059 -1.331 8.775 1.00 94.94 347 ARG A O 1
ATOM 2745 N N . ILE A 1 348 ? -6.654 -1.423 10.539 1.00 95.19 348 ILE A N 1
ATOM 2746 C CA . ILE A 1 348 ? -6.217 -0.018 10.526 1.00 95.19 348 ILE A CA 1
ATOM 2747 C C . ILE A 1 348 ? -4.680 0.075 10.583 1.00 95.19 348 ILE A C 1
ATOM 2749 O O . ILE A 1 348 ? -4.024 -0.920 10.915 1.00 95.19 348 ILE A O 1
ATOM 2753 N N . PRO A 1 349 ? -4.071 1.223 10.231 1.00 91.69 349 PRO A N 1
ATOM 2754 C CA . PRO A 1 349 ? -2.642 1.426 10.441 1.00 91.69 349 PRO A CA 1
ATOM 2755 C C . PRO A 1 349 ? -2.328 1.645 11.928 1.00 91.69 349 PRO A C 1
ATOM 2757 O O . PRO A 1 349 ? -3.221 1.901 12.736 1.00 91.69 349 PRO A O 1
ATOM 2760 N N . GLU A 1 350 ? -1.042 1.581 12.274 1.00 93.06 350 GLU A N 1
ATOM 2761 C CA . GLU A 1 350 ? -0.568 2.120 13.547 1.00 93.06 350 GLU A CA 1
ATOM 2762 C C . GLU A 1 350 ? -0.569 3.650 13.476 1.00 93.06 350 GLU A C 1
ATOM 2764 O O . GLU A 1 350 ? -0.043 4.232 12.527 1.00 93.06 350 GLU A O 1
ATOM 2769 N N . LEU A 1 351 ? -1.164 4.298 14.474 1.00 93.50 351 LEU A N 1
ATOM 2770 C CA . LEU A 1 351 ? -1.200 5.752 14.602 1.00 93.50 351 LEU A CA 1
ATOM 2771 C C . LEU A 1 351 ? -0.621 6.114 15.965 1.00 93.50 351 LEU A C 1
ATOM 2773 O O . LEU A 1 351 ? -1.183 5.743 16.995 1.00 93.50 351 LEU A O 1
ATOM 2777 N N . ALA A 1 352 ? 0.508 6.817 15.965 1.00 94.19 352 ALA A N 1
ATOM 2778 C CA . ALA A 1 352 ? 1.232 7.163 17.179 1.00 94.19 352 ALA A CA 1
ATOM 2779 C C . ALA A 1 352 ? 1.031 8.636 17.551 1.00 94.19 352 ALA A C 1
ATOM 2781 O O . ALA A 1 352 ? 1.139 9.518 16.698 1.00 94.19 352 ALA A O 1
ATOM 2782 N N . TYR A 1 353 ? 0.787 8.898 18.835 1.00 93.69 353 TYR A N 1
ATOM 2783 C CA . TYR A 1 353 ? 0.904 10.234 19.413 1.00 93.69 353 TYR A CA 1
ATOM 2784 C C . TYR A 1 353 ? 2.196 10.329 20.218 1.00 93.69 353 TYR A C 1
ATOM 2786 O O . TYR A 1 353 ? 2.410 9.584 21.182 1.00 93.69 353 TYR A O 1
ATOM 2794 N N . SER A 1 354 ? 3.057 11.256 19.807 1.00 89.62 354 SER A N 1
ATOM 2795 C CA . SER A 1 354 ? 4.349 11.454 20.445 1.00 89.62 354 SER A CA 1
ATOM 2796 C C . SER A 1 354 ? 4.248 12.369 21.656 1.00 89.62 354 SER A C 1
ATOM 2798 O O . SER A 1 354 ? 3.604 13.412 21.597 1.00 89.62 354 SER A O 1
ATOM 2800 N N . TYR A 1 355 ? 4.971 12.001 22.713 1.00 85.31 355 TYR A N 1
ATOM 2801 C CA . TYR A 1 355 ? 5.235 12.844 23.877 1.00 85.31 355 TYR A CA 1
ATOM 2802 C C . TYR A 1 355 ? 4.014 13.043 24.778 1.00 85.31 355 TYR A C 1
ATOM 2804 O O . TYR A 1 355 ? 3.486 14.139 24.912 1.00 85.31 355 TYR A O 1
ATOM 2812 N N . TYR A 1 356 ? 3.570 11.974 25.438 1.00 88.31 356 TYR A N 1
ATOM 2813 C CA . TYR A 1 356 ? 2.647 12.073 26.568 1.00 88.31 356 TYR A CA 1
ATOM 2814 C C . TYR A 1 356 ? 3.362 11.888 27.922 1.00 88.31 356 TYR A C 1
ATOM 2816 O O . TYR A 1 356 ? 4.147 10.942 28.063 1.00 88.31 356 TYR A O 1
ATOM 2824 N N . PRO A 1 357 ? 3.024 12.696 28.946 1.00 86.00 357 PRO A N 1
ATOM 2825 C CA . PRO A 1 357 ? 2.304 13.971 28.840 1.00 86.00 357 PRO A CA 1
ATOM 2826 C C . PRO A 1 357 ? 3.185 15.039 28.171 1.00 86.00 357 PRO A C 1
ATOM 2828 O O . PRO A 1 357 ? 4.412 14.934 28.191 1.00 86.00 357 PRO A O 1
ATOM 2831 N N . CYS A 1 358 ? 2.574 16.074 27.593 1.00 83.69 358 CYS A N 1
ATOM 2832 C CA . CYS A 1 358 ? 3.312 17.212 27.040 1.00 83.69 358 CYS A CA 1
ATOM 2833 C C . CYS A 1 358 ? 2.608 18.532 27.342 1.00 83.69 358 CYS A C 1
ATOM 2835 O O . CYS A 1 358 ? 1.382 18.638 27.289 1.00 83.69 358 CYS A O 1
ATOM 2837 N N . THR A 1 359 ? 3.423 19.545 27.621 1.00 81.88 359 THR A N 1
ATOM 2838 C CA . THR A 1 359 ? 3.004 20.941 27.662 1.00 81.88 359 THR A CA 1
ATOM 2839 C C . THR A 1 359 ? 3.478 21.599 26.362 1.00 81.88 359 THR A C 1
ATOM 2841 O O . THR A 1 359 ? 4.686 21.617 26.097 1.00 81.88 359 THR A O 1
ATOM 2844 N N . PRO A 1 360 ? 2.574 22.133 25.526 1.00 81.75 360 PRO A N 1
ATOM 2845 C CA . PRO A 1 360 ? 2.949 22.802 24.289 1.00 81.75 360 PRO A CA 1
ATOM 2846 C C . PRO A 1 360 ? 3.822 24.030 24.570 1.00 81.75 360 PRO A C 1
ATOM 2848 O O . PRO A 1 360 ? 3.652 24.733 25.563 1.00 81.75 360 PRO A O 1
ATOM 2851 N N . HIS A 1 361 ? 4.724 24.353 23.640 1.00 83.81 361 HIS A N 1
ATOM 2852 C CA . HIS A 1 361 ? 5.584 25.542 23.745 1.00 83.81 361 HIS A CA 1
ATOM 2853 C C . HIS A 1 361 ? 4.812 26.871 23.730 1.00 83.81 361 HIS A C 1
ATOM 2855 O O . HIS A 1 361 ? 5.359 27.912 24.091 1.00 83.81 361 HIS A O 1
ATOM 2861 N N . LEU A 1 362 ? 3.557 26.847 23.278 1.00 84.19 362 LEU A N 1
ATOM 2862 C CA . LEU A 1 362 ? 2.670 27.998 23.256 1.00 84.19 362 LEU A CA 1
ATOM 2863 C C . LEU A 1 362 ? 1.737 27.935 24.468 1.00 84.19 362 LEU A C 1
ATOM 2865 O O . LEU A 1 362 ? 0.739 27.219 24.449 1.00 84.19 362 LEU A O 1
ATOM 2869 N N . GLU A 1 363 ? 2.043 28.743 25.484 1.00 80.50 363 GLU A N 1
ATOM 2870 C CA . GLU A 1 363 ? 1.293 28.847 26.746 1.00 80.50 363 GLU A CA 1
ATOM 2871 C C . GLU A 1 363 ? -0.245 28.926 26.587 1.00 80.50 363 GLU A C 1
ATOM 2873 O O . GLU A 1 363 ? -0.943 28.268 27.359 1.00 80.50 363 GLU A O 1
ATOM 2878 N N . PRO A 1 364 ? -0.824 29.626 25.580 1.00 85.94 364 PRO A N 1
ATOM 2879 C CA . PRO A 1 364 ? -2.281 29.692 25.424 1.00 85.94 364 PRO A CA 1
ATOM 2880 C C . PRO A 1 364 ? -2.984 28.354 25.142 1.00 85.94 364 PRO A C 1
ATOM 2882 O O . PRO A 1 364 ? -4.208 28.302 25.229 1.00 85.94 364 PRO A O 1
ATOM 2885 N N . HIS A 1 365 ? -2.255 27.298 24.768 1.00 82.12 365 HIS A N 1
ATOM 2886 C CA . HIS A 1 365 ? -2.845 26.012 24.380 1.00 82.12 365 HIS A CA 1
ATOM 2887 C C . HIS A 1 365 ? -3.138 25.072 25.563 1.00 82.12 365 HIS A C 1
ATOM 2889 O O . HIS A 1 365 ? -3.841 24.083 25.365 1.00 82.12 365 HIS A O 1
ATOM 2895 N N . GLY A 1 366 ? -2.679 25.405 26.779 1.00 83.56 366 GLY A N 1
ATOM 2896 C CA . GLY A 1 366 ? -2.864 24.575 27.977 1.00 83.56 366 GLY A CA 1
ATOM 2897 C C . GLY A 1 366 ? -2.116 23.238 27.915 1.00 83.56 366 GLY A C 1
ATOM 2898 O O . GLY A 1 366 ? -1.466 22.932 26.922 1.00 83.56 366 GLY A O 1
ATOM 2899 N N . ASP A 1 367 ? -2.187 22.442 28.982 1.00 84.88 367 ASP A N 1
ATOM 2900 C CA . ASP A 1 367 ? -1.534 21.129 29.024 1.00 84.88 367 ASP A CA 1
ATOM 2901 C C . ASP A 1 367 ? -2.286 20.094 28.180 1.00 84.88 367 ASP A C 1
ATOM 2903 O O . ASP A 1 367 ? -3.517 20.009 28.217 1.00 84.88 367 ASP A O 1
ATOM 2907 N N . TYR A 1 368 ? -1.545 19.250 27.460 1.00 88.75 368 TYR A N 1
ATOM 2908 C CA . TYR A 1 368 ? -2.101 18.076 26.789 1.00 88.75 368 TYR A CA 1
ATOM 2909 C C . TYR A 1 368 ? -2.098 16.899 27.772 1.00 88.75 368 TYR A C 1
ATOM 2911 O O . TYR A 1 368 ? -1.316 15.952 27.657 1.00 88.75 368 TYR A O 1
ATOM 2919 N N . ASP A 1 369 ? -2.945 17.017 28.796 1.00 89.12 369 ASP A N 1
ATOM 2920 C CA . ASP A 1 369 ? -3.140 16.019 29.848 1.00 89.12 369 ASP A CA 1
ATOM 2921 C C . ASP A 1 369 ? -4.065 14.865 29.405 1.00 89.12 369 ASP A C 1
ATOM 2923 O O . ASP A 1 369 ? -4.561 14.825 28.276 1.00 89.12 369 ASP A O 1
ATOM 2927 N N . TRP A 1 370 ? -4.312 13.893 30.292 1.00 92.00 370 TRP A N 1
ATOM 2928 C CA . TRP A 1 370 ? -5.162 12.738 29.969 1.00 92.00 370 TRP A CA 1
ATOM 2929 C C . TRP A 1 370 ? -6.588 13.129 29.569 1.00 92.00 370 TRP A C 1
ATOM 2931 O O . TRP A 1 370 ? -7.191 12.447 28.742 1.00 92.00 370 TRP A O 1
ATOM 2941 N N . ASN A 1 371 ? -7.136 14.217 30.121 1.00 91.00 371 ASN A N 1
ATOM 2942 C CA . ASN A 1 371 ? -8.487 14.673 29.791 1.00 91.00 371 ASN A CA 1
ATOM 2943 C C . ASN A 1 371 ? -8.523 15.269 28.384 1.00 91.00 371 ASN A C 1
ATOM 2945 O O . ASN A 1 371 ? -9.408 14.929 27.597 1.00 91.00 371 ASN A O 1
ATOM 2949 N N . TYR A 1 372 ? -7.540 16.110 28.053 1.00 92.00 372 TYR A N 1
ATOM 2950 C CA . TYR A 1 372 ? -7.375 16.643 26.705 1.00 92.00 372 TYR A CA 1
ATOM 2951 C C . TYR A 1 372 ? -7.218 15.507 25.693 1.00 92.00 372 TYR A C 1
ATOM 2953 O O . TYR A 1 372 ? -7.952 15.440 24.705 1.00 92.00 372 TYR A O 1
ATOM 2961 N N . LEU A 1 373 ? -6.305 14.569 25.958 1.00 93.56 373 LEU A N 1
ATOM 2962 C CA . LEU A 1 373 ? -6.088 13.434 25.070 1.00 93.56 373 LEU A CA 1
ATOM 2963 C C . LEU A 1 373 ? -7.342 12.558 24.973 1.00 93.56 373 LEU A C 1
ATOM 2965 O O . LEU A 1 373 ? -7.685 12.137 23.873 1.00 93.56 373 LEU A O 1
ATOM 2969 N N . THR A 1 374 ? -8.056 12.297 26.070 1.00 92.69 374 THR A N 1
ATOM 2970 C CA . THR A 1 374 ? -9.306 11.512 26.047 1.00 92.69 374 THR A CA 1
ATOM 2971 C C . THR A 1 374 ? -10.339 12.127 25.109 1.00 92.69 374 THR A C 1
ATOM 2973 O O . THR A 1 374 ? -11.021 11.391 24.397 1.00 92.69 374 THR A O 1
ATOM 2976 N N . GLN A 1 375 ? -10.423 13.457 25.081 1.00 92.94 375 GLN A N 1
ATOM 2977 C CA . GLN A 1 375 ? -11.363 14.180 24.236 1.00 92.94 375 GLN A CA 1
ATOM 2978 C C . GLN A 1 375 ? -10.932 14.236 22.762 1.00 92.94 375 GLN A C 1
ATOM 2980 O O . GLN A 1 375 ? -11.794 14.169 21.894 1.00 92.94 375 GLN A O 1
ATOM 2985 N N . TYR A 1 376 ? -9.635 14.381 22.466 1.00 92.31 376 TYR A N 1
ATOM 2986 C CA . TYR A 1 376 ? -9.188 14.767 21.116 1.00 92.31 376 TYR A CA 1
ATOM 2987 C C . TYR A 1 376 ? -8.202 13.802 20.441 1.00 92.31 376 TYR A C 1
ATOM 2989 O O . TYR A 1 376 ? -7.943 13.940 19.249 1.00 92.31 376 TYR A O 1
ATOM 2997 N N . VAL A 1 377 ? -7.610 12.852 21.173 1.00 94.06 377 VAL A N 1
ATOM 2998 C CA . VAL A 1 377 ? -6.463 12.055 20.693 1.00 94.06 377 VAL A CA 1
ATOM 2999 C C . VAL A 1 377 ? -6.665 10.554 20.892 1.00 94.06 377 VAL A C 1
ATOM 3001 O O . VAL A 1 377 ? -6.603 9.802 19.922 1.00 94.06 377 VAL A O 1
ATOM 3004 N N . LEU A 1 378 ? -6.920 10.098 22.125 1.00 94.12 378 LEU A N 1
ATOM 3005 C CA . LEU A 1 378 ? -6.956 8.676 22.499 1.00 94.12 378 LEU A CA 1
ATOM 3006 C C . LEU A 1 378 ? -7.901 7.814 21.647 1.00 94.12 378 LEU A C 1
ATOM 3008 O O . LEU A 1 378 ? -7.514 6.688 21.327 1.00 94.12 378 LEU A O 1
ATOM 3012 N N . PRO A 1 379 ? -9.091 8.288 21.221 1.00 93.00 379 PRO A N 1
ATOM 3013 C CA . PRO A 1 379 ? -9.944 7.506 20.324 1.00 93.00 379 PRO A CA 1
ATOM 3014 C C . PRO A 1 379 ? -9.255 7.140 18.998 1.00 93.00 379 PRO A C 1
ATOM 3016 O O . PRO A 1 379 ? -9.528 6.082 18.434 1.00 93.00 379 PRO A O 1
ATOM 3019 N N . HIS A 1 380 ? -8.319 7.969 18.528 1.00 92.56 380 HIS A N 1
ATOM 3020 C CA . HIS A 1 380 ? -7.773 7.918 17.171 1.00 92.56 380 HIS A CA 1
ATOM 3021 C C . HIS A 1 380 ? -6.377 7.293 17.058 1.00 92.56 380 HIS A C 1
ATOM 3023 O O . HIS A 1 380 ? -5.941 7.018 15.943 1.00 92.56 380 HIS A O 1
ATOM 3029 N N . VAL A 1 381 ? -5.666 7.070 18.169 1.00 95.62 381 VAL A N 1
ATOM 3030 C CA . VAL A 1 381 ? -4.260 6.620 18.145 1.00 95.62 381 VAL A CA 1
ATOM 3031 C C . VAL A 1 381 ? -4.087 5.255 18.787 1.00 95.62 381 VAL A C 1
ATOM 3033 O O . VAL A 1 381 ? -4.610 4.989 19.859 1.00 95.62 381 VAL A O 1
ATOM 3036 N N . THR A 1 382 ? -3.340 4.364 18.157 1.00 95.75 382 THR A N 1
ATOM 3037 C CA . THR A 1 382 ? -3.069 3.014 18.674 1.00 95.75 382 THR A CA 1
ATOM 3038 C C . THR A 1 382 ? -1.924 3.003 19.685 1.00 95.75 382 THR A C 1
ATOM 3040 O O . THR A 1 382 ? -1.854 2.105 20.523 1.00 95.75 382 THR A O 1
ATOM 3043 N N . THR A 1 383 ? -1.039 4.001 19.606 1.00 95.38 383 THR A N 1
ATOM 3044 C CA . THR A 1 383 ? 0.247 4.009 20.306 1.00 95.38 383 THR A CA 1
ATOM 3045 C C . THR A 1 383 ? 0.508 5.366 20.958 1.00 95.38 383 THR A C 1
ATOM 3047 O O . THR A 1 383 ? 0.349 6.409 20.321 1.00 95.38 383 THR A O 1
ATOM 3050 N N . LEU A 1 384 ? 0.944 5.361 22.220 1.00 94.88 384 LEU A N 1
ATOM 3051 C CA . LEU A 1 384 ? 1.472 6.544 22.909 1.00 94.88 384 LEU A CA 1
ATOM 3052 C C . LEU A 1 384 ? 2.976 6.407 23.116 1.00 94.88 384 LEU A C 1
ATOM 3054 O O . LEU A 1 384 ? 3.457 5.342 23.500 1.00 94.88 384 LEU A O 1
ATOM 3058 N N . ILE A 1 385 ? 3.709 7.500 22.910 1.00 93.56 385 ILE A N 1
ATOM 3059 C CA . ILE A 1 385 ? 5.143 7.580 23.200 1.00 93.56 385 ILE A CA 1
ATOM 3060 C C . ILE A 1 385 ? 5.363 8.498 24.406 1.00 93.56 385 ILE A C 1
ATOM 3062 O O . ILE A 1 385 ? 4.798 9.589 24.461 1.00 93.56 385 ILE A O 1
ATOM 3066 N N . THR A 1 386 ? 6.209 8.099 25.357 1.00 90.69 386 THR A N 1
ATOM 3067 C CA . THR A 1 386 ? 6.509 8.890 26.570 1.00 90.69 386 THR A CA 1
ATOM 3068 C C . THR A 1 386 ? 8.004 9.092 26.802 1.00 90.69 386 THR A C 1
ATOM 3070 O O . THR A 1 386 ? 8.812 8.266 26.387 1.00 90.69 386 THR A O 1
ATOM 3073 N N . HIS A 1 387 ? 8.368 10.137 27.546 1.00 80.88 387 HIS A N 1
ATOM 3074 C CA . HIS A 1 387 ? 9.736 10.378 28.022 1.00 80.88 387 HIS A CA 1
ATOM 3075 C C . HIS A 1 387 ? 9.979 9.990 29.488 1.00 80.88 387 HIS A C 1
ATOM 3077 O O . HIS A 1 387 ? 11.067 10.246 30.005 1.00 80.88 387 HIS A O 1
ATOM 3083 N N . GLY A 1 388 ? 9.009 9.402 30.191 1.00 74.06 388 GLY A N 1
ATOM 3084 C CA . GLY A 1 388 ? 9.197 9.139 31.615 1.00 74.06 388 GLY A CA 1
ATOM 3085 C C . GLY A 1 388 ? 8.114 8.299 32.265 1.00 74.06 388 GLY A C 1
ATOM 3086 O O . GLY A 1 388 ? 7.403 7.542 31.604 1.00 74.06 388 GLY A O 1
ATOM 3087 N N . ASP A 1 389 ? 8.039 8.434 33.586 1.00 75.75 389 ASP A N 1
ATOM 3088 C CA . ASP A 1 389 ? 7.085 7.709 34.413 1.00 75.75 389 ASP A CA 1
ATOM 3089 C C . ASP A 1 389 ? 5.660 8.207 34.155 1.00 75.75 389 ASP A C 1
ATOM 3091 O O . ASP A 1 389 ? 5.400 9.406 34.030 1.00 75.75 389 ASP A O 1
ATOM 3095 N N . ILE A 1 390 ? 4.725 7.264 34.094 1.00 84.69 390 ILE A N 1
ATOM 3096 C CA . ILE A 1 390 ? 3.302 7.513 33.865 1.00 84.69 390 ILE A CA 1
ATOM 3097 C C . ILE A 1 390 ? 2.540 7.003 35.074 1.00 84.69 390 ILE A C 1
ATOM 3099 O O . ILE A 1 390 ? 2.932 6.016 35.696 1.00 84.69 390 ILE A O 1
ATOM 3103 N N . ASP A 1 391 ? 1.428 7.658 35.387 1.00 89.31 391 ASP A N 1
ATOM 3104 C CA . ASP A 1 391 ? 0.503 7.157 36.391 1.00 89.31 391 ASP A CA 1
ATOM 3105 C C . ASP A 1 391 ? 0.050 5.719 36.062 1.00 89.31 391 ASP A C 1
ATOM 3107 O O . ASP A 1 391 ? -0.409 5.414 34.958 1.00 89.31 391 ASP A O 1
ATOM 3111 N N . GLU A 1 392 ? 0.183 4.817 37.035 1.00 89.50 392 GLU A N 1
ATOM 3112 C CA . GLU A 1 392 ? -0.096 3.390 36.850 1.00 89.50 392 GLU A CA 1
ATOM 3113 C C . GLU A 1 392 ? -1.561 3.109 36.487 1.00 89.50 392 GLU A C 1
ATOM 3115 O O . GLU A 1 392 ? -1.838 2.143 35.770 1.00 89.50 392 GLU A O 1
ATOM 3120 N N . ALA A 1 393 ? -2.512 3.936 36.939 1.00 92.06 393 ALA A N 1
ATOM 3121 C CA . ALA A 1 393 ? -3.917 3.758 36.585 1.00 92.06 393 ALA A CA 1
ATOM 3122 C C . ALA A 1 393 ? -4.160 4.122 35.115 1.00 92.06 393 ALA A C 1
ATOM 3124 O O . ALA A 1 393 ? -4.818 3.355 34.411 1.00 92.06 393 ALA A O 1
ATOM 3125 N N . ILE A 1 394 ? -3.560 5.218 34.641 1.00 92.69 394 ILE A N 1
ATOM 3126 C CA . ILE A 1 394 ? -3.599 5.642 33.231 1.00 92.69 394 ILE A CA 1
ATOM 3127 C C . ILE A 1 394 ? -2.964 4.586 32.323 1.00 92.69 394 ILE A C 1
ATOM 3129 O O . ILE A 1 394 ? -3.559 4.161 31.331 1.00 92.69 394 ILE A O 1
ATOM 3133 N N . LYS A 1 395 ? -1.765 4.112 32.680 1.00 91.19 395 LYS A N 1
ATOM 3134 C CA . LYS A 1 395 ? -1.071 3.067 31.918 1.00 91.19 395 LYS A CA 1
ATOM 3135 C C . LYS A 1 395 ? -1.927 1.800 31.830 1.00 91.19 395 LYS A C 1
ATOM 3137 O O . LYS A 1 395 ? -2.084 1.227 30.755 1.00 91.19 395 LYS A O 1
ATOM 3142 N N . LYS A 1 396 ? -2.532 1.381 32.945 1.00 91.00 396 LYS A N 1
ATOM 3143 C CA . LYS A 1 396 ? -3.401 0.200 32.985 1.00 91.00 396 LYS A CA 1
ATOM 3144 C C . LYS A 1 396 ? -4.683 0.382 32.169 1.00 91.00 396 LYS A C 1
ATOM 3146 O O . LYS A 1 396 ? -5.097 -0.570 31.513 1.00 91.00 396 LYS A O 1
ATOM 3151 N N . GLU A 1 397 ? -5.308 1.559 32.205 1.00 91.12 397 GLU A N 1
ATOM 3152 C CA . GLU A 1 397 ? -6.452 1.896 31.344 1.00 91.12 397 GLU A CA 1
A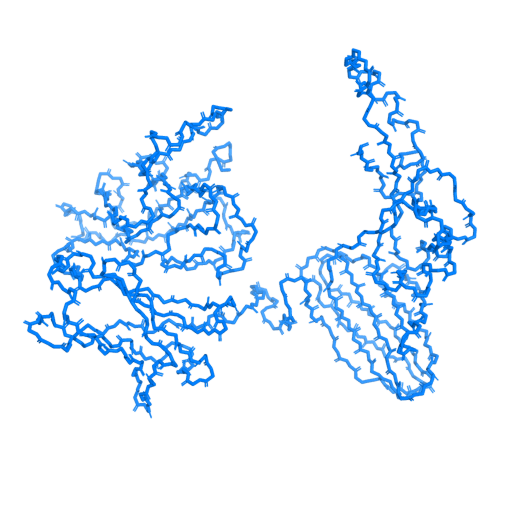TOM 3153 C C . GLU A 1 397 ? -6.079 1.692 29.870 1.00 91.12 397 GLU A C 1
ATOM 3155 O O . GLU A 1 397 ? -6.726 0.909 29.175 1.00 91.12 397 GLU A O 1
ATOM 3160 N N . TRP A 1 398 ? -4.972 2.298 29.433 1.00 92.88 398 TRP A N 1
ATOM 3161 C CA . TRP A 1 398 ? -4.498 2.241 28.050 1.00 92.88 398 TRP A CA 1
ATOM 3162 C C . TRP A 1 398 ? -4.172 0.824 27.565 1.00 92.88 398 TRP A C 1
ATOM 3164 O O . TRP A 1 398 ? -4.615 0.400 26.497 1.00 92.88 398 TRP A O 1
ATOM 3174 N N . LEU A 1 399 ? -3.422 0.059 28.362 1.00 91.31 399 LEU A N 1
ATOM 3175 C CA . LEU A 1 399 ? -3.015 -1.299 27.991 1.00 91.31 399 LEU A CA 1
ATOM 3176 C C . LEU A 1 399 ? -4.198 -2.274 27.981 1.00 91.31 399 LEU A C 1
ATOM 3178 O O . LEU A 1 399 ? -4.267 -3.153 27.120 1.00 91.31 399 LEU A O 1
ATOM 3182 N N . ASN A 1 400 ? -5.164 -2.105 28.890 1.00 90.56 400 ASN A N 1
ATOM 3183 C CA . ASN A 1 400 ? -6.376 -2.928 28.904 1.00 90.56 400 ASN A CA 1
ATOM 3184 C C . ASN A 1 400 ? -7.276 -2.670 27.690 1.00 90.56 400 ASN A C 1
ATOM 3186 O O . ASN A 1 400 ? -7.992 -3.576 27.269 1.00 90.56 400 ASN A O 1
ATOM 3190 N N . GLU A 1 401 ? -7.211 -1.477 27.095 1.00 91.06 401 GLU A N 1
ATOM 3191 C CA . GLU A 1 401 ? -7.852 -1.193 25.806 1.00 91.06 401 GLU A CA 1
ATOM 3192 C C . GLU A 1 401 ? -7.199 -1.915 24.630 1.00 91.06 401 GLU A C 1
ATOM 3194 O O . GLU A 1 401 ? -7.762 -1.882 23.543 1.00 91.06 401 GLU A O 1
ATOM 3199 N N . GLY A 1 402 ? -6.071 -2.603 24.843 1.00 89.94 402 GLY A N 1
ATOM 3200 C CA . GLY A 1 402 ? -5.352 -3.361 23.821 1.00 89.94 402 GLY A CA 1
ATOM 3201 C C . GLY A 1 402 ? -4.331 -2.540 23.041 1.00 89.94 402 GLY A C 1
ATOM 3202 O O . GLY A 1 402 ? -3.821 -3.034 22.037 1.00 89.94 402 GLY A O 1
ATOM 3203 N N . ARG A 1 403 ? -4.039 -1.322 23.503 1.00 93.38 403 ARG A N 1
ATOM 3204 C CA . ARG A 1 403 ? -3.190 -0.328 22.845 1.00 93.38 403 ARG A CA 1
ATOM 3205 C C . ARG A 1 403 ? -1.749 -0.389 23.346 1.00 93.38 403 ARG A C 1
ATOM 3207 O O . ARG A 1 403 ? -1.455 -1.057 24.336 1.00 93.38 403 ARG A O 1
ATOM 3214 N N . LEU A 1 404 ? -0.845 0.291 22.645 1.00 93.50 404 LEU A N 1
ATOM 3215 C CA . LEU A 1 404 ? 0.592 0.182 22.886 1.00 93.50 404 LEU A CA 1
ATOM 3216 C C . LEU A 1 404 ? 1.165 1.411 23.584 1.00 93.50 404 LEU A C 1
ATOM 3218 O O . LEU A 1 404 ? 0.800 2.549 23.276 1.00 93.50 404 LEU A O 1
ATOM 3222 N N . TRP A 1 405 ? 2.119 1.176 24.481 1.00 93.38 405 TRP A N 1
ATOM 3223 C CA . TRP A 1 405 ? 2.974 2.219 25.029 1.00 93.38 405 TRP A CA 1
ATOM 3224 C C . TRP A 1 405 ? 4.417 2.033 24.568 1.00 93.38 405 TRP A C 1
ATOM 3226 O O . TRP A 1 405 ? 4.957 0.938 24.676 1.00 93.38 405 TRP A O 1
ATOM 3236 N N . VAL A 1 406 ? 5.062 3.087 24.079 1.00 94.31 406 VAL A N 1
ATOM 3237 C CA . VAL A 1 406 ? 6.464 3.073 23.643 1.00 94.31 406 VAL A CA 1
ATOM 3238 C C . VAL A 1 406 ? 7.263 4.089 24.461 1.00 94.31 406 VAL A C 1
ATOM 3240 O O . VAL A 1 406 ? 6.816 5.209 24.712 1.00 94.31 406 VAL A O 1
ATOM 3243 N N . GLY A 1 407 ? 8.440 3.692 24.937 1.00 92.88 407 GLY A N 1
ATOM 3244 C CA . GLY A 1 407 ? 9.362 4.614 25.597 1.00 92.88 407 GLY A CA 1
ATOM 3245 C C . GLY A 1 407 ? 10.094 5.449 24.555 1.00 92.88 407 GLY A C 1
ATOM 3246 O O . GLY A 1 407 ? 10.346 4.973 23.454 1.00 92.88 407 GLY A O 1
ATOM 3247 N N . ASN A 1 408 ? 10.472 6.673 24.889 1.00 92.62 408 ASN A N 1
ATOM 3248 C CA . ASN A 1 408 ? 11.403 7.472 24.105 1.00 92.62 408 ASN A CA 1
ATOM 3249 C C . ASN A 1 408 ? 12.751 7.563 24.831 1.00 92.62 408 ASN A C 1
ATOM 3251 O O . ASN A 1 408 ? 12.803 7.699 26.058 1.00 92.62 408 ASN A O 1
ATOM 3255 N N . ALA A 1 409 ? 13.839 7.513 24.068 1.00 90.25 409 ALA A N 1
ATOM 3256 C CA . ALA A 1 409 ? 15.158 7.934 24.518 1.00 90.25 409 ALA A CA 1
ATOM 3257 C C . ALA A 1 409 ? 15.803 8.869 23.495 1.00 90.25 409 ALA A C 1
ATOM 3259 O O . ALA A 1 409 ? 15.617 8.709 22.294 1.00 90.25 409 ALA A O 1
ATOM 3260 N N . SER A 1 410 ? 16.654 9.774 23.972 1.00 88.12 410 SER A N 1
ATOM 3261 C CA . SER A 1 410 ? 17.495 10.570 23.082 1.00 88.12 410 SER A CA 1
ATOM 3262 C C . SER A 1 410 ? 18.604 9.730 22.444 1.00 88.12 410 SER A C 1
ATOM 3264 O O . SER A 1 410 ? 19.067 8.734 23.015 1.00 88.12 410 SER A O 1
ATOM 3266 N N . LEU A 1 411 ? 19.106 10.169 21.292 1.00 86.31 411 LEU A N 1
ATOM 3267 C CA . LEU A 1 411 ? 20.371 9.670 20.751 1.00 86.31 411 LEU A CA 1
ATOM 3268 C C . LEU A 1 411 ? 21.558 10.249 21.559 1.00 86.31 411 LEU A C 1
ATOM 3270 O O . LEU A 1 411 ? 21.802 11.461 21.513 1.00 86.31 411 LEU A O 1
ATOM 3274 N N . PRO A 1 412 ? 22.329 9.439 22.315 1.00 86.25 412 PRO A N 1
ATOM 3275 C CA . PRO A 1 412 ? 23.468 9.961 23.065 1.00 86.25 412 PRO A CA 1
ATOM 3276 C C . PRO A 1 412 ? 24.562 10.478 22.116 1.00 86.25 412 PRO A C 1
ATOM 3278 O O . PRO A 1 412 ? 24.844 9.881 21.080 1.00 86.25 412 PRO A O 1
ATOM 3281 N N . GLY A 1 413 ? 25.204 11.590 22.485 1.00 83.06 413 GLY A N 1
ATOM 3282 C CA . GLY A 1 413 ? 26.301 12.187 21.710 1.00 83.06 413 GLY A CA 1
ATOM 3283 C C . GLY A 1 413 ? 25.917 13.330 20.768 1.00 83.06 413 GLY A C 1
ATOM 3284 O O . GLY A 1 413 ? 26.812 13.911 20.166 1.00 83.06 413 GLY A O 1
ATOM 3285 N N . LEU A 1 414 ? 24.641 13.730 20.681 1.00 81.44 414 LEU A N 1
ATOM 3286 C CA . LEU A 1 414 ? 24.210 14.854 19.826 1.00 81.44 414 LEU A CA 1
ATOM 3287 C C . LEU A 1 414 ? 24.922 16.188 20.129 1.00 81.44 414 LEU A C 1
ATOM 3289 O O . LEU A 1 414 ? 25.053 17.036 19.250 1.00 81.44 414 LEU A O 1
ATOM 3293 N N . SER A 1 415 ? 25.401 16.384 21.361 1.00 81.69 415 SER A N 1
ATOM 3294 C CA . SER A 1 415 ? 26.106 17.603 21.793 1.00 81.69 415 SER A CA 1
ATOM 3295 C C . SER A 1 415 ? 27.588 17.378 22.135 1.00 81.69 415 SER A C 1
ATOM 3297 O O . SER A 1 415 ? 28.196 18.232 22.781 1.00 81.69 415 SER A O 1
ATOM 3299 N N . GLY A 1 416 ? 28.182 16.241 21.752 1.00 83.56 416 GLY A N 1
ATOM 3300 C CA . GLY A 1 416 ? 29.536 15.859 22.170 1.00 83.56 416 GLY A CA 1
ATOM 3301 C C . GLY A 1 416 ? 30.234 14.876 21.222 1.00 83.56 416 GLY A C 1
ATOM 3302 O O . GLY A 1 416 ? 29.749 14.634 20.119 1.00 83.56 416 GLY A O 1
ATOM 3303 N N . PRO A 1 417 ? 31.399 14.321 21.609 1.00 86.50 417 PRO A N 1
ATOM 3304 C CA . PRO A 1 417 ? 32.009 13.235 20.850 1.00 86.50 417 PRO A CA 1
ATOM 3305 C C . PRO A 1 417 ? 31.047 12.034 20.799 1.00 86.50 417 PRO A C 1
ATOM 3307 O O . PRO A 1 417 ? 30.391 11.747 21.805 1.00 86.50 417 PRO A O 1
ATOM 3310 N N . PRO A 1 418 ? 30.949 11.338 19.652 1.00 86.62 418 PRO A N 1
ATOM 3311 C CA . PRO A 1 418 ? 30.025 10.225 19.509 1.00 86.62 418 PRO A CA 1
ATOM 3312 C C . PRO A 1 418 ? 30.404 9.102 20.491 1.00 86.62 418 PRO A C 1
ATOM 3314 O O . PRO A 1 418 ? 31.577 8.714 20.532 1.00 86.62 418 PRO A O 1
ATOM 3317 N N . PRO A 1 419 ? 29.445 8.585 21.280 1.00 90.62 419 PRO A N 1
ATOM 3318 C CA . PRO A 1 419 ? 29.691 7.484 22.200 1.00 90.62 419 PRO A CA 1
ATOM 3319 C C . PRO A 1 419 ? 30.035 6.203 21.439 1.00 90.62 419 PRO A C 1
ATOM 3321 O O . PRO A 1 419 ? 29.640 6.006 20.285 1.00 90.62 419 PRO A O 1
ATOM 3324 N N . ASN A 1 420 ? 30.755 5.298 22.096 1.00 93.50 420 ASN A N 1
ATOM 3325 C CA . ASN A 1 420 ? 30.973 3.961 21.556 1.00 93.50 420 ASN A CA 1
ATOM 3326 C C . ASN A 1 420 ? 29.714 3.084 21.717 1.00 93.50 420 ASN A C 1
ATOM 3328 O O . ASN A 1 420 ? 28.798 3.401 22.475 1.00 93.50 420 ASN A O 1
ATOM 3332 N N . ALA A 1 421 ? 29.668 1.948 21.016 1.00 93.00 421 ALA A N 1
ATOM 3333 C CA . ALA A 1 421 ? 28.492 1.074 21.007 1.00 93.00 421 ALA A CA 1
ATOM 3334 C C . ALA A 1 421 ? 28.073 0.574 22.406 1.00 93.00 421 ALA A C 1
ATOM 3336 O O . ALA A 1 421 ? 26.879 0.427 22.665 1.00 93.00 421 ALA A O 1
ATOM 3337 N N . THR A 1 422 ? 29.027 0.345 23.314 1.00 94.88 422 THR A N 1
ATOM 3338 C CA . THR A 1 422 ? 28.739 -0.083 24.692 1.00 94.88 422 THR A CA 1
ATOM 3339 C C . THR A 1 422 ? 28.037 1.023 25.471 1.00 94.88 422 THR A C 1
ATOM 3341 O O . THR A 1 422 ? 27.044 0.761 26.140 1.00 94.88 422 THR A O 1
ATOM 3344 N N . GLU A 1 423 ? 28.499 2.266 25.341 1.00 92.94 423 GLU A N 1
ATOM 3345 C CA . GLU A 1 423 ? 27.889 3.428 25.998 1.00 92.94 423 GLU A CA 1
ATOM 3346 C C . GLU A 1 423 ? 26.462 3.682 25.489 1.00 92.94 423 GLU A C 1
ATOM 3348 O O . GLU A 1 423 ? 25.559 3.948 26.283 1.00 92.94 423 GLU A O 1
ATOM 3353 N N . VAL A 1 424 ? 26.232 3.533 24.178 1.00 93.12 424 VAL A N 1
ATOM 3354 C CA . VAL A 1 424 ? 24.889 3.622 23.578 1.00 93.12 424 VAL A CA 1
ATOM 3355 C C . VAL A 1 424 ? 23.968 2.534 24.140 1.00 93.12 424 VAL A C 1
ATOM 3357 O O . VAL A 1 424 ? 22.858 2.826 24.586 1.00 93.12 424 VAL A O 1
ATOM 3360 N N . TYR A 1 425 ? 24.439 1.283 24.167 1.00 93.06 425 TYR A N 1
ATOM 3361 C CA . TYR A 1 425 ? 23.680 0.156 24.707 1.00 93.06 425 TYR A CA 1
ATOM 3362 C C . TYR A 1 425 ? 23.346 0.345 26.191 1.00 93.06 425 TYR A C 1
ATOM 3364 O O . TYR A 1 425 ? 22.201 0.149 26.597 1.00 93.06 425 TYR A O 1
ATOM 3372 N N . GLU A 1 426 ? 24.311 0.750 27.018 1.00 93.31 426 GLU A N 1
ATOM 3373 C CA . GLU A 1 426 ? 24.092 0.993 28.448 1.00 93.31 426 GLU A CA 1
ATOM 3374 C C . GLU A 1 426 ? 23.097 2.125 28.713 1.00 93.31 426 GLU A C 1
ATOM 3376 O O . GLU A 1 426 ? 22.385 2.087 29.719 1.00 93.31 426 GLU A O 1
ATOM 3381 N N . TYR A 1 427 ? 23.045 3.126 27.835 1.00 92.12 427 TYR A N 1
ATOM 3382 C CA . TYR A 1 427 ? 22.082 4.214 27.928 1.00 92.12 427 TYR A CA 1
ATOM 3383 C C . TYR A 1 427 ? 20.661 3.742 27.580 1.00 92.12 427 TYR A C 1
ATOM 3385 O O . TYR A 1 427 ? 19.758 3.867 28.408 1.00 92.12 427 TYR A O 1
ATOM 3393 N N . TRP A 1 428 ? 20.455 3.132 26.407 1.00 93.25 428 TRP A N 1
ATOM 3394 C CA . TRP A 1 428 ? 19.120 2.694 25.975 1.00 93.25 428 TRP A CA 1
ATOM 3395 C C . TRP A 1 428 ? 18.580 1.505 26.766 1.00 93.25 428 TRP A C 1
ATOM 3397 O O . TRP A 1 428 ? 17.384 1.455 27.043 1.00 93.25 428 TRP A O 1
ATOM 3407 N N . SER A 1 429 ? 19.440 0.575 27.192 1.00 93.50 429 SER A N 1
ATOM 3408 C CA . SER A 1 429 ? 19.005 -0.594 27.968 1.00 93.50 429 SER A CA 1
ATOM 3409 C C . SER A 1 429 ? 18.371 -0.222 29.307 1.00 93.50 429 SER A C 1
ATOM 3411 O O . SER A 1 429 ? 17.560 -0.991 29.804 1.00 93.50 429 SER A O 1
ATOM 3413 N N . LYS A 1 430 ? 18.680 0.946 29.883 1.00 91.94 430 LYS A N 1
ATOM 3414 C CA . LYS A 1 430 ? 18.081 1.432 31.141 1.00 91.94 430 LYS A CA 1
ATOM 3415 C C . LYS A 1 430 ? 16.727 2.121 30.951 1.00 91.94 430 LYS A C 1
ATOM 3417 O O . LYS A 1 430 ? 16.093 2.459 31.947 1.00 91.94 430 LYS A O 1
ATOM 3422 N N . ASN A 1 431 ? 16.294 2.364 29.714 1.00 91.56 431 ASN A N 1
ATOM 3423 C CA . ASN A 1 431 ? 15.031 3.042 29.448 1.00 91.56 431 ASN A CA 1
ATOM 3424 C C . ASN A 1 431 ? 13.835 2.168 29.861 1.00 91.56 431 ASN A C 1
ATOM 3426 O O . ASN A 1 431 ? 13.858 0.946 29.692 1.00 91.56 431 ASN A O 1
ATOM 3430 N N . ILE A 1 432 ? 12.771 2.798 30.364 1.00 86.62 432 ILE A N 1
ATOM 3431 C CA . ILE A 1 432 ? 11.549 2.103 30.789 1.00 86.62 432 ILE A CA 1
ATOM 3432 C C . ILE A 1 432 ? 10.911 1.294 29.651 1.00 86.62 432 ILE A C 1
ATOM 3434 O O . ILE A 1 432 ? 10.425 0.194 29.897 1.00 86.62 432 ILE A O 1
ATOM 3438 N N . GLY A 1 433 ? 11.025 1.777 28.408 1.00 89.44 433 GLY A N 1
ATOM 3439 C CA . GLY A 1 433 ? 10.570 1.085 27.202 1.00 89.44 433 GLY A CA 1
ATOM 3440 C C . GLY A 1 433 ? 11.283 -0.241 26.922 1.00 89.44 433 GLY A C 1
ATOM 3441 O O . GLY A 1 433 ? 10.787 -1.044 26.139 1.00 89.44 433 GLY A O 1
ATOM 3442 N N . ILE A 1 434 ? 12.435 -0.481 27.559 1.00 91.38 434 ILE A N 1
ATOM 3443 C CA . ILE A 1 434 ? 13.192 -1.740 27.486 1.00 91.38 434 ILE A CA 1
ATOM 3444 C C . ILE A 1 434 ? 13.044 -2.564 28.770 1.00 91.38 434 ILE A C 1
ATOM 3446 O O . ILE A 1 434 ? 12.982 -3.789 28.718 1.00 91.38 434 ILE A O 1
ATOM 3450 N N . GLN A 1 435 ? 13.022 -1.907 29.931 1.00 90.12 435 GLN A N 1
ATOM 3451 C CA . GLN A 1 435 ? 13.009 -2.577 31.236 1.00 90.12 435 GLN A CA 1
ATOM 3452 C C . GLN A 1 435 ? 11.631 -3.123 31.626 1.00 90.12 435 GLN A C 1
ATOM 3454 O O . GLN A 1 435 ? 11.550 -4.096 32.377 1.00 90.12 435 GLN A O 1
ATOM 3459 N N . SER A 1 436 ? 10.552 -2.491 31.161 1.00 88.62 436 SER A N 1
ATOM 3460 C CA . SER A 1 436 ? 9.192 -2.835 31.566 1.00 88.62 436 SER A CA 1
ATOM 3461 C C . SER A 1 436 ? 8.485 -3.695 30.512 1.00 88.62 436 SER A C 1
ATOM 3463 O O . SER A 1 436 ? 8.454 -3.306 29.345 1.00 88.62 436 SER A O 1
ATOM 3465 N N . PRO A 1 437 ? 7.846 -4.818 30.900 1.00 88.00 437 PRO A N 1
ATOM 3466 C CA . PRO A 1 437 ? 7.060 -5.642 29.977 1.00 88.00 437 PRO A CA 1
ATOM 3467 C C . PRO A 1 437 ? 5.770 -4.955 29.503 1.00 88.00 437 PRO A C 1
ATOM 3469 O O . PRO A 1 437 ? 5.145 -5.420 28.555 1.00 88.00 437 PRO A O 1
ATOM 3472 N N . ASP A 1 438 ? 5.371 -3.862 30.159 1.00 89.19 438 ASP A N 1
ATOM 3473 C CA . ASP A 1 438 ? 4.187 -3.071 29.814 1.00 89.19 438 ASP A CA 1
ATOM 3474 C C . ASP A 1 438 ? 4.406 -2.184 28.577 1.00 89.19 438 ASP A C 1
ATOM 3476 O O . ASP A 1 438 ? 3.460 -1.595 28.056 1.00 89.19 438 ASP A O 1
ATOM 3480 N N . PHE A 1 439 ? 5.653 -2.052 28.120 1.00 91.62 439 PHE A N 1
ATOM 3481 C CA . PHE A 1 439 ? 6.015 -1.240 26.969 1.00 91.62 439 PHE A CA 1
ATOM 3482 C C . PHE A 1 439 ? 6.308 -2.119 25.752 1.00 91.62 439 PHE A C 1
ATOM 3484 O O . PHE A 1 439 ? 6.949 -3.163 25.839 1.00 91.62 439 PHE A O 1
ATOM 3491 N N . GLY A 1 440 ? 5.874 -1.649 24.586 1.00 89.94 440 GLY A N 1
ATOM 3492 C CA . GLY A 1 440 ? 6.110 -2.259 23.280 1.00 89.94 440 GLY A CA 1
ATOM 3493 C C . GLY A 1 440 ? 7.508 -2.039 22.712 1.00 89.94 440 GLY A C 1
ATOM 3494 O O . GLY A 1 440 ? 7.797 -2.527 21.622 1.00 89.94 440 GLY A O 1
ATOM 3495 N N . GLY A 1 441 ? 8.362 -1.291 23.413 1.00 91.94 441 GLY A N 1
ATOM 3496 C CA . GLY A 1 441 ? 9.731 -1.014 23.001 1.00 91.94 441 GLY A CA 1
ATOM 3497 C C . GLY A 1 441 ? 10.144 0.440 23.198 1.00 91.94 441 GLY A C 1
ATOM 3498 O O . GLY A 1 441 ? 9.598 1.172 24.030 1.00 91.94 441 GLY A O 1
ATOM 3499 N N . LEU A 1 442 ? 11.137 0.840 22.406 1.00 91.56 442 LEU A N 1
ATOM 3500 C CA . LEU A 1 442 ? 11.816 2.125 22.484 1.00 91.56 442 LEU A CA 1
ATOM 3501 C C . LEU A 1 442 ? 11.855 2.795 21.108 1.00 91.56 442 LEU A C 1
ATOM 3503 O O . LEU A 1 442 ? 12.315 2.184 20.144 1.00 91.56 442 LEU A O 1
ATOM 3507 N N . ILE A 1 443 ? 11.448 4.060 21.038 1.00 91.00 443 ILE A N 1
ATOM 3508 C CA . ILE A 1 443 ? 11.774 4.958 19.933 1.00 91.00 443 ILE A CA 1
ATOM 3509 C C . ILE A 1 443 ? 12.964 5.832 20.332 1.00 91.00 443 ILE A C 1
ATOM 3511 O O . ILE A 1 443 ? 13.077 6.262 21.482 1.00 91.00 443 ILE A O 1
ATOM 3515 N N . VAL A 1 444 ? 13.862 6.070 19.382 1.00 87.94 444 VAL A N 1
ATOM 3516 C CA . VAL A 1 444 ? 15.005 6.963 19.563 1.00 87.94 444 VAL A CA 1
ATOM 3517 C C . VAL A 1 444 ? 14.809 8.162 18.649 1.00 87.94 444 VAL A C 1
ATOM 3519 O O . VAL A 1 444 ? 14.692 7.971 17.439 1.00 87.94 444 VAL A O 1
ATOM 3522 N N . ASP A 1 445 ? 14.759 9.355 19.239 1.00 74.94 445 ASP A N 1
ATOM 3523 C CA . ASP A 1 445 ? 14.677 10.649 18.541 1.00 74.94 445 ASP A CA 1
ATOM 3524 C C . ASP A 1 445 ? 15.829 11.557 19.004 1.00 74.94 445 ASP A C 1
ATOM 3526 O O . ASP A 1 445 ? 16.015 11.699 20.242 1.00 74.94 445 ASP A O 1
#

Secondary structure (DSSP, 8-state):
-GGGTTTSTT---TTS----TTS-SGGGT-TT--SEEEEEEEEEEPGGGTTS--EEEEEEEESEEEEEETTEEEEEES----TT---PPPTTSPPP-TTS-EEEE-GGG--TTEEEEEEEEEE-SSSS-EEEEEEEEEES-STTS--S-EEEEEEETTTTEEEEEEE-GGG-GGGGG-EEEEEEEETTEEE--SEEEEETTTEEEEEE-GGGSPGGG-SEEEEEEESS--PPPEEEEPPP---S-PPTTSTTSEE-SSS-EEEEEEEE-BTS-EEEEEEESSSEEEEEEEE-SSPPPEEEEESGGG-BPPPEE-TTT--EEEEEEE-SEEEEEEEEESSSEEEEEEE----EE-SSSB--SSGGG--B-HHHHHHHTTTT-SEEEESS---HHHHHHHHHTT-EEEEEE--TTTTSSPPPHHHHHHHHHTSHHHH-TTS--EEE-